Protein AF-0000000084523875 (afdb_homodimer)

Sequence (414 aa):
MSPKVSEEYKREKKNELLQAARRVFIRNGYTHTTMQDIMDEAGVSRGALYSYFDNIEHVFMEVLQFDDQQDILLFEPDDQSSLWTHVTNWIKQQQKNIEAINQSLLLSKAEFFLSSNYVRNKENFPYITERYQRIVDAIKSVIQKGIEQGEFQPRLSPESIALYLVSFLDGLMLNTFQLGSERTNVNEQLTVLLFSLKEMLCPIEEQMSPKVSEEYKREKKNELLQAARRVFIRNGYTHTTMQDIMDEAGVSRGALYSYFDNIEHVFMEVLQFDDQQDILLFEPDDQSSLWTHVTNWIKQQQKNIEAINQSLLLSKAEFFLSSNYVRNKENFPYITERYQRIVDAIKSVIQKGIEQGEFQPRLSPESIALYLVSFLDGLMLNTFQLGSERTNVNEQLTVLLFSLKEMLCPIEEQ

Organism: Aneurinibacillus migulanus (NCBI:txid47500)

pLDDT: mean 89.32, std 10.35, range [38.78, 98.44]

Radius of gyration: 23.89 Å; Cα contacts (8 Å, |Δi|>4): 426; chains: 2; bounding box: 96×59×39 Å

Secondary structure (DSSP, 8-state):
--SHHHHHHHHHHHHHHHHHHHHHHHHHTTTT--HHHHHHHHT--HHHHHTT-SSHHHHHHHHHHHHHHHHHHHHSPPTTS-HHHHHHHHHHHHHHHHHTGGGSSHHHHHHHHTSHHHHHTGGG-HHHHHHHHHHHHHHHHHHHHHHHTTS---SS-HHHHHHHHHHHHHHHHHHHHHH-HHHHTHHHHHHHHHHHHHHHH------/--HHHHHHHHHHHHHHHHHHHHHHHHHHTTTT--HHHHHHHHT--HHHHHTT-SSHHHHHHHHHHHHHHHHHHHHSPPTTS-HHHHHHHHHHHHHHHHHTGGGSSHHHHHHHHTSHHHHHTGGG-HHHHHHHHHHHHHHHHHHHHHHHTTS---SS-HHHHHHHHHHHHHHHHHHHHHH-HHHHTHHHHHHHHHHHHHHHH------

Foldseek 3Di:
DPPVVVVVVVVVLLVLLLVLLFQQCLVQALPRDFPVSSCVSSVHDPVVSCVPAPTSVRSVLVNVVVVLVVLLVQLDDDPPDQLLVSVLVNLVVLLVCLQVLSRGNLRNCCCVCVDPVCVVPVVVPVVVVVSLVSQLVSQLVSLVVCVVVVFWDFPDHSSVLSNVVVVVSNVLSVCCNVPNCVVSVSVVVSVVVSVVCCNGGVGDPDD/DPPVVVVVVVVVLLVLLLVLLFQQCLVQALPRDFPVSSCVSSVHDPVVSCVNAPTSVRSVVVNVVVVLVVLLVQLDDDPPDQLLVSVLVNLVVLLVCLQVLSRGNLRNCCCVCVDPVCVVPVVVPVVVVVSLVSQLVSQLVSLVVCVVVVFWDFPDHSSVLSNVVVVVSNVLSVCCNVPNCVVSVSVVVSVVVSVVCCNGGVGDPDD

Structure (mmCIF, N/CA/C/O backbone):
data_AF-0000000084523875-model_v1
#
loop_
_entity.id
_entity.type
_entity.pdbx_description
1 polymer 'TetR family transcriptional regulator'
#
loop_
_atom_site.group_PDB
_atom_site.id
_atom_site.type_symbol
_atom_site.label_atom_id
_atom_site.label_alt_id
_atom_site.label_comp_id
_atom_site.label_asym_id
_atom_site.label_entity_id
_atom_site.label_seq_id
_atom_site.pdbx_PDB_ins_code
_atom_site.Cartn_x
_atom_site.Cartn_y
_atom_site.Cartn_z
_atom_site.occupancy
_atom_site.B_iso_or_equiv
_atom_site.auth_seq_id
_atom_site.auth_comp_id
_atom_site.auth_asym_id
_atom_site.auth_atom_id
_atom_site.pdbx_PDB_model_num
ATOM 1 N N . MET A 1 1 ? -49.25 6.957 11.609 1 38.78 1 MET A N 1
ATOM 2 C CA . MET A 1 1 ? -48.719 6.34 10.398 1 38.78 1 MET A CA 1
ATOM 3 C C . MET A 1 1 ? -47.5 7.105 9.891 1 38.78 1 MET A C 1
ATOM 5 O O . MET A 1 1 ? -47.062 6.875 8.766 1 38.78 1 MET A O 1
ATOM 9 N N . SER A 1 2 ? -46.938 8.297 10.305 1 49.03 2 SER A N 1
ATOM 10 C CA . SER A 1 2 ? -46.062 9.438 10.164 1 49.03 2 SER A CA 1
ATOM 11 C C . SER A 1 2 ? -44.594 8.992 10.18 1 49.03 2 SER A C 1
ATOM 13 O O . SER A 1 2 ? -43.719 9.766 9.812 1 49.03 2 SER A O 1
ATOM 15 N N . PRO A 1 3 ? -44.156 7.934 11.055 1 55.84 3 PRO A N 1
ATOM 16 C CA . PRO A 1 3 ? -42.812 7.758 11.609 1 55.84 3 PRO A CA 1
ATOM 17 C C . PRO A 1 3 ? -41.844 7.137 10.609 1 55.84 3 PRO A C 1
ATOM 19 O O . PRO A 1 3 ? -40.656 7.395 10.664 1 55.84 3 PRO A O 1
ATOM 22 N N . LYS A 1 4 ? -42.406 6.02 10 1 53.31 4 LYS A N 1
ATOM 23 C CA . LYS A 1 4 ? -41.594 5.242 9.078 1 53.31 4 LYS A CA 1
ATOM 24 C C . LYS A 1 4 ? -41.031 6.121 7.949 1 53.31 4 LYS A C 1
ATOM 26 O O . LYS A 1 4 ? -39.875 6 7.57 1 53.31 4 LYS A O 1
ATOM 31 N N . VAL A 1 5 ? -41.875 6.895 7.305 1 57.81 5 VAL A N 1
ATOM 32 C CA . VAL A 1 5 ? -41.531 7.871 6.273 1 57.81 5 VAL A CA 1
ATOM 33 C C . VAL A 1 5 ? -40.406 8.773 6.777 1 57.81 5 VAL A C 1
ATOM 35 O O . VAL A 1 5 ? -39.469 9.102 6.031 1 57.81 5 VAL A O 1
ATOM 38 N N . SER A 1 6 ? -40.406 8.828 8.195 1 78.31 6 SER A N 1
ATOM 39 C CA . SER A 1 6 ? -39.438 9.727 8.828 1 78.31 6 SER A CA 1
ATOM 40 C C . SER A 1 6 ? -38.062 9.094 8.891 1 78.31 6 SER A C 1
ATOM 42 O O . SER A 1 6 ? -37.062 9.75 8.578 1 78.31 6 SER A O 1
ATOM 44 N N . GLU A 1 7 ? -38.094 7.746 9.062 1 84.12 7 GLU A N 1
ATOM 45 C CA . GLU A 1 7 ? -36.781 7.066 9.148 1 84.12 7 GLU A CA 1
ATOM 46 C C . GLU A 1 7 ? -36.156 6.945 7.777 1 84.12 7 GLU A C 1
ATOM 48 O O . GLU A 1 7 ? -34.938 7.094 7.648 1 84.12 7 GLU A O 1
ATOM 53 N N . GLU A 1 8 ? -37 6.68 6.871 1 84.94 8 GLU A N 1
ATOM 54 C CA . GLU A 1 8 ? -36.5 6.566 5.5 1 84.94 8 GLU A CA 1
ATOM 55 C C . GLU A 1 8 ? -35.969 7.902 4.992 1 84.94 8 GLU A C 1
ATOM 57 O O . GLU A 1 8 ? -34.938 7.949 4.32 1 84.94 8 GLU A O 1
ATOM 62 N N . TYR A 1 9 ? -36.75 8.875 5.309 1 85.06 9 TYR A N 1
ATOM 63 C CA . TYR A 1 9 ? -36.312 10.211 4.922 1 85.06 9 TYR A CA 1
ATOM 64 C C . TYR A 1 9 ? -34.969 10.555 5.57 1 85.06 9 TYR A C 1
ATOM 66 O O . TYR A 1 9 ? -34.094 11.094 4.918 1 85.06 9 TYR A O 1
ATOM 74 N N . LYS A 1 10 ? -34.844 10.219 6.801 1 88.56 10 LYS A N 1
ATOM 75 C CA . LYS A 1 10 ? -33.594 10.477 7.52 1 88.56 10 LYS A CA 1
ATOM 76 C C . LYS A 1 10 ? -32.438 9.695 6.906 1 88.56 10 LYS A C 1
ATOM 78 O O . LYS A 1 10 ? -31.328 10.227 6.777 1 88.56 10 LYS A O 1
ATOM 83 N N . ARG A 1 11 ? -32.75 8.516 6.527 1 89.75 11 ARG A N 1
ATOM 84 C CA . ARG A 1 11 ? -31.734 7.68 5.914 1 89.75 11 ARG A CA 1
ATOM 85 C C . ARG A 1 11 ? -31.328 8.234 4.551 1 89.75 11 ARG A C 1
ATOM 87 O O . ARG A 1 11 ? -30.141 8.234 4.215 1 89.75 11 ARG A O 1
ATOM 94 N N . GLU A 1 12 ? -32.25 8.664 3.859 1 91.81 12 GLU A N 1
ATOM 95 C CA . GLU A 1 12 ? -31.984 9.227 2.543 1 91.81 12 GLU A CA 1
ATOM 96 C C . GLU A 1 12 ? -31.172 10.508 2.654 1 91.81 12 GLU A C 1
ATOM 98 O O . GLU A 1 12 ? -30.234 10.727 1.869 1 91.81 12 GLU A O 1
ATOM 103 N N . LYS A 1 13 ? -31.562 11.305 3.6 1 93.31 13 LYS A N 1
ATOM 104 C CA . LYS A 1 13 ? -30.812 12.547 3.812 1 93.31 13 LYS A CA 1
ATOM 105 C C . LYS A 1 13 ? -29.391 12.258 4.246 1 93.31 13 LYS A C 1
ATOM 107 O O . LYS A 1 13 ? -28.453 12.906 3.77 1 93.31 13 LYS A O 1
ATOM 112 N N . LYS A 1 14 ? -29.266 11.344 5.094 1 95.19 14 LYS A N 1
ATOM 113 C CA . LYS A 1 14 ? -27.922 10.961 5.52 1 95.19 14 LYS A CA 1
ATOM 114 C C . LYS A 1 14 ? -27.078 10.5 4.336 1 95.19 14 LYS A C 1
ATOM 116 O O . LYS A 1 14 ? -25.906 10.875 4.215 1 95.19 14 LYS A O 1
ATOM 121 N N . ASN A 1 15 ? -27.688 9.766 3.504 1 94.25 15 ASN A N 1
ATOM 122 C CA . ASN A 1 15 ? -26.984 9.266 2.328 1 94.25 15 ASN A CA 1
ATOM 123 C C . ASN A 1 15 ? -26.531 10.406 1.418 1 94.25 15 ASN A C 1
ATOM 125 O O . ASN A 1 15 ? -25.422 10.367 0.875 1 94.25 15 ASN A O 1
ATOM 129 N N . GLU A 1 16 ? -27.344 11.297 1.287 1 95.5 16 GLU A N 1
ATOM 130 C CA . GLU A 1 16 ? -27 12.469 0.485 1 95.5 16 GLU A CA 1
ATOM 131 C C . GLU A 1 16 ? -25.812 13.211 1.083 1 95.5 16 GLU A C 1
ATOM 133 O O . GLU A 1 16 ? -24.922 13.648 0.356 1 95.5 16 GLU A O 1
ATOM 138 N N . LEU A 1 17 ? -25.844 13.352 2.377 1 97.19 17 LEU A N 1
ATOM 139 C CA . LEU A 1 17 ? -24.75 14.031 3.074 1 97.19 17 LEU A CA 1
ATOM 140 C C . LEU A 1 17 ? -23.453 13.242 2.938 1 97.19 17 LEU A C 1
ATOM 142 O O . LEU A 1 17 ? -22.375 13.828 2.738 1 97.19 17 LEU A O 1
ATOM 146 N N . LEU A 1 18 ? -23.578 11.961 2.963 1 97.12 18 LEU A N 1
ATOM 147 C CA . LEU A 1 18 ? -22.406 11.102 2.836 1 97.12 18 LEU A CA 1
ATOM 148 C C . LEU A 1 18 ? -21.812 11.203 1.436 1 97.12 18 LEU A C 1
ATOM 150 O O . LEU A 1 18 ? -20.594 11.203 1.274 1 97.12 18 LEU A O 1
ATOM 154 N N . GLN A 1 19 ? -22.672 11.336 0.47 1 96.44 19 GLN A N 1
ATOM 155 C CA . GLN A 1 19 ? -22.203 11.477 -0.902 1 96.44 19 GLN A CA 1
ATOM 156 C C . GLN A 1 19 ? -21.469 12.805 -1.098 1 96.44 19 GLN A C 1
ATOM 158 O O . GLN A 1 19 ? -20.438 12.859 -1.766 1 96.44 19 GLN A O 1
ATOM 163 N N . ALA A 1 20 ? -22 13.812 -0.527 1 97.62 20 ALA A N 1
ATOM 164 C CA . ALA A 1 20 ? -21.344 15.117 -0.582 1 97.62 20 ALA A CA 1
ATOM 165 C C . ALA A 1 20 ? -20 15.086 0.14 1 97.62 20 ALA A C 1
ATOM 167 O O . ALA A 1 20 ? -19 15.586 -0.378 1 97.62 20 ALA A O 1
ATOM 168 N N . ALA A 1 21 ? -20.031 14.469 1.313 1 98.19 21 ALA A N 1
ATOM 169 C CA . ALA A 1 21 ? -18.812 14.352 2.088 1 98.19 21 ALA A CA 1
ATOM 170 C C . ALA A 1 21 ? -17.75 13.555 1.319 1 98.19 21 ALA A C 1
ATOM 172 O O . ALA A 1 21 ? -16.578 13.922 1.304 1 98.19 21 ALA A O 1
ATOM 173 N N . ARG A 1 22 ? -18.172 12.523 0.696 1 96.94 22 ARG A N 1
ATOM 174 C CA . ARG A 1 22 ? -17.281 11.688 -0.1 1 96.94 22 ARG A CA 1
ATOM 175 C C . ARG A 1 22 ? -16.594 12.508 -1.188 1 96.94 22 ARG A C 1
ATOM 177 O O . ARG A 1 22 ? -15.391 12.375 -1.401 1 96.94 22 ARG A O 1
ATOM 184 N N . ARG A 1 23 ? -17.359 13.32 -1.848 1 97.06 23 ARG A N 1
ATOM 185 C CA . ARG A 1 23 ? -16.812 14.164 -2.904 1 97.06 23 ARG A CA 1
ATOM 186 C C . ARG A 1 23 ? -15.758 15.125 -2.352 1 97.06 23 ARG A C 1
ATOM 188 O O . ARG A 1 23 ? -14.719 15.336 -2.975 1 97.06 23 ARG A O 1
ATOM 195 N N . VAL A 1 24 ? -16 15.656 -1.198 1 97.88 24 VAL A N 1
ATOM 196 C CA . VAL A 1 24 ? -15.078 16.594 -0.572 1 97.88 24 VAL A CA 1
ATOM 197 C C . VAL A 1 24 ? -13.797 15.859 -0.17 1 97.88 24 VAL A C 1
ATOM 199 O O . VAL A 1 24 ? -12.688 16.344 -0.425 1 97.88 24 VAL A O 1
ATOM 202 N N . PHE A 1 25 ? -13.961 14.641 0.398 1 96.62 25 PHE A N 1
ATOM 203 C CA . PHE A 1 25 ? -12.812 13.852 0.825 1 96.62 25 PHE A CA 1
ATOM 204 C C . PHE A 1 25 ? -11.969 13.43 -0.372 1 96.62 25 PHE A C 1
ATOM 206 O O . PHE A 1 25 ? -10.742 13.344 -0.276 1 96.62 25 PHE A O 1
ATOM 213 N N . ILE A 1 26 ? -12.625 13.195 -1.462 1 93.56 26 ILE A N 1
ATOM 214 C CA . ILE A 1 26 ? -11.906 12.812 -2.67 1 93.56 26 ILE A CA 1
ATOM 215 C C . ILE A 1 26 ? -11.102 14 -3.191 1 93.56 26 ILE A C 1
ATOM 217 O O . ILE A 1 26 ? -9.938 13.859 -3.576 1 93.56 26 ILE A O 1
ATOM 221 N N . ARG A 1 27 ? -11.656 15.125 -3.107 1 92.12 27 ARG A N 1
ATOM 222 C CA . ARG A 1 27 ? -11.062 16.328 -3.676 1 92.12 27 ARG A CA 1
ATOM 223 C C . ARG A 1 27 ? -9.961 16.875 -2.77 1 92.12 27 ARG A C 1
ATOM 225 O O . ARG A 1 27 ? -8.883 17.219 -3.242 1 92.12 27 ARG A O 1
ATOM 232 N N . ASN A 1 28 ? -10.219 16.891 -1.395 1 91.88 28 ASN A N 1
ATOM 233 C CA . ASN A 1 28 ? -9.359 17.625 -0.475 1 91.88 28 ASN A CA 1
ATOM 234 C C . ASN A 1 28 ? -8.445 16.688 0.308 1 91.88 28 ASN A C 1
ATOM 236 O O . ASN A 1 28 ? -7.469 17.141 0.916 1 91.88 28 ASN A O 1
ATOM 240 N N . GLY A 1 29 ? -8.797 15.43 0.244 1 91.69 29 GLY A N 1
ATOM 241 C CA . GLY A 1 29 ? -8.188 14.555 1.235 1 91.69 29 GLY A CA 1
ATOM 242 C C . GLY A 1 29 ? -8.836 14.664 2.602 1 91.69 29 GLY A C 1
ATOM 243 O O . GLY A 1 29 ? -9.859 15.328 2.76 1 91.69 29 GLY A O 1
ATOM 244 N N . TYR A 1 30 ? -8.281 13.93 3.564 1 93.06 30 TYR A N 1
ATOM 245 C CA . TYR A 1 30 ? -8.82 13.938 4.922 1 93.06 30 TYR A CA 1
ATOM 246 C C . TYR A 1 30 ? -8.273 15.117 5.715 1 93.06 30 TYR A C 1
ATOM 248 O O . TYR A 1 30 ? -9.031 15.812 6.398 1 93.06 30 TYR A O 1
ATOM 256 N N . THR A 1 31 ? -7.051 15.367 5.578 1 88.19 31 THR A N 1
ATOM 257 C CA . THR A 1 31 ? -6.324 16.312 6.418 1 88.19 31 THR A CA 1
ATOM 258 C C . THR A 1 31 ? -6.84 17.734 6.211 1 88.19 31 THR A C 1
ATOM 260 O O . THR A 1 31 ? -6.926 18.516 7.16 1 88.19 31 THR A O 1
ATOM 263 N N . HIS A 1 32 ? -7.238 18.094 5.023 1 89.19 32 HIS A N 1
ATOM 264 C CA . HIS A 1 32 ? -7.59 19.469 4.707 1 89.19 32 HIS A CA 1
ATOM 265 C C . HIS A 1 32 ? -9.102 19.672 4.676 1 89.19 32 HIS A C 1
ATOM 267 O O . HIS A 1 32 ? -9.586 20.766 4.422 1 89.19 32 HIS A O 1
ATOM 273 N N . THR A 1 33 ? -9.758 18.641 4.883 1 96.25 33 THR A N 1
ATOM 274 C CA . THR A 1 33 ? -11.211 18.75 4.84 1 96.25 33 THR A CA 1
ATOM 275 C C . THR A 1 33 ? -11.766 19.25 6.172 1 96.25 33 THR A C 1
ATOM 277 O O . THR A 1 33 ? -11.312 18.828 7.234 1 96.25 33 THR A O 1
ATOM 280 N N . THR A 1 34 ? -12.797 20.156 6.102 1 97.12 34 THR A N 1
ATOM 281 C CA . THR A 1 34 ? -13.477 20.672 7.289 1 97.12 34 THR A CA 1
ATOM 282 C C . THR A 1 34 ? -14.969 20.375 7.219 1 97.12 34 THR A C 1
ATOM 284 O O . THR A 1 34 ? -15.492 20.031 6.156 1 97.12 34 THR A O 1
ATOM 287 N N . MET A 1 35 ? -15.578 20.594 8.406 1 98 35 MET A N 1
ATOM 288 C CA . MET A 1 35 ? -17.031 20.5 8.43 1 98 35 MET A CA 1
ATOM 289 C C . MET A 1 35 ? -17.672 21.547 7.508 1 98 35 MET A C 1
ATOM 291 O O . MET A 1 35 ? -18.672 21.266 6.852 1 98 35 MET A O 1
ATOM 295 N N . GLN A 1 36 ? -17.047 22.641 7.383 1 98.12 36 GLN A N 1
ATOM 296 C CA . GLN A 1 36 ? -17.547 23.719 6.527 1 98.12 36 GLN A CA 1
ATOM 297 C C . GLN A 1 36 ? -17.5 23.312 5.055 1 98.12 36 GLN A C 1
ATOM 299 O O . GLN A 1 36 ? -18.438 23.578 4.309 1 98.12 36 GLN A O 1
ATOM 304 N N . ASP A 1 37 ? -16.453 22.688 4.621 1 98.38 37 ASP A N 1
ATOM 305 C CA . ASP A 1 37 ? -16.359 22.203 3.246 1 98.38 37 ASP A CA 1
ATOM 306 C C . ASP A 1 37 ? -17.531 21.297 2.895 1 98.38 37 ASP A C 1
ATOM 308 O O . ASP A 1 37 ? -18.094 21.391 1.796 1 98.38 37 ASP A O 1
ATOM 312 N N . ILE A 1 38 ? -17.906 20.453 3.842 1 98.38 38 ILE A N 1
ATOM 313 C CA . ILE A 1 38 ? -18.969 19.5 3.613 1 98.38 38 ILE A CA 1
ATOM 314 C C . ILE A 1 38 ? -20.312 20.219 3.586 1 98.38 38 ILE A C 1
ATOM 316 O O . ILE A 1 38 ? -21.172 19.906 2.748 1 98.38 38 ILE A O 1
ATOM 320 N N . MET A 1 39 ? -20.516 21.172 4.48 1 98.31 39 MET A N 1
ATOM 321 C CA . MET A 1 39 ? -21.734 21.969 4.492 1 98.31 39 MET A CA 1
ATOM 322 C C . MET A 1 39 ? -21.922 22.688 3.158 1 98.31 39 MET A C 1
ATOM 324 O O . MET A 1 39 ? -23.031 22.672 2.592 1 98.31 39 MET A O 1
ATOM 328 N N . ASP A 1 40 ? -20.844 23.219 2.662 1 98.38 40 ASP A N 1
ATOM 329 C CA . ASP A 1 40 ? -20.891 23.953 1.405 1 98.38 40 ASP A CA 1
ATOM 330 C C . ASP A 1 40 ? -21.219 23.031 0.234 1 98.38 40 ASP A C 1
ATOM 332 O O . ASP A 1 40 ? -22.031 23.375 -0.625 1 98.38 40 ASP A O 1
ATOM 336 N N . GLU A 1 41 ? -20.625 21.906 0.184 1 98.19 41 GLU A N 1
ATOM 337 C CA . GLU A 1 41 ? -20.844 20.938 -0.892 1 98.19 41 GLU A CA 1
ATOM 338 C C . GLU A 1 41 ? -22.281 20.422 -0.88 1 98.19 41 GLU A C 1
ATOM 340 O O . GLU A 1 41 ? -22.891 20.25 -1.937 1 98.19 41 GLU A O 1
ATOM 345 N N . ALA A 1 42 ? -22.812 20.172 0.293 1 97.75 42 ALA A N 1
ATOM 346 C CA . ALA A 1 42 ? -24.125 19.578 0.451 1 97.75 42 ALA A CA 1
ATOM 347 C C . ALA A 1 42 ? -25.219 20.641 0.373 1 97.75 42 ALA A C 1
ATOM 349 O O . ALA A 1 42 ? -26.406 20.312 0.2 1 97.75 42 ALA A O 1
ATOM 350 N N . GLY A 1 43 ? -24.891 21.844 0.634 1 97.81 43 GLY A N 1
ATOM 351 C CA . GLY A 1 43 ? -25.875 22.906 0.643 1 97.81 43 GLY A CA 1
ATOM 352 C C . GLY A 1 43 ? -26.797 22.859 1.844 1 97.81 43 GLY A C 1
ATOM 353 O O . GLY A 1 43 ? -28.016 23.031 1.706 1 97.81 43 GLY A O 1
ATOM 354 N N . VAL A 1 44 ? -26.188 22.578 2.984 1 97.38 44 VAL A N 1
ATOM 355 C CA . VAL A 1 44 ? -27.016 22.469 4.188 1 97.38 44 VAL A CA 1
ATOM 356 C C . VAL A 1 44 ? -26.469 23.391 5.273 1 97.38 44 VAL A C 1
ATOM 358 O O . VAL A 1 44 ? -25.328 23.859 5.188 1 97.38 44 VAL A O 1
ATOM 361 N N . SER A 1 45 ? -27.328 23.594 6.254 1 96.5 45 SER A N 1
ATOM 362 C CA . SER A 1 45 ? -26.953 24.438 7.387 1 96.5 45 SER A CA 1
ATOM 363 C C . SER A 1 45 ? -26.078 23.672 8.375 1 96.5 45 SER A C 1
ATOM 365 O O . SER A 1 45 ? -25.984 22.453 8.312 1 96.5 45 SER A O 1
ATOM 367 N N . ARG A 1 46 ? -25.453 24.453 9.297 1 96.12 46 ARG A N 1
ATOM 368 C CA . ARG A 1 46 ? -24.656 23.875 10.383 1 96.12 46 ARG A CA 1
ATOM 369 C C . ARG A 1 46 ? -25.5 22.938 11.242 1 96.12 46 ARG A C 1
ATOM 371 O O . ARG A 1 46 ? -25.109 21.812 11.516 1 96.12 46 ARG A O 1
ATOM 378 N N . GLY A 1 47 ? -26.688 23.359 11.578 1 95.88 47 GLY A N 1
ATOM 379 C CA . GLY A 1 47 ? -27.594 22.547 12.391 1 95.88 47 GLY A CA 1
ATOM 380 C C . GLY A 1 47 ? -27.953 21.234 11.734 1 95.88 47 GLY A C 1
ATOM 381 O O . GLY A 1 47 ? -27.984 20.188 12.398 1 95.88 47 GLY A O 1
ATOM 382 N N . ALA A 1 48 ? -28.172 21.328 10.508 1 95.25 48 ALA A N 1
ATOM 383 C CA . ALA A 1 48 ? -28.562 20.141 9.75 1 95.25 48 ALA A CA 1
ATOM 384 C C . ALA A 1 48 ? -27.422 19.125 9.727 1 95.25 48 ALA A C 1
ATOM 386 O O . ALA A 1 48 ? -27.641 17.938 10.008 1 95.25 48 ALA A O 1
ATOM 387 N N . LEU A 1 49 ? -26.172 19.5 9.422 1 97.56 49 LEU A N 1
ATOM 388 C CA . LEU A 1 49 ? -25.047 18.578 9.336 1 97.56 49 LEU A CA 1
ATOM 389 C C . LEU A 1 49 ? -24.734 17.969 10.703 1 97.56 49 LEU A C 1
ATOM 391 O O . LEU A 1 49 ? -24.531 16.766 10.828 1 97.56 49 LEU A O 1
ATOM 395 N N . TYR A 1 50 ? -24.844 18.766 11.734 1 97.12 50 TYR A N 1
ATOM 396 C CA . TYR A 1 50 ? -24.438 18.344 13.07 1 97.12 50 TYR A CA 1
ATOM 397 C C . TYR A 1 50 ? -25.516 17.5 13.727 1 97.12 50 TYR A C 1
ATOM 399 O O . TYR A 1 50 ? -25.266 16.844 14.742 1 97.12 50 TYR A O 1
ATOM 407 N N . SER A 1 51 ? -26.672 17.516 13.133 1 96.69 51 SER A N 1
ATOM 408 C CA . SER A 1 51 ? -27.688 16.578 13.602 1 96.69 51 SER A CA 1
ATOM 409 C C . SER A 1 51 ? -27.344 15.148 13.219 1 96.69 51 SER A C 1
ATOM 411 O O . SER A 1 51 ? -27.828 14.203 13.844 1 96.69 51 SER A O 1
ATOM 413 N N . TYR A 1 52 ? -26.438 15.039 12.234 1 96.56 52 TYR A N 1
ATOM 414 C CA . TYR A 1 52 ? -26.078 13.703 11.758 1 96.56 52 TYR A CA 1
ATOM 415 C C . TYR A 1 52 ? -24.656 13.336 12.18 1 96.56 52 TYR A C 1
ATOM 417 O O . TYR A 1 52 ? -24.359 12.156 12.383 1 96.56 52 TYR A O 1
ATOM 425 N N . PHE A 1 53 ? -23.781 14.336 12.273 1 97.5 53 PHE A N 1
ATOM 426 C CA . PHE A 1 53 ? -22.359 14.07 12.477 1 97.5 53 PHE A CA 1
ATOM 427 C C . PHE A 1 53 ? -21.781 14.992 13.539 1 97.5 53 PHE A C 1
ATOM 429 O O . PHE A 1 53 ? -22 16.203 13.508 1 97.5 53 PHE A O 1
ATOM 436 N N . ASP A 1 54 ? -20.875 14.406 14.32 1 96.88 54 ASP A N 1
ATOM 437 C CA . ASP A 1 54 ? -20.328 15.141 15.461 1 96.88 54 ASP A CA 1
ATOM 438 C C . ASP A 1 54 ? -19.078 15.914 15.07 1 96.88 54 ASP A C 1
ATOM 440 O O . ASP A 1 54 ? -18.781 16.969 15.648 1 96.88 54 ASP A O 1
ATOM 444 N N . ASN A 1 55 ? -18.281 15.312 14.25 1 96.19 55 ASN A N 1
ATOM 445 C CA . ASN A 1 55 ? -17.016 15.883 13.82 1 96.19 55 ASN A CA 1
ATOM 446 C C . ASN A 1 55 ? -16.516 15.25 12.523 1 96.19 55 ASN A C 1
ATOM 448 O O . ASN A 1 55 ? -17.172 14.367 11.969 1 96.19 55 ASN A O 1
ATOM 452 N N . ILE A 1 56 ? -15.469 15.656 12.07 1 96.38 56 ILE A N 1
ATOM 453 C CA . ILE A 1 56 ? -14.938 15.234 10.773 1 96.38 56 ILE A CA 1
ATOM 454 C C . ILE A 1 56 ? -14.609 13.75 10.812 1 96.38 56 ILE A C 1
ATOM 456 O O . ILE A 1 56 ? -14.812 13.031 9.828 1 96.38 56 ILE A O 1
ATOM 460 N N . GLU A 1 57 ? -14.117 13.32 11.922 1 94.19 57 GLU A N 1
ATOM 461 C CA . GLU A 1 57 ? -13.781 11.906 12.086 1 94.19 57 GLU A CA 1
ATOM 462 C C . GLU A 1 57 ? -15.023 11.031 11.945 1 94.19 57 GLU A C 1
ATOM 464 O O . GLU A 1 57 ? -14.992 10 11.273 1 94.19 57 GLU A O 1
ATOM 469 N N . HIS A 1 58 ? -16.016 11.438 12.555 1 95.19 58 HIS A N 1
ATOM 470 C CA . HIS A 1 58 ? -17.281 10.719 12.469 1 95.19 58 HIS A CA 1
ATOM 471 C C . HIS A 1 58 ? -17.797 10.68 11.031 1 95.19 58 HIS A C 1
ATOM 473 O O . HIS A 1 58 ? -18.219 9.625 10.555 1 95.19 58 HIS A O 1
ATOM 479 N N . VAL A 1 59 ? -17.766 11.789 10.344 1 97.19 59 VAL A N 1
ATOM 480 C CA . VAL A 1 59 ? -18.188 11.844 8.945 1 97.19 59 VAL A CA 1
ATOM 481 C C . VAL A 1 59 ? -17.359 10.859 8.117 1 97.19 59 VAL A C 1
ATOM 483 O O . VAL A 1 59 ? -17.906 10.078 7.34 1 97.19 59 VAL A O 1
ATOM 486 N N . PHE A 1 60 ? -16.094 10.93 8.312 1 96.38 60 PHE A N 1
ATOM 487 C CA . PHE A 1 60 ? -15.203 10.109 7.504 1 96.38 60 PHE A CA 1
ATOM 488 C C . PHE A 1 60 ? -15.477 8.625 7.734 1 96.38 60 PHE A C 1
ATOM 490 O O . PHE A 1 60 ? -15.516 7.844 6.781 1 96.38 60 PHE A O 1
ATOM 497 N N . MET A 1 61 ? -15.68 8.234 8.969 1 93.62 61 MET A N 1
ATOM 498 C CA . MET A 1 61 ? -15.977 6.84 9.289 1 93.62 61 MET A CA 1
ATOM 499 C C . MET A 1 61 ? -17.266 6.387 8.609 1 93.62 61 MET A C 1
ATOM 501 O O . MET A 1 61 ? -17.344 5.273 8.086 1 93.62 61 MET A O 1
ATOM 505 N N . GLU A 1 62 ? -18.172 7.254 8.586 1 94.81 62 GLU A N 1
ATOM 506 C CA . GLU A 1 62 ? -19.438 6.914 7.957 1 94.81 62 GLU A CA 1
ATOM 507 C C . GLU A 1 62 ? -19.297 6.828 6.441 1 94.81 62 GLU A C 1
ATOM 509 O O . GLU A 1 62 ? -19.922 5.977 5.801 1 94.81 62 GLU A O 1
ATOM 514 N N . VAL A 1 63 ? -18.531 7.688 5.871 1 96.06 63 VAL A N 1
ATOM 515 C CA . VAL A 1 63 ? -18.266 7.645 4.438 1 96.06 63 VAL A CA 1
ATOM 516 C C . VAL A 1 63 ? -17.547 6.344 4.082 1 96.06 63 VAL A C 1
ATOM 518 O O . VAL A 1 63 ? -17.875 5.699 3.082 1 96.06 63 VAL A O 1
ATOM 521 N N . LEU A 1 64 ? -16.609 5.988 4.91 1 93 64 LEU A N 1
ATOM 522 C CA . LEU A 1 64 ? -15.875 4.746 4.703 1 93 64 LEU A CA 1
ATOM 523 C C . LEU A 1 64 ? -16.812 3.547 4.727 1 93 64 LEU A C 1
ATOM 525 O O . LEU A 1 64 ? -16.75 2.676 3.859 1 93 64 LEU A O 1
ATOM 529 N N . GLN A 1 65 ? -17.625 3.561 5.691 1 90.12 65 GLN A N 1
ATOM 530 C CA . GLN A 1 65 ? -18.578 2.467 5.816 1 90.12 65 GLN A CA 1
ATOM 531 C C . GLN A 1 65 ? -19.516 2.404 4.605 1 90.12 65 GLN A C 1
ATOM 533 O O . GLN A 1 65 ? -19.797 1.319 4.098 1 90.12 65 GLN A O 1
ATOM 538 N N . PHE A 1 66 ? -19.922 3.549 4.242 1 88.38 66 PHE A N 1
ATOM 539 C CA . PHE A 1 66 ? -20.781 3.65 3.076 1 88.38 66 PHE A CA 1
ATOM 540 C C . PHE A 1 66 ? -20.078 3.139 1.828 1 88.38 66 PHE A C 1
ATOM 542 O O . PHE A 1 66 ? -20.641 2.363 1.058 1 88.38 66 PHE A O 1
ATOM 549 N N . ASP A 1 67 ? -18.875 3.484 1.62 1 86.19 67 ASP A N 1
ATOM 550 C CA . ASP A 1 67 ? -18.078 3.084 0.47 1 86.19 67 ASP A CA 1
ATOM 551 C C . ASP A 1 67 ? -17.797 1.583 0.487 1 86.19 67 ASP A C 1
ATOM 553 O O . ASP A 1 67 ? -17.844 0.926 -0.555 1 86.19 67 ASP A O 1
ATOM 557 N N . ASP A 1 68 ? -17.547 1.024 1.638 1 83.56 68 ASP A N 1
ATOM 558 C CA . ASP A 1 68 ? -17.234 -0.395 1.801 1 83.56 68 ASP A CA 1
ATOM 559 C C . ASP A 1 68 ? -18.453 -1.257 1.478 1 83.56 68 ASP A C 1
ATOM 561 O O . ASP A 1 68 ? -18.328 -2.344 0.911 1 83.56 68 ASP A O 1
ATOM 565 N N . GLN A 1 69 ? -19.547 -0.823 1.863 1 79 69 GLN A N 1
ATOM 566 C CA . GLN A 1 69 ? -20.781 -1.562 1.59 1 79 69 GLN A CA 1
ATOM 567 C C . GLN A 1 69 ? -21.016 -1.694 0.089 1 79 69 GLN A C 1
ATOM 569 O O . GLN A 1 69 ? -21.469 -2.742 -0.384 1 79 69 GLN A O 1
ATOM 574 N N . GLN A 1 70 ? -20.609 -0.735 -0.593 1 74.75 70 GLN A N 1
ATOM 575 C CA . GLN A 1 70 ? -20.781 -0.77 -2.043 1 74.75 70 GLN A CA 1
ATOM 576 C C . GLN A 1 70 ? -19.781 -1.725 -2.688 1 74.75 70 GLN A C 1
ATOM 578 O O . GLN A 1 70 ? -20.109 -2.412 -3.658 1 74.75 70 GLN A O 1
ATOM 583 N N . ASP A 1 71 ? -18.609 -1.869 -2.135 1 72.31 71 ASP A N 1
ATOM 584 C CA . ASP A 1 71 ? -17.547 -2.691 -2.701 1 72.31 71 ASP A CA 1
ATOM 585 C C . ASP A 1 71 ? -17.781 -4.172 -2.4 1 72.31 71 ASP A C 1
ATOM 587 O O . ASP A 1 71 ? -17.562 -5.027 -3.264 1 72.31 71 ASP A O 1
ATOM 591 N N . ILE A 1 72 ? -18.156 -4.473 -1.197 1 71.19 72 ILE A N 1
ATOM 592 C CA . ILE A 1 72 ? -18.375 -5.852 -0.774 1 71.19 72 ILE A CA 1
ATOM 593 C C . ILE A 1 72 ? -19.5 -6.477 -1.591 1 71.19 72 ILE A C 1
ATOM 595 O O . ILE A 1 72 ? -19.422 -7.645 -1.977 1 71.19 72 ILE A O 1
ATOM 599 N N . LEU A 1 73 ? -20.375 -5.703 -1.891 1 65.75 73 LEU A N 1
ATOM 600 C CA . LEU A 1 73 ? -21.516 -6.176 -2.672 1 65.75 73 LEU A CA 1
ATOM 601 C C . LEU A 1 73 ? -21.078 -6.566 -4.082 1 65.75 73 LEU A C 1
ATOM 603 O O . LEU A 1 73 ? -21.641 -7.492 -4.672 1 65.75 73 LEU A O 1
ATOM 607 N N . LEU A 1 74 ? -19.984 -6.059 -4.375 1 64.81 74 LEU A N 1
ATOM 608 C CA . LEU A 1 74 ? -19.516 -6.32 -5.73 1 64.81 74 LEU A CA 1
ATOM 609 C C . LEU A 1 74 ? -18.781 -7.656 -5.805 1 64.81 74 LEU A C 1
ATOM 611 O O . LEU A 1 74 ? -18.656 -8.242 -6.887 1 64.81 74 LEU A O 1
ATOM 615 N N . PHE A 1 75 ? -18.406 -8.141 -4.668 1 72.19 75 PHE A N 1
ATOM 616 C CA . PHE A 1 75 ? -17.672 -9.398 -4.691 1 72.19 75 PHE A CA 1
ATOM 617 C C . PHE A 1 75 ? -18.609 -10.578 -4.484 1 72.19 75 PHE A C 1
ATOM 619 O O . PHE A 1 75 ? -18.219 -11.734 -4.664 1 72.19 75 PHE A O 1
ATOM 626 N N . GLU A 1 76 ? -19.812 -10.281 -4.262 1 74.06 76 GLU A N 1
ATOM 627 C CA . GLU A 1 76 ? -20.766 -11.375 -4.062 1 74.06 76 GLU A CA 1
ATOM 628 C C . GLU A 1 76 ? -21.078 -12.078 -5.379 1 74.06 76 GLU A C 1
ATOM 630 O O . GLU A 1 76 ? -21.484 -11.438 -6.352 1 74.06 76 GLU A O 1
ATOM 635 N N . PRO A 1 77 ? -20.703 -13.383 -5.391 1 74.06 77 PRO A N 1
ATOM 636 C CA . PRO A 1 77 ? -20.938 -14.117 -6.637 1 74.06 77 PRO A CA 1
ATOM 637 C C . PRO A 1 77 ? -22.406 -14.164 -7.031 1 74.06 77 PRO A C 1
ATOM 639 O O . PRO A 1 77 ? -23.281 -14.125 -6.164 1 74.06 77 PRO A O 1
ATOM 642 N N . ASP A 1 78 ? -22.516 -13.953 -8.359 1 68.62 78 ASP A N 1
ATOM 643 C CA . ASP A 1 78 ? -23.844 -14.234 -8.898 1 68.62 78 ASP A CA 1
ATOM 644 C C . ASP A 1 78 ? -24.016 -15.719 -9.227 1 68.62 78 ASP A C 1
ATOM 646 O O . ASP A 1 78 ? -23.016 -16.438 -9.375 1 68.62 78 ASP A O 1
ATOM 650 N N . ASP A 1 79 ? -25.203 -16.25 -8.977 1 66.69 79 ASP A N 1
ATOM 651 C CA . ASP A 1 79 ? -25.516 -17.656 -9.141 1 66.69 79 ASP A CA 1
ATOM 652 C C . ASP A 1 79 ? -25.406 -18.078 -10.602 1 66.69 79 ASP A C 1
ATOM 654 O O . ASP A 1 79 ? -25.516 -19.266 -10.922 1 66.69 79 ASP A O 1
ATOM 658 N N . GLN A 1 80 ? -25.031 -17.25 -11.406 1 73.75 80 GLN A N 1
ATOM 659 C CA . GLN A 1 80 ? -25.188 -17.609 -12.812 1 73.75 80 GLN A CA 1
ATOM 660 C C . GLN A 1 80 ? -23.859 -18.016 -13.43 1 73.75 80 GLN A C 1
ATOM 662 O O . GLN A 1 80 ? -23.828 -18.688 -14.469 1 73.75 80 GLN A O 1
ATOM 667 N N . SER A 1 81 ? -22.812 -17.703 -12.805 1 80.94 81 SER A N 1
ATOM 668 C CA . SER A 1 81 ? -21.516 -18 -13.398 1 80.94 81 SER A CA 1
ATOM 669 C C . SER A 1 81 ? -20.641 -18.812 -12.445 1 80.94 81 SER A C 1
ATOM 671 O O . SER A 1 81 ? -20.953 -18.922 -11.25 1 80.94 81 SER A O 1
ATOM 673 N N . SER A 1 82 ? -19.703 -19.547 -13.094 1 87.75 82 SER A N 1
ATOM 674 C CA . SER A 1 82 ? -18.734 -20.234 -12.25 1 87.75 82 SER A CA 1
ATOM 675 C C . SER A 1 82 ? -18.031 -19.266 -11.312 1 87.75 82 SER A C 1
ATOM 677 O O . SER A 1 82 ? -17.953 -18.062 -11.586 1 87.75 82 SER A O 1
ATOM 679 N N . LEU A 1 83 ? -17.609 -19.766 -10.273 1 90.62 83 LEU A N 1
ATOM 680 C CA . LEU A 1 83 ? -16.922 -18.938 -9.297 1 90.62 83 LEU A CA 1
ATOM 681 C C . LEU A 1 83 ? -15.602 -18.406 -9.852 1 90.62 83 LEU A C 1
ATOM 683 O O . LEU A 1 83 ? -15.188 -17.297 -9.531 1 90.62 83 LEU A O 1
ATOM 687 N N . TRP A 1 84 ? -15.031 -19.188 -10.734 1 91.88 84 TRP A N 1
ATOM 688 C CA . TRP A 1 84 ? -13.812 -18.703 -11.375 1 91.88 84 TRP A CA 1
ATOM 689 C C . TRP A 1 84 ? -14.102 -17.516 -12.281 1 91.88 84 TRP A C 1
ATOM 691 O O . TRP A 1 84 ? -13.367 -16.531 -12.273 1 91.88 84 TRP A O 1
ATOM 701 N N . THR A 1 85 ? -15.172 -17.625 -13 1 90.25 85 THR A N 1
ATOM 702 C CA . THR A 1 85 ? -15.586 -16.516 -13.844 1 90.25 85 THR A CA 1
ATOM 703 C C . THR A 1 85 ? -15.898 -15.281 -12.992 1 90.25 85 THR A C 1
ATOM 705 O O . THR A 1 85 ? -15.57 -14.164 -13.375 1 90.25 85 THR A O 1
ATOM 708 N N . HIS A 1 86 ? -16.453 -15.562 -11.883 1 88.94 86 HIS A N 1
ATOM 709 C CA . HIS A 1 86 ? -16.75 -14.484 -10.953 1 88.94 86 HIS A CA 1
ATOM 710 C C . HIS A 1 86 ? -15.469 -13.797 -10.484 1 88.94 86 HIS A C 1
ATOM 712 O O . HIS A 1 86 ? -15.391 -12.562 -10.484 1 88.94 86 HIS A O 1
ATOM 718 N N . VAL A 1 87 ? -14.523 -14.57 -10.141 1 89.88 87 VAL A N 1
ATOM 719 C CA . VAL A 1 87 ? -13.242 -14.047 -9.672 1 89.88 87 VAL A CA 1
ATOM 720 C C . VAL A 1 87 ? -12.562 -13.266 -10.789 1 89.88 87 VAL A C 1
ATOM 722 O O . VAL A 1 87 ? -12.102 -12.141 -10.578 1 89.88 87 VAL A O 1
ATOM 725 N N . THR A 1 88 ? -12.586 -13.766 -11.969 1 91.38 88 THR A N 1
ATOM 726 C CA . THR A 1 88 ? -11.93 -13.117 -13.102 1 91.38 88 THR A CA 1
ATOM 727 C C . THR A 1 88 ? -12.633 -11.805 -13.453 1 91.38 88 THR A C 1
ATOM 729 O O . THR A 1 88 ? -11.977 -10.805 -13.742 1 91.38 88 THR A O 1
ATOM 732 N N . ASN A 1 89 ? -13.93 -11.781 -13.359 1 89.5 89 ASN A N 1
ATOM 733 C CA . ASN A 1 89 ? -14.695 -10.57 -13.625 1 89.5 89 ASN A CA 1
ATOM 734 C C . ASN A 1 89 ? -14.445 -9.5 -12.562 1 89.5 89 ASN A C 1
ATOM 736 O O . ASN A 1 89 ? -14.352 -8.312 -12.875 1 89.5 89 ASN A O 1
ATOM 740 N N . TRP A 1 90 ? -14.375 -9.977 -11.391 1 88.81 90 TRP A N 1
ATOM 741 C CA . TRP A 1 90 ? -14.102 -9.047 -10.297 1 88.81 90 TRP A CA 1
ATOM 742 C C . TRP A 1 90 ? -12.734 -8.398 -10.469 1 88.81 90 TRP A C 1
ATOM 744 O O . TRP A 1 90 ? -12.578 -7.191 -10.266 1 88.81 90 TRP A O 1
ATOM 754 N N . ILE A 1 91 ? -11.758 -9.141 -10.867 1 90.94 91 ILE A N 1
ATOM 755 C CA . ILE A 1 91 ? -10.414 -8.625 -11.078 1 90.94 91 ILE A 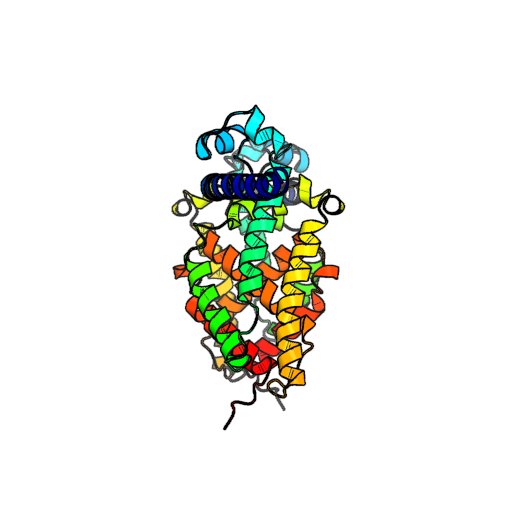CA 1
ATOM 756 C C . ILE A 1 91 ? -10.43 -7.621 -12.234 1 90.94 91 ILE A C 1
ATOM 758 O O . ILE A 1 91 ? -9.781 -6.574 -12.164 1 90.94 91 ILE A O 1
ATOM 762 N N . LYS A 1 92 ? -11.188 -7.898 -13.258 1 89.38 92 LYS A N 1
ATOM 763 C CA . LYS A 1 92 ? -11.328 -6.977 -14.383 1 89.38 92 LYS A CA 1
ATOM 764 C C . LYS A 1 92 ? -11.953 -5.66 -13.938 1 89.38 92 LYS A C 1
ATOM 766 O O . LYS A 1 92 ? -11.57 -4.59 -14.422 1 89.38 92 LYS A O 1
ATOM 771 N N . GLN A 1 93 ? -12.852 -5.777 -13.062 1 88.19 93 GLN A N 1
ATOM 772 C CA . GLN A 1 93 ? -13.477 -4.578 -12.516 1 88.19 93 GLN A CA 1
ATOM 773 C C . GLN A 1 93 ? -12.484 -3.756 -11.703 1 88.19 93 GLN A C 1
ATOM 775 O O . GLN A 1 93 ? -12.547 -2.525 -11.695 1 88.19 93 GLN A O 1
ATOM 780 N N . GLN A 1 94 ? -11.586 -4.457 -10.969 1 90 94 GLN A N 1
ATOM 781 C CA . GLN A 1 94 ? -10.562 -3.748 -10.211 1 90 94 GLN A CA 1
ATOM 782 C C . GLN A 1 94 ? -9.656 -2.936 -11.125 1 90 94 GLN A C 1
ATOM 784 O O . GLN A 1 94 ? -9.172 -1.868 -10.75 1 90 94 GLN A O 1
ATOM 789 N N . GLN A 1 95 ? -9.438 -3.469 -12.336 1 91 95 GLN A N 1
ATOM 790 C CA . GLN A 1 95 ? -8.625 -2.729 -13.289 1 91 95 GLN A CA 1
ATOM 791 C C . GLN A 1 95 ? -9.188 -1.33 -13.531 1 91 95 GLN A C 1
ATOM 793 O O . GLN A 1 95 ? -8.453 -0.341 -13.469 1 91 95 GLN A O 1
ATOM 798 N N . LYS A 1 96 ? -10.453 -1.301 -13.711 1 89.94 96 LYS A N 1
ATOM 799 C CA . LYS A 1 96 ? -11.109 -0.02 -13.953 1 89.94 96 LYS A CA 1
ATOM 800 C C . LYS A 1 96 ? -11.047 0.876 -12.727 1 89.94 96 LYS A C 1
ATOM 802 O O . LYS A 1 96 ? -10.789 2.078 -12.836 1 89.94 96 LYS A O 1
ATOM 807 N N . ASN A 1 97 ? -11.242 0.262 -11.602 1 88.62 97 ASN A N 1
ATOM 808 C CA . ASN A 1 97 ? -11.203 1.013 -10.352 1 88.62 97 ASN A CA 1
ATOM 809 C C . ASN A 1 97 ? -9.82 1.604 -10.086 1 88.62 97 ASN A C 1
ATOM 811 O O . ASN A 1 97 ? -9.703 2.752 -9.656 1 88.62 97 ASN A O 1
ATOM 815 N N . ILE A 1 98 ? -8.828 0.84 -10.375 1 93.25 98 ILE A N 1
ATOM 816 C CA . ILE A 1 98 ? -7.461 1.27 -10.102 1 93.25 98 ILE A CA 1
ATOM 817 C C . ILE A 1 98 ? -7.043 2.34 -11.102 1 93.25 98 ILE A C 1
ATOM 819 O O . ILE A 1 98 ? -6.328 3.281 -10.75 1 93.25 98 ILE A O 1
ATOM 823 N N . GLU A 1 99 ? -7.504 2.197 -12.281 1 89.75 99 GLU A N 1
ATOM 824 C CA . GLU A 1 99 ? -7.188 3.199 -13.297 1 89.75 99 GLU A CA 1
ATOM 825 C C . GLU A 1 99 ? -7.867 4.531 -12.992 1 89.75 99 GLU A C 1
ATOM 827 O O . GLU A 1 99 ? -7.398 5.586 -13.414 1 89.75 99 GLU A O 1
ATOM 832 N N . ALA A 1 100 ? -8.984 4.484 -12.195 1 89.12 100 ALA A N 1
ATOM 833 C CA . ALA A 1 100 ? -9.695 5.688 -11.773 1 89.12 100 ALA A CA 1
ATOM 834 C C . ALA A 1 100 ? -9.352 6.059 -10.336 1 89.12 100 ALA A C 1
ATOM 836 O O . ALA A 1 100 ? -10.141 6.703 -9.648 1 89.12 100 ALA A O 1
ATOM 837 N N . ILE A 1 101 ? -8.234 5.695 -9.93 1 88.56 101 ILE A N 1
ATOM 838 C CA . ILE A 1 101 ? -7.871 5.723 -8.516 1 88.56 101 ILE A CA 1
ATOM 839 C C . ILE A 1 101 ? -7.832 7.168 -8.023 1 88.56 101 ILE A C 1
ATOM 841 O O . ILE A 1 101 ? -8.078 7.438 -6.848 1 88.56 101 ILE A O 1
ATOM 845 N N . ASN A 1 102 ? -7.57 8.141 -8.938 1 85.88 102 ASN A N 1
ATOM 846 C CA . ASN A 1 102 ? -7.492 9.547 -8.555 1 85.88 102 ASN A CA 1
ATOM 847 C C . ASN A 1 102 ? -8.859 10.086 -8.141 1 85.88 102 ASN A C 1
ATOM 849 O O . ASN A 1 102 ? -8.945 11.156 -7.527 1 85.88 102 ASN A O 1
ATOM 853 N N . GLN A 1 103 ? -9.844 9.305 -8.422 1 87.25 103 GLN A N 1
ATOM 854 C CA . GLN A 1 103 ? -11.203 9.688 -8.047 1 87.25 103 GLN A CA 1
ATOM 855 C C . GLN A 1 103 ? -11.727 8.82 -6.902 1 87.25 103 GLN A C 1
ATOM 857 O O . GLN A 1 103 ? -12.922 8.555 -6.816 1 87.25 103 GLN A O 1
ATOM 862 N N . SER A 1 104 ? -10.844 8.391 -6.082 1 90.06 104 SER A N 1
ATOM 863 C CA . SER A 1 104 ? -11.211 7.516 -4.977 1 90.06 104 SER A CA 1
ATOM 864 C C . SER A 1 104 ? -10.828 8.125 -3.633 1 90.06 104 SER A C 1
ATOM 866 O O . SER A 1 104 ? -10.25 9.211 -3.582 1 90.06 104 SER A O 1
ATOM 868 N N . LEU A 1 105 ? -11.148 7.395 -2.611 1 92.12 105 LEU A N 1
ATOM 869 C CA . LEU A 1 105 ? -10.867 7.844 -1.252 1 92.12 105 LEU A CA 1
ATOM 870 C C . LEU A 1 105 ? -9.461 7.441 -0.824 1 92.12 105 LEU A C 1
ATOM 872 O O . LEU A 1 105 ? -9.117 7.543 0.355 1 92.12 105 LEU A O 1
ATOM 876 N N . LEU A 1 106 ? -8.648 7.051 -1.75 1 89.56 106 LEU A N 1
ATOM 877 C CA . LEU A 1 106 ? -7.355 6.48 -1.393 1 89.56 106 LEU A CA 1
ATOM 878 C C . LEU A 1 106 ? -6.516 7.484 -0.608 1 89.56 106 LEU A C 1
ATOM 880 O O . LEU A 1 106 ? -5.953 7.145 0.435 1 89.56 106 LEU A O 1
ATOM 884 N N . LEU A 1 107 ? -6.477 8.703 -1.109 1 87.94 107 LEU A N 1
ATOM 885 C CA . LEU A 1 107 ? -5.691 9.719 -0.417 1 87.94 107 LEU A CA 1
ATOM 886 C C . LEU A 1 107 ? -6.219 9.945 0.995 1 87.94 107 LEU A C 1
ATOM 888 O O . LEU A 1 107 ? -5.445 9.977 1.955 1 87.94 107 LEU A O 1
ATOM 892 N N . SER A 1 108 ? -7.504 10.055 1.104 1 92.25 108 SER A N 1
ATOM 893 C CA . SER A 1 108 ? -8.125 10.289 2.402 1 92.25 108 SER A CA 1
ATOM 894 C C . SER A 1 108 ? -7.879 9.117 3.352 1 92.25 108 SER A C 1
ATOM 896 O O . SER A 1 108 ? -7.605 9.32 4.535 1 92.25 108 SER A O 1
ATOM 898 N N . LYS A 1 109 ? -7.969 7.949 2.82 1 90.69 109 LYS A N 1
ATOM 899 C CA . LYS A 1 109 ? -7.711 6.754 3.617 1 90.69 109 LYS A CA 1
ATOM 900 C C . LYS A 1 109 ? -6.266 6.719 4.102 1 90.69 109 LYS A C 1
ATOM 902 O O . LYS A 1 109 ? -6.004 6.488 5.285 1 90.69 109 LYS A O 1
ATOM 907 N N . ALA A 1 110 ? -5.422 6.961 3.199 1 84.81 110 ALA A N 1
ATOM 908 C CA . ALA A 1 110 ? -4.004 6.945 3.545 1 84.81 110 ALA A CA 1
ATOM 909 C C . ALA A 1 110 ? -3.689 7.984 4.617 1 84.81 110 ALA A C 1
ATOM 911 O O . ALA A 1 110 ? -2.979 7.695 5.582 1 84.81 110 ALA A O 1
ATOM 912 N N . GLU A 1 111 ? -4.227 9.172 4.43 1 85.88 111 GLU A N 1
ATOM 913 C CA . GLU A 1 111 ? -4.012 10.258 5.387 1 85.88 111 GLU A CA 1
ATOM 914 C C . GLU A 1 111 ? -4.543 9.883 6.77 1 85.88 111 GLU A C 1
ATOM 916 O O . GLU A 1 111 ? -3.908 10.18 7.781 1 85.88 111 GLU A O 1
ATOM 921 N N . PHE A 1 112 ? -5.621 9.234 6.734 1 89.19 112 PHE A N 1
ATOM 922 C CA . PHE A 1 112 ? -6.234 8.875 8.008 1 89.19 112 PHE A CA 1
ATOM 923 C C . PHE A 1 112 ? -5.512 7.691 8.641 1 89.19 112 PHE A C 1
ATOM 925 O O . PHE A 1 112 ? -5.109 7.754 9.805 1 89.19 112 PHE A O 1
ATOM 932 N N . PHE A 1 113 ? -5.266 6.648 7.852 1 85.75 113 PHE A N 1
ATOM 933 C CA . PHE A 1 113 ? -4.762 5.375 8.352 1 85.75 113 PHE A CA 1
ATOM 934 C C . PHE A 1 113 ? -3.293 5.492 8.742 1 85.75 113 PHE A C 1
ATOM 936 O O . PHE A 1 113 ? -2.803 4.715 9.562 1 85.75 113 PHE A O 1
ATOM 943 N N . LEU A 1 114 ? -2.658 6.48 8.219 1 78.62 114 LEU A N 1
ATOM 944 C CA . LEU A 1 114 ? -1.235 6.633 8.508 1 78.62 114 LEU A CA 1
ATOM 945 C C . LEU A 1 114 ? -0.997 7.781 9.484 1 78.62 114 LEU A C 1
ATOM 947 O O . LEU A 1 114 ? 0.145 8.055 9.859 1 78.62 114 LEU A O 1
ATOM 951 N N . SER A 1 115 ? -2.061 8.43 9.859 1 78.38 115 SER A N 1
ATOM 952 C CA . SER A 1 115 ? -1.922 9.539 10.797 1 78.38 115 SER A CA 1
ATOM 953 C C . SER A 1 115 ? -1.405 9.062 12.148 1 78.38 115 SER A C 1
ATOM 955 O O . SER A 1 115 ? -1.688 7.938 12.57 1 78.38 115 SER A O 1
ATOM 957 N N . SER A 1 116 ? -0.691 9.969 12.742 1 72.75 116 SER A N 1
ATOM 958 C CA . SER A 1 116 ? -0.192 9.664 14.078 1 72.75 116 SER A CA 1
ATOM 959 C C . SER A 1 116 ? -1.337 9.375 15.047 1 72.75 116 SER A C 1
ATOM 961 O O . SER A 1 116 ? -1.214 8.516 15.922 1 72.75 116 SER A O 1
ATOM 963 N N . ASN A 1 117 ? -2.348 10.07 14.844 1 76.56 117 ASN A N 1
ATOM 964 C CA . ASN A 1 117 ? -3.498 9.859 15.711 1 76.56 117 ASN A CA 1
ATOM 965 C C . ASN A 1 117 ? -4.035 8.438 15.594 1 76.56 117 ASN A C 1
ATOM 967 O O . ASN A 1 117 ? -4.324 7.789 16.609 1 76.56 117 ASN A O 1
ATOM 971 N N . TYR A 1 118 ? -4.145 7.965 14.422 1 82.38 118 TYR A N 1
ATOM 972 C CA . TYR A 1 118 ? -4.637 6.605 14.227 1 82.38 118 TYR A CA 1
ATOM 973 C C . TYR A 1 118 ? -3.609 5.582 14.688 1 82.38 118 TYR A C 1
ATOM 975 O O . TYR A 1 118 ? -3.936 4.672 15.453 1 82.38 118 TYR A O 1
ATOM 983 N N . VAL A 1 119 ? -2.422 5.738 14.32 1 76.5 119 VAL A N 1
ATOM 984 C CA . VAL A 1 119 ? -1.379 4.75 14.578 1 76.5 119 VAL A CA 1
ATOM 985 C C . VAL A 1 119 ? -1.192 4.574 16.078 1 76.5 119 VAL A C 1
ATOM 987 O O . VAL A 1 119 ? -1.012 3.453 16.562 1 76.5 119 VAL A O 1
ATOM 990 N N . ARG A 1 120 ? -1.352 5.641 16.766 1 78 120 ARG A N 1
ATOM 991 C CA . ARG A 1 120 ? -1.131 5.598 18.219 1 78 120 ARG A CA 1
ATOM 992 C C . ARG A 1 120 ? -2.393 5.152 18.938 1 78 120 ARG A C 1
ATOM 994 O O . ARG A 1 120 ? -2.328 4.727 20.094 1 78 120 ARG A O 1
ATOM 1001 N N . ASN A 1 121 ? -3.492 5.238 18.281 1 84.62 121 ASN A N 1
ATOM 1002 C CA . ASN A 1 121 ? -4.766 4.949 18.938 1 84.62 121 ASN A CA 1
ATOM 1003 C C . ASN A 1 121 ? -5.594 3.955 18.125 1 84.62 121 ASN A C 1
ATOM 1005 O O . ASN A 1 121 ? -6.812 4.098 18.016 1 84.62 121 ASN A O 1
ATOM 1009 N N . LYS A 1 122 ? -4.922 3.049 17.578 1 82.38 122 LYS A N 1
ATOM 1010 C CA . LYS A 1 122 ? -5.59 2.109 16.688 1 82.38 122 LYS A CA 1
ATOM 1011 C C . LYS A 1 122 ? -6.785 1.453 17.375 1 82.38 122 LYS A C 1
ATOM 1013 O O . LYS A 1 122 ? -7.809 1.2 16.734 1 82.38 122 LYS A O 1
ATOM 1018 N N . GLU A 1 123 ? -6.621 1.184 18.562 1 84.94 123 GLU A N 1
ATOM 1019 C CA . GLU A 1 123 ? -7.652 0.483 19.328 1 84.94 123 GLU A CA 1
ATOM 1020 C C . GLU A 1 123 ? -8.938 1.299 19.406 1 84.94 123 GLU A C 1
ATOM 1022 O O . GLU A 1 123 ? -10.016 0.747 19.625 1 84.94 123 GLU A O 1
ATOM 1027 N N . ASN A 1 124 ? -8.812 2.6 19.172 1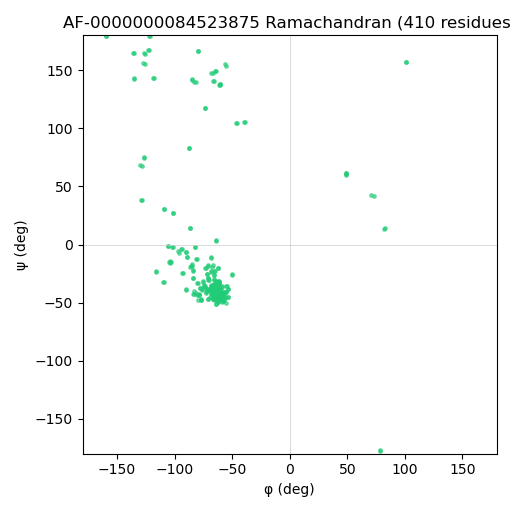 85.25 124 ASN A N 1
ATOM 1028 C CA . ASN A 1 124 ? -9.969 3.482 19.203 1 85.25 124 ASN A CA 1
ATOM 1029 C C . ASN A 1 124 ? -10.734 3.461 17.891 1 85.25 124 ASN A C 1
ATOM 1031 O O . ASN A 1 124 ? -11.812 4.051 17.781 1 85.25 124 ASN A O 1
ATOM 1035 N N . PHE A 1 125 ? -10.211 2.707 16.984 1 86.81 125 PHE A N 1
ATOM 1036 C CA . PHE A 1 125 ? -10.844 2.635 15.672 1 86.81 125 PHE A CA 1
ATOM 1037 C C . PHE A 1 125 ? -11.055 1.186 15.25 1 86.81 125 PHE A C 1
ATOM 1039 O O . PHE A 1 125 ? -10.516 0.74 14.234 1 86.81 125 PHE A O 1
ATOM 1046 N N . PRO A 1 126 ? -11.891 0.534 15.891 1 85.25 126 PRO A N 1
ATOM 1047 C CA . PRO A 1 126 ? -12.086 -0.892 15.617 1 85.25 126 PRO A CA 1
ATOM 1048 C C . PRO A 1 126 ? -12.648 -1.153 14.219 1 85.25 126 PRO A C 1
ATOM 1050 O O . PRO A 1 126 ? -12.406 -2.217 13.641 1 85.25 126 PRO A O 1
ATOM 1053 N N . TYR A 1 127 ? -13.258 -0.194 13.695 1 86.81 127 TYR A N 1
ATOM 1054 C CA . TYR A 1 127 ? -13.875 -0.374 12.383 1 86.81 127 TYR A CA 1
ATOM 1055 C C . TYR A 1 127 ? -12.82 -0.657 11.32 1 86.81 127 TYR A C 1
ATOM 1057 O O . TYR A 1 127 ? -13.062 -1.437 10.391 1 86.81 127 TYR A O 1
ATOM 1065 N N . ILE A 1 128 ? -11.703 -0.059 11.477 1 83.62 128 ILE A N 1
ATOM 1066 C CA . ILE A 1 128 ? -10.664 -0.232 10.469 1 83.62 128 ILE A CA 1
ATOM 1067 C C . ILE A 1 128 ? -10.219 -1.691 10.43 1 83.62 128 ILE A C 1
ATOM 1069 O O . ILE A 1 128 ? -10.102 -2.283 9.352 1 83.62 128 ILE A O 1
ATOM 1073 N N . THR A 1 129 ? -10.039 -2.23 11.602 1 84.94 129 THR A N 1
ATOM 1074 C CA . THR A 1 129 ? -9.688 -3.643 11.695 1 84.94 129 THR A CA 1
ATOM 1075 C C . THR A 1 129 ? -10.82 -4.523 11.18 1 84.94 129 THR A C 1
ATOM 1077 O O . THR A 1 129 ? -10.586 -5.508 10.477 1 84.94 129 THR A O 1
ATOM 1080 N N . GLU A 1 130 ? -11.898 -4.148 11.461 1 88.19 130 GLU A N 1
ATOM 1081 C CA . GLU A 1 130 ? -13.078 -4.902 11.031 1 88.19 130 GLU A CA 1
ATOM 1082 C C . GLU A 1 130 ? -13.25 -4.844 9.516 1 88.19 130 GLU A C 1
ATOM 1084 O O . GLU A 1 130 ? -13.633 -5.836 8.891 1 88.19 130 GLU A O 1
ATOM 1089 N N . ARG A 1 131 ? -12.992 -3.707 9.023 1 87.12 131 ARG A N 1
ATOM 1090 C CA . ARG A 1 131 ? -13.102 -3.514 7.582 1 87.12 131 ARG A CA 1
ATOM 1091 C C . ARG A 1 131 ? -12.148 -4.441 6.836 1 87.12 131 ARG A C 1
ATOM 1093 O O . ARG A 1 131 ? -12.547 -5.113 5.883 1 87.12 131 ARG A O 1
ATOM 1100 N N . TYR A 1 132 ? -11 -4.473 7.309 1 89.69 132 TYR A N 1
ATOM 1101 C CA . TYR A 1 132 ? -9.977 -5.336 6.723 1 89.69 132 TYR A CA 1
ATOM 1102 C C . TYR A 1 132 ? -10.414 -6.797 6.773 1 89.69 132 TYR A C 1
ATOM 1104 O O . TYR A 1 132 ? -10.367 -7.5 5.758 1 89.69 132 TYR A O 1
ATOM 1112 N N . GLN A 1 133 ? -10.875 -7.164 7.895 1 90.88 133 GLN A N 1
ATOM 1113 C CA . GLN A 1 133 ? -11.281 -8.555 8.086 1 90.88 133 GLN A CA 1
ATOM 1114 C C . GLN A 1 133 ? -12.508 -8.891 7.238 1 90.88 133 GLN A C 1
ATOM 1116 O O . GLN A 1 133 ? -12.641 -10.008 6.738 1 90.88 133 GLN A O 1
ATOM 1121 N N . ARG A 1 134 ? -13.359 -7.977 7.102 1 88.81 134 ARG A N 1
ATOM 1122 C CA . ARG A 1 134 ? -14.562 -8.188 6.305 1 88.81 134 ARG A CA 1
ATOM 1123 C C . ARG A 1 134 ? -14.211 -8.445 4.844 1 88.81 134 ARG A C 1
ATOM 1125 O O . ARG A 1 134 ? -14.812 -9.305 4.195 1 88.81 134 ARG A O 1
ATOM 1132 N N . ILE A 1 135 ? -13.281 -7.719 4.355 1 88.81 135 ILE A N 1
ATOM 1133 C CA . ILE A 1 135 ? -12.844 -7.898 2.977 1 88.81 135 ILE A CA 1
ATOM 1134 C C . ILE A 1 135 ? -12.188 -9.273 2.818 1 88.81 135 ILE A C 1
ATOM 1136 O O . ILE A 1 135 ? -12.508 -10.016 1.891 1 88.81 135 ILE A O 1
ATOM 1140 N N . VAL A 1 136 ? -11.367 -9.594 3.738 1 92.94 136 VAL A N 1
ATOM 1141 C CA . VAL A 1 136 ? -10.688 -10.891 3.717 1 92.94 136 VAL A CA 1
ATOM 1142 C C . VAL A 1 136 ? -11.719 -12.016 3.785 1 92.94 136 VAL A C 1
ATOM 1144 O O . VAL A 1 136 ? -11.656 -12.969 3.008 1 92.94 136 VAL A O 1
ATOM 1147 N N . ASP A 1 137 ? -12.656 -11.836 4.629 1 92.19 137 ASP A N 1
ATOM 1148 C CA . ASP A 1 137 ? -13.68 -12.859 4.824 1 92.19 137 ASP A CA 1
ATOM 1149 C C . ASP A 1 137 ? -14.539 -13.023 3.574 1 92.19 137 ASP A C 1
ATOM 1151 O O . ASP A 1 137 ? -14.969 -14.133 3.246 1 92.19 137 ASP A O 1
ATOM 1155 N N . ALA A 1 138 ? -14.812 -11.969 2.953 1 89 138 ALA A N 1
ATOM 1156 C CA . ALA A 1 138 ? -15.609 -12.023 1.729 1 89 138 ALA A CA 1
ATOM 1157 C C . ALA A 1 138 ? -14.891 -12.828 0.647 1 89 138 ALA A C 1
ATOM 1159 O O . ALA A 1 138 ? -15.492 -13.68 -0.006 1 89 138 ALA A O 1
ATOM 1160 N N . ILE A 1 139 ? -13.648 -12.617 0.462 1 91.5 139 ILE A N 1
ATOM 1161 C CA . ILE A 1 139 ? -12.852 -13.328 -0.527 1 91.5 139 ILE A CA 1
ATOM 1162 C C . ILE A 1 139 ? -12.734 -14.805 -0.135 1 91.5 139 ILE A C 1
ATOM 1164 O O . ILE A 1 139 ? -12.938 -15.688 -0.967 1 91.5 139 ILE A O 1
ATOM 1168 N N . LYS A 1 140 ? -12.438 -14.945 1.125 1 94 140 LYS A N 1
ATOM 1169 C CA . LYS A 1 140 ? -12.328 -16.312 1.653 1 94 140 LYS A CA 1
ATOM 1170 C C . LYS A 1 140 ? -13.609 -17.094 1.413 1 94 140 LYS A C 1
ATOM 1172 O O . LYS A 1 140 ? -13.562 -18.266 1.041 1 94 140 LYS A O 1
ATOM 1177 N N . SER A 1 141 ? -14.695 -16.484 1.591 1 92.12 141 SER A N 1
ATOM 1178 C CA . SER A 1 141 ? -15.992 -17.125 1.438 1 92.12 141 SER A CA 1
ATOM 1179 C C . SER A 1 141 ? -16.219 -17.594 0.002 1 92.12 141 SER A C 1
ATOM 1181 O O . SER A 1 141 ? -16.766 -18.672 -0.231 1 92.12 141 SER A O 1
ATOM 1183 N N . VAL A 1 142 ? -15.805 -16.859 -0.939 1 91.06 142 VAL A N 1
ATOM 1184 C CA . VAL A 1 142 ? -15.93 -17.219 -2.346 1 91.06 142 VAL A CA 1
ATOM 1185 C C . VAL A 1 142 ? -15.055 -18.438 -2.641 1 91.06 142 VAL A C 1
ATOM 1187 O O . VAL A 1 142 ? -15.484 -19.375 -3.314 1 91.06 142 VAL A O 1
ATOM 1190 N N . ILE A 1 143 ? -13.852 -18.438 -2.119 1 94.06 143 ILE A N 1
ATOM 1191 C CA . ILE A 1 143 ? -12.922 -19.547 -2.322 1 94.06 143 ILE A CA 1
ATOM 1192 C C . ILE A 1 143 ? -13.492 -20.812 -1.687 1 94.06 143 ILE A C 1
ATOM 1194 O O . ILE A 1 143 ? -13.484 -21.875 -2.305 1 94.06 143 ILE A O 1
ATOM 1198 N N . GLN A 1 144 ? -14.008 -20.594 -0.509 1 94.44 144 GLN A N 1
ATOM 1199 C CA . GLN A 1 144 ? -14.578 -21.734 0.204 1 94.44 144 GLN A CA 1
ATOM 1200 C C . GLN A 1 144 ? -15.773 -22.297 -0.55 1 94.44 144 GLN A C 1
ATOM 1202 O O . GLN A 1 144 ? -15.93 -23.516 -0.641 1 94.44 144 GLN A O 1
ATOM 1207 N N . LYS A 1 145 ? -16.578 -21.453 -1.024 1 92.56 145 LYS A N 1
ATOM 1208 C CA . LYS A 1 145 ? -17.719 -21.906 -1.832 1 92.56 145 LYS A CA 1
ATOM 1209 C C . LYS A 1 145 ? -17.25 -22.688 -3.055 1 92.56 145 LYS A C 1
ATOM 1211 O O . LYS A 1 145 ? -17.844 -23.703 -3.418 1 92.56 145 LYS A O 1
ATOM 1216 N N . GLY A 1 146 ? -16.219 -22.219 -3.701 1 93.12 146 GLY A N 1
ATOM 1217 C CA . GLY A 1 146 ? -15.656 -22.922 -4.84 1 93.12 146 GLY A CA 1
ATOM 1218 C C . GLY A 1 146 ? -15.125 -24.297 -4.488 1 93.12 146 GLY A C 1
ATOM 1219 O O . GLY A 1 146 ? -15.242 -25.234 -5.277 1 93.12 146 GLY A O 1
ATOM 1220 N N . ILE A 1 147 ? -14.586 -24.406 -3.301 1 94.62 147 ILE A N 1
ATOM 1221 C CA . ILE A 1 147 ? -14.102 -25.688 -2.814 1 94.62 147 ILE A CA 1
ATOM 1222 C C . ILE A 1 147 ? -15.281 -26.641 -2.586 1 94.62 147 ILE A C 1
ATOM 1224 O O . ILE A 1 147 ? -15.266 -27.781 -3.047 1 94.62 147 ILE A O 1
ATOM 1228 N N . GLU A 1 148 ? -16.266 -26.109 -1.961 1 93.62 148 GLU A N 1
ATOM 1229 C CA . GLU A 1 148 ? -17.453 -26.891 -1.627 1 93.62 148 GLU A CA 1
ATOM 1230 C C . GLU A 1 148 ? -18.172 -27.375 -2.887 1 93.62 148 GLU A C 1
ATOM 1232 O O . GLU A 1 148 ? -18.719 -28.469 -2.918 1 93.62 148 GLU A O 1
ATOM 1237 N N . GLN A 1 149 ? -18.109 -26.594 -3.924 1 91.94 149 GLN A N 1
ATOM 1238 C CA . GLN A 1 149 ? -18.781 -26.906 -5.18 1 91.94 149 GLN A CA 1
ATOM 1239 C C . GLN A 1 149 ? -17.875 -27.703 -6.105 1 91.94 149 GLN A C 1
ATOM 1241 O O . GLN A 1 149 ? -18.281 -28.094 -7.203 1 91.94 149 GLN A O 1
ATOM 1246 N N . GLY A 1 150 ? -16.672 -27.859 -5.703 1 93.19 150 GLY A N 1
ATOM 1247 C CA . GLY A 1 150 ? -15.734 -28.656 -6.477 1 93.19 150 GLY A CA 1
ATOM 1248 C C . GLY A 1 150 ? -15.102 -27.891 -7.625 1 93.19 150 GLY A C 1
ATOM 1249 O O . GLY A 1 150 ? -14.484 -28.484 -8.508 1 93.19 150 GLY A O 1
ATOM 1250 N N . GLU A 1 151 ? -15.258 -26.594 -7.594 1 93.69 151 GLU A N 1
ATOM 1251 C CA . GLU A 1 151 ? -14.719 -25.766 -8.664 1 93.69 151 GLU A CA 1
ATOM 1252 C C . GLU A 1 151 ? -13.242 -25.453 -8.422 1 93.69 151 GLU A C 1
ATOM 1254 O O . GLU A 1 151 ? -12.492 -25.188 -9.367 1 93.69 151 GLU A O 1
ATOM 1259 N N . PHE A 1 152 ? -12.906 -25.422 -7.148 1 95.5 152 PHE A N 1
ATOM 1260 C CA . PHE A 1 152 ? -11.539 -25.078 -6.777 1 95.5 152 PHE A CA 1
ATOM 1261 C C . PHE A 1 152 ? -10.875 -26.234 -6.035 1 95.5 152 PHE A C 1
ATOM 1263 O O . PHE A 1 152 ? -11.523 -26.922 -5.238 1 95.5 152 PHE A O 1
ATOM 1270 N N . GLN A 1 153 ? -9.633 -26.484 -6.227 1 95.12 153 GLN A N 1
ATOM 1271 C CA . GLN A 1 153 ? -8.742 -27.375 -5.48 1 95.12 153 GLN A CA 1
ATOM 1272 C C . GLN A 1 153 ? -7.48 -26.625 -5.035 1 95.12 153 GLN A C 1
ATOM 1274 O O . GLN A 1 153 ? -6.395 -26.875 -5.57 1 95.12 153 GLN A O 1
ATOM 1279 N N . PRO A 1 154 ? -7.656 -25.844 -4.062 1 94.38 154 PRO A N 1
ATOM 1280 C CA . PRO A 1 154 ? -6.562 -24.938 -3.709 1 94.38 154 PRO A CA 1
ATOM 1281 C C . PRO A 1 154 ? -5.344 -25.672 -3.148 1 94.38 154 PRO A C 1
ATOM 1283 O O . PRO A 1 154 ? -5.496 -26.656 -2.432 1 94.38 154 PRO A O 1
ATOM 1286 N N . ARG A 1 155 ? -4.223 -25.109 -3.432 1 94.31 155 ARG A N 1
ATOM 1287 C CA . ARG A 1 155 ? -2.951 -25.625 -2.947 1 94.31 155 ARG A CA 1
ATOM 1288 C C . ARG A 1 155 ? -2.496 -24.891 -1.689 1 94.31 155 ARG A C 1
ATOM 1290 O O . ARG A 1 155 ? -1.485 -25.266 -1.084 1 94.31 155 ARG A O 1
ATOM 1297 N N . LEU A 1 156 ? -3.24 -23.859 -1.319 1 96.19 156 LEU A N 1
ATOM 1298 C CA . LEU A 1 156 ? -2.994 -23.047 -0.136 1 96.19 156 LEU A CA 1
ATOM 1299 C C . LEU A 1 156 ? -4.293 -22.766 0.61 1 96.19 156 LEU A C 1
ATOM 1301 O O . LEU A 1 156 ? -5.383 -22.969 0.066 1 96.19 156 LEU A O 1
ATOM 1305 N N . SER A 1 157 ? -4.211 -22.312 1.844 1 96.56 157 SER A N 1
ATOM 1306 C CA . SER A 1 157 ? -5.414 -22.031 2.619 1 96.56 157 SER A CA 1
ATOM 1307 C C . SER A 1 157 ? -6.191 -20.859 2.023 1 96.56 157 SER A C 1
ATOM 1309 O O . SER A 1 157 ? -5.594 -19.891 1.552 1 96.56 157 SER A O 1
ATOM 1311 N N . PRO A 1 158 ? -7.539 -20.984 2.035 1 96.69 158 PRO A N 1
ATOM 1312 C CA . PRO A 1 158 ? -8.359 -19.875 1.541 1 96.69 158 PRO A CA 1
ATOM 1313 C C . PRO A 1 158 ? -8.047 -18.547 2.236 1 96.69 158 PRO A C 1
ATOM 1315 O O . PRO A 1 158 ? -8.039 -17.5 1.593 1 96.69 158 PRO A O 1
ATOM 1318 N N . GLU A 1 159 ? -7.746 -18.594 3.459 1 96.94 159 GLU A N 1
ATOM 1319 C CA . GLU A 1 159 ? -7.422 -17.391 4.219 1 96.94 159 GLU A CA 1
ATOM 1320 C C . GLU A 1 159 ? -6.113 -16.766 3.736 1 96.94 159 GLU A C 1
ATOM 1322 O O . GLU A 1 159 ? -6.023 -15.547 3.568 1 96.94 159 GLU A O 1
ATOM 1327 N N . SER A 1 160 ? -5.125 -17.609 3.514 1 96.94 160 SER A N 1
ATOM 1328 C CA . SER A 1 160 ? -3.832 -17.109 3.055 1 96.94 160 SER A CA 1
ATOM 1329 C C . SER A 1 160 ? -3.949 -16.453 1.686 1 96.94 160 SER A C 1
ATOM 1331 O O . SER A 1 160 ? -3.336 -15.414 1.439 1 96.94 160 SER A O 1
ATOM 1333 N N . ILE A 1 161 ? -4.734 -17.062 0.856 1 97.12 161 ILE A N 1
ATOM 1334 C CA . ILE A 1 161 ? -4.938 -16.531 -0.486 1 97.12 161 ILE A CA 1
ATOM 1335 C C . ILE A 1 161 ? -5.656 -15.188 -0.401 1 97.12 161 ILE A C 1
ATOM 1337 O O . ILE A 1 161 ? -5.285 -14.234 -1.093 1 97.12 161 ILE A O 1
ATOM 1341 N N . ALA A 1 162 ? -6.656 -15.102 0.476 1 96 162 ALA A N 1
ATOM 1342 C CA . ALA A 1 162 ? -7.43 -13.867 0.638 1 96 162 ALA A CA 1
ATOM 1343 C C . ALA A 1 162 ? -6.551 -12.734 1.154 1 96 162 ALA A C 1
ATOM 1345 O O . ALA A 1 162 ? -6.586 -11.625 0.622 1 96 162 ALA A O 1
ATOM 1346 N N . LEU A 1 163 ? -5.75 -13 2.195 1 97.44 163 LEU A N 1
ATOM 1347 C CA . LEU A 1 163 ? -4.84 -12 2.756 1 97.44 163 LEU A CA 1
ATOM 1348 C C . LEU A 1 163 ? -3.863 -11.5 1.698 1 97.44 163 LEU A C 1
ATOM 1350 O O . LEU A 1 163 ? -3.646 -10.297 1.565 1 97.44 163 LEU A O 1
ATOM 1354 N N . TYR A 1 164 ? -3.35 -12.414 0.962 1 97.81 164 TYR A N 1
ATOM 1355 C CA . TYR A 1 164 ? -2.389 -12.133 -0.098 1 97.81 164 TYR A CA 1
ATOM 1356 C C . TYR A 1 164 ? -3 -11.227 -1.161 1 97.81 164 TYR A C 1
ATOM 1358 O O . TYR A 1 164 ? -2.379 -10.25 -1.585 1 97.81 164 TYR A O 1
ATOM 1366 N N . LEU A 1 165 ? -4.211 -11.539 -1.545 1 96.38 165 LEU A N 1
ATOM 1367 C CA . LEU A 1 165 ? -4.926 -10.781 -2.564 1 96.38 165 LEU A CA 1
ATOM 1368 C C . LEU A 1 165 ? -5.16 -9.344 -2.109 1 96.38 165 LEU A C 1
ATOM 1370 O O . LEU A 1 165 ? -4.957 -8.406 -2.881 1 96.38 165 LEU A O 1
ATOM 1374 N N . VAL A 1 166 ? -5.535 -9.156 -0.898 1 94.94 166 VAL A N 1
ATOM 1375 C CA . VAL A 1 166 ? -5.809 -7.828 -0.354 1 94.94 166 VAL A CA 1
ATOM 1376 C C . VAL A 1 166 ? -4.527 -7.004 -0.333 1 94.94 166 VAL A C 1
ATOM 1378 O O . VAL A 1 166 ? -4.516 -5.852 -0.774 1 94.94 166 VAL A O 1
ATOM 1381 N N . SER A 1 167 ? -3.438 -7.605 0.124 1 97.12 167 SER A N 1
ATOM 1382 C CA . SER A 1 167 ? -2.162 -6.895 0.185 1 97.12 167 SER A CA 1
ATOM 1383 C C . SER A 1 167 ? -1.703 -6.465 -1.203 1 97.12 167 SER A C 1
ATOM 1385 O O . SER A 1 167 ? -1.257 -5.332 -1.391 1 97.12 167 SER A O 1
ATOM 1387 N N . PHE A 1 168 ? -1.837 -7.348 -2.117 1 97.94 168 PHE A N 1
ATOM 1388 C CA . PHE A 1 168 ? -1.41 -7.02 -3.473 1 97.94 168 PHE A CA 1
ATOM 1389 C C . PHE A 1 168 ? -2.217 -5.852 -4.027 1 97.94 168 PHE A C 1
ATOM 1391 O O . PHE A 1 168 ? -1.648 -4.883 -4.531 1 97.94 168 PHE A O 1
ATOM 1398 N N . LEU A 1 169 ? -3.514 -5.926 -3.926 1 95.25 169 LEU A N 1
ATOM 1399 C CA . LEU A 1 169 ? -4.379 -4.895 -4.492 1 95.25 169 LEU A CA 1
ATOM 1400 C C . LEU A 1 169 ? -4.137 -3.551 -3.809 1 95.25 169 LEU A C 1
ATOM 1402 O O . LEU A 1 169 ? -4.094 -2.512 -4.469 1 95.25 169 LEU A O 1
ATOM 1406 N N . ASP A 1 170 ? -3.945 -3.613 -2.539 1 93.56 170 ASP A N 1
ATOM 1407 C CA . ASP A 1 170 ? -3.66 -2.379 -1.813 1 93.56 170 ASP A CA 1
ATOM 1408 C C . ASP A 1 170 ? -2.348 -1.755 -2.285 1 93.56 170 ASP A C 1
ATOM 1410 O O . ASP A 1 170 ? -2.266 -0.54 -2.473 1 93.56 170 ASP A O 1
ATOM 1414 N N . GLY A 1 171 ? -1.378 -2.6 -2.477 1 95.56 171 GLY A N 1
ATOM 1415 C CA . GLY A 1 171 ? -0.108 -2.094 -2.975 1 95.56 171 GLY A CA 1
ATOM 1416 C C . GLY A 1 171 ? -0.197 -1.538 -4.383 1 95.56 171 GLY A C 1
ATOM 1417 O O . GLY A 1 171 ? 0.361 -0.478 -4.676 1 95.56 171 GLY A O 1
ATOM 1418 N N . LEU A 1 172 ? -0.895 -2.229 -5.219 1 96.75 172 LEU A N 1
ATOM 1419 C CA . LEU A 1 172 ? -1.055 -1.77 -6.594 1 96.75 172 LEU A CA 1
ATOM 1420 C C . LEU A 1 172 ? -1.804 -0.442 -6.641 1 96.75 172 LEU A C 1
ATOM 1422 O O . LEU A 1 172 ? -1.428 0.462 -7.391 1 96.75 172 LEU A O 1
ATOM 1426 N N . MET A 1 173 ? -2.82 -0.3 -5.828 1 94 173 MET A N 1
ATOM 1427 C CA . MET A 1 173 ? -3.578 0.946 -5.754 1 94 173 MET A CA 1
ATOM 1428 C C . MET A 1 173 ? -2.699 2.09 -5.262 1 94 173 MET A C 1
ATOM 1430 O O . MET A 1 173 ? -2.707 3.178 -5.84 1 94 173 MET A O 1
ATOM 1434 N N . LEU A 1 174 ? -1.943 1.798 -4.289 1 91.69 174 LEU A N 1
ATOM 1435 C CA . LEU A 1 174 ? -1.062 2.807 -3.713 1 91.69 174 LEU A CA 1
ATOM 1436 C C . LEU A 1 174 ? -0.026 3.27 -4.73 1 91.69 174 LEU A C 1
ATOM 1438 O O . LEU A 1 174 ? 0.137 4.473 -4.953 1 91.69 174 LEU A O 1
ATOM 1442 N N . ASN A 1 175 ? 0.646 2.309 -5.328 1 93 175 ASN A N 1
ATOM 1443 C CA . ASN A 1 175 ? 1.677 2.648 -6.301 1 93 175 ASN A CA 1
ATOM 1444 C C . ASN A 1 175 ? 1.091 3.381 -7.508 1 93 175 ASN A C 1
ATOM 1446 O O . ASN A 1 175 ? 1.702 4.312 -8.031 1 93 175 ASN A O 1
ATOM 1450 N N . THR A 1 176 ? -0.078 2.975 -7.883 1 93.25 176 THR A N 1
ATOM 1451 C CA . THR A 1 176 ? -0.713 3.609 -9.031 1 93.25 176 THR A CA 1
ATOM 1452 C C . THR A 1 176 ? -1.126 5.039 -8.703 1 93.25 176 THR A C 1
ATOM 1454 O O . THR A 1 176 ? -1.007 5.934 -9.539 1 93.25 176 THR A O 1
ATOM 1457 N N . PHE A 1 177 ? -1.582 5.211 -7.539 1 89.06 177 PHE A N 1
ATOM 1458 C CA . PHE A 1 177 ? -1.935 6.555 -7.105 1 89.06 177 PHE A CA 1
ATOM 1459 C C . PHE A 1 177 ? -0.714 7.469 -7.121 1 89.06 177 PHE A C 1
ATOM 1461 O O . PHE A 1 177 ? -0.8 8.617 -7.551 1 89.06 177 PHE A O 1
ATOM 1468 N N . GLN A 1 178 ? 0.372 6.914 -6.703 1 87.19 178 GLN A N 1
ATOM 1469 C CA . GLN A 1 178 ? 1.601 7.684 -6.551 1 87.19 178 GLN A CA 1
ATOM 1470 C C . GLN A 1 178 ? 2.27 7.926 -7.902 1 87.19 178 GLN A C 1
ATOM 1472 O O . GLN A 1 178 ? 2.789 9.016 -8.156 1 87.19 178 GLN A O 1
ATOM 1477 N N . LEU A 1 179 ? 2.186 6.871 -8.805 1 90 179 LEU A N 1
ATOM 1478 C CA . LEU A 1 179 ? 3.076 6.906 -9.961 1 90 179 LEU A CA 1
ATOM 1479 C C . LEU A 1 179 ? 2.279 7.012 -11.258 1 90 179 LEU A C 1
ATOM 1481 O O . LEU A 1 179 ? 2.822 7.398 -12.297 1 90 179 LEU A O 1
ATOM 1485 N N . GLY A 1 180 ? 1.064 6.605 -11.227 1 88.94 180 GLY A N 1
ATOM 1486 C CA . GLY A 1 180 ? 0.246 6.547 -12.43 1 88.94 180 GLY A CA 1
ATOM 1487 C C . GLY A 1 180 ? 0.14 5.148 -13.008 1 88.94 180 GLY A C 1
ATOM 1488 O O . GLY A 1 180 ? 1.035 4.32 -12.82 1 88.94 180 GLY A O 1
ATOM 1489 N N . SER A 1 181 ? -0.933 4.945 -13.789 1 91.19 181 SER A N 1
ATOM 1490 C CA . SER A 1 181 ? -1.263 3.615 -14.297 1 91.19 181 SER A CA 1
ATOM 1491 C C . SER A 1 181 ? -0.288 3.18 -15.383 1 91.19 181 SER A C 1
ATOM 1493 O O . SER A 1 181 ? -0.034 1.985 -15.555 1 91.19 181 SER A O 1
ATOM 1495 N N . GLU A 1 182 ? 0.279 4.098 -16 1 89.5 182 GLU A N 1
ATOM 1496 C CA . GLU A 1 182 ? 1.233 3.766 -17.047 1 89.5 182 GLU A CA 1
ATOM 1497 C C . GLU A 1 182 ? 2.523 3.195 -16.469 1 89.5 182 GLU A C 1
ATOM 1499 O O . GLU A 1 182 ? 3.049 2.197 -16.969 1 89.5 182 GLU A O 1
ATOM 1504 N N . ARG A 1 183 ? 2.92 3.758 -15.422 1 91.19 183 ARG A N 1
ATOM 1505 C CA . ARG A 1 183 ? 4.164 3.332 -14.789 1 91.19 183 ARG A CA 1
ATOM 1506 C C . ARG A 1 183 ? 3.99 1.99 -14.086 1 91.19 183 ARG A C 1
ATOM 1508 O O . ARG A 1 183 ? 4.895 1.152 -14.102 1 91.19 183 ARG A O 1
ATOM 1515 N N . THR A 1 184 ? 2.865 1.822 -13.539 1 95.38 184 THR A N 1
ATOM 1516 C CA . THR A 1 184 ? 2.658 0.606 -12.758 1 95.38 184 THR A CA 1
ATOM 1517 C C . THR A 1 184 ? 2.139 -0.522 -13.641 1 95.38 184 THR A C 1
ATOM 1519 O O . THR A 1 184 ? 2.059 -1.673 -13.211 1 95.38 184 THR A O 1
ATOM 1522 N N . ASN A 1 185 ? 1.744 -0.186 -14.883 1 96.25 185 ASN A N 1
ATOM 1523 C CA . ASN A 1 185 ? 1.239 -1.198 -15.805 1 96.25 185 ASN A CA 1
ATOM 1524 C C . ASN A 1 185 ? 0.177 -2.076 -15.148 1 96.25 185 ASN A C 1
ATOM 1526 O O . ASN A 1 185 ? 0.304 -3.301 -15.133 1 96.25 185 ASN A O 1
ATOM 1530 N N . VAL A 1 186 ? -0.903 -1.455 -14.742 1 96.88 186 VAL A N 1
ATOM 1531 C CA . VAL A 1 186 ? -1.952 -2.076 -13.945 1 96.88 186 VAL A CA 1
ATOM 1532 C C . VAL A 1 186 ? -2.449 -3.344 -14.633 1 96.88 186 VAL A C 1
ATOM 1534 O O . VAL A 1 186 ? -2.57 -4.395 -14.008 1 96.88 186 VAL A O 1
ATOM 1537 N N . ASN A 1 187 ? -2.68 -3.271 -15.906 1 95.38 187 ASN A N 1
ATOM 1538 C CA . ASN A 1 187 ? -3.223 -4.406 -16.641 1 95.38 187 ASN A CA 1
ATOM 1539 C C . ASN A 1 187 ? -2.295 -5.613 -16.578 1 95.38 187 ASN A C 1
ATOM 1541 O O . ASN A 1 187 ? -2.746 -6.734 -16.344 1 95.38 187 ASN A O 1
ATOM 1545 N N . GLU A 1 188 ? -1.085 -5.395 -16.734 1 96.06 188 GLU A N 1
ATOM 1546 C CA . GLU A 1 188 ? -0.114 -6.484 -16.719 1 96.06 188 GLU A CA 1
ATOM 1547 C C . GLU A 1 188 ? -0.02 -7.109 -15.328 1 96.06 188 GLU A C 1
ATOM 1549 O O . GLU A 1 188 ? 0.092 -8.328 -15.195 1 96.06 188 GLU A O 1
ATOM 1554 N N . GLN A 1 189 ? -0.022 -6.336 -14.344 1 97.69 189 GLN A N 1
ATOM 1555 C CA . GLN A 1 189 ? 0.078 -6.867 -12.984 1 97.69 189 GLN A CA 1
ATOM 1556 C C . GLN A 1 189 ? -1.165 -7.668 -12.617 1 97.69 189 GLN A C 1
ATOM 1558 O O . GLN A 1 189 ? -1.073 -8.672 -11.906 1 97.69 189 GLN A O 1
ATOM 1563 N N . LEU A 1 190 ? -2.285 -7.242 -13.109 1 97.12 190 LEU A N 1
ATOM 1564 C CA . LEU A 1 190 ? -3.502 -8 -12.844 1 97.12 190 LEU A CA 1
ATOM 1565 C C . LEU A 1 190 ? -3.492 -9.328 -13.602 1 97.12 190 LEU A C 1
ATOM 1567 O O . LEU A 1 190 ? -4.031 -10.328 -13.117 1 97.12 190 LEU A O 1
ATOM 1571 N N . THR A 1 191 ? -2.842 -9.336 -14.766 1 96.25 191 THR A N 1
ATOM 1572 C CA . THR A 1 191 ? -2.643 -10.594 -15.484 1 96.25 191 THR A CA 1
ATOM 1573 C C . THR A 1 191 ? -1.78 -11.555 -14.672 1 96.25 191 THR A C 1
ATOM 1575 O O . THR A 1 191 ? -2.074 -12.75 -14.594 1 96.25 191 THR A O 1
ATOM 1578 N N . VAL A 1 192 ? -0.773 -11.031 -14.023 1 97.44 192 VAL A N 1
ATOM 1579 C CA . VAL A 1 192 ? 0.094 -11.828 -13.164 1 97.44 192 VAL A CA 1
ATOM 1580 C C . VAL A 1 192 ? -0.7 -12.352 -11.969 1 97.44 192 VAL A C 1
ATOM 1582 O O . VAL A 1 192 ? -0.55 -13.508 -11.578 1 97.44 192 VAL A O 1
ATOM 1585 N N . LEU A 1 193 ? -1.513 -11.453 -11.422 1 97.81 193 LEU A N 1
ATOM 1586 C CA . LEU A 1 193 ? -2.359 -11.859 -10.305 1 97.81 193 LEU A CA 1
ATOM 1587 C C . LEU A 1 193 ? -3.27 -13.016 -10.703 1 97.81 193 LEU A C 1
ATOM 1589 O O . LEU A 1 193 ? -3.391 -14 -9.969 1 97.81 193 LEU A O 1
ATOM 1593 N N . LEU A 1 194 ? -3.896 -12.922 -11.852 1 96.12 194 LEU A N 1
ATOM 1594 C CA . LEU A 1 194 ? -4.805 -13.953 -12.328 1 96.12 194 LEU A CA 1
ATOM 1595 C C . LEU A 1 194 ? -4.066 -15.266 -12.547 1 96.12 194 LEU A C 1
ATOM 1597 O O . LEU A 1 194 ? -4.586 -16.344 -12.219 1 96.12 194 LEU A O 1
ATOM 1601 N N . PHE A 1 195 ? -2.902 -15.188 -13.086 1 95.94 195 PHE A N 1
ATOM 1602 C CA . PHE A 1 195 ? -2.066 -16.375 -13.242 1 95.94 195 PHE A CA 1
ATOM 1603 C C . PHE A 1 195 ? -1.8 -17.031 -11.898 1 95.94 195 PHE A C 1
ATOM 1605 O O . PHE A 1 195 ? -1.956 -18.25 -11.758 1 95.94 195 PHE A O 1
ATOM 1612 N N . SER A 1 196 ? -1.388 -16.25 -10.906 1 96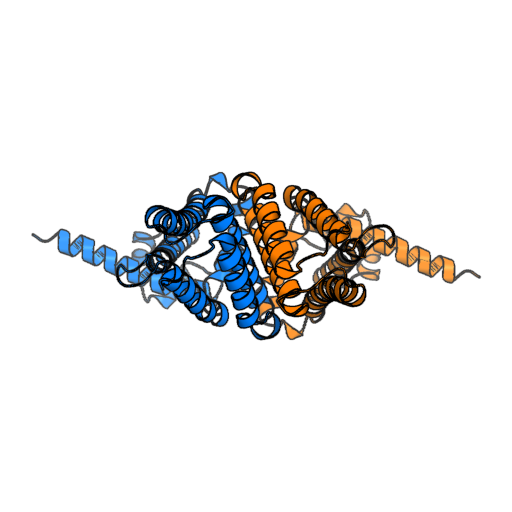.44 196 SER A N 1
ATOM 1613 C CA . SER A 1 196 ? -1.084 -16.75 -9.578 1 96.44 196 SER A CA 1
ATOM 1614 C C . SER A 1 196 ? -2.309 -17.406 -8.938 1 96.44 196 SER A C 1
ATOM 1616 O O . SER A 1 196 ? -2.213 -18.484 -8.352 1 96.44 196 SER A O 1
ATOM 1618 N N . LEU A 1 197 ? -3.447 -16.703 -9.109 1 96.25 197 LEU A N 1
ATOM 1619 C CA . LEU A 1 197 ? -4.68 -17.234 -8.531 1 96.25 197 LEU A CA 1
ATOM 1620 C C . LEU A 1 197 ? -5.066 -18.547 -9.188 1 96.25 197 LEU A C 1
ATOM 1622 O O . LEU A 1 197 ? -5.555 -19.469 -8.508 1 96.25 197 LEU A O 1
ATOM 1626 N N . LYS A 1 198 ? -4.879 -18.609 -10.445 1 95.44 198 LYS A N 1
ATOM 1627 C CA . LYS A 1 198 ? -5.172 -19.859 -11.148 1 95.44 198 LYS A CA 1
ATOM 1628 C C . LYS A 1 198 ? -4.32 -21 -10.609 1 95.44 198 LYS A C 1
ATOM 1630 O O . LYS A 1 198 ? -4.824 -22.109 -10.391 1 95.44 198 LYS A O 1
ATOM 1635 N N . GLU A 1 199 ? -3.045 -20.719 -10.352 1 94.62 199 GLU A N 1
ATOM 1636 C CA . GLU A 1 199 ? -2.135 -21.734 -9.836 1 94.62 199 GLU A CA 1
ATOM 1637 C C . GLU A 1 199 ? -2.467 -22.094 -8.391 1 94.62 199 GLU A C 1
ATOM 1639 O O . GLU A 1 199 ? -2.271 -23.234 -7.969 1 94.62 199 GLU A O 1
ATOM 1644 N N . MET A 1 200 ? -3.008 -21.172 -7.676 1 95.88 200 MET A N 1
ATOM 1645 C CA . MET A 1 200 ? -3.32 -21.406 -6.27 1 95.88 200 MET A CA 1
ATOM 1646 C C . MET A 1 200 ? -4.652 -22.125 -6.117 1 95.88 200 MET A C 1
ATOM 1648 O O . MET A 1 200 ? -4.781 -23.031 -5.277 1 95.88 200 MET A O 1
ATOM 1652 N N . LEU A 1 201 ? -5.602 -21.703 -6.961 1 94.69 201 LEU A N 1
ATOM 1653 C CA . LEU A 1 201 ? -6.965 -22.188 -6.777 1 94.69 201 LEU A CA 1
ATOM 1654 C C . LEU A 1 201 ? -7.223 -23.422 -7.629 1 94.69 201 LEU A C 1
ATOM 1656 O O . LEU A 1 201 ? -8.164 -24.172 -7.371 1 94.69 201 LEU A O 1
ATOM 1660 N N . CYS A 1 202 ? -6.473 -23.594 -8.734 1 93.06 202 CYS A N 1
ATOM 1661 C CA . CYS A 1 202 ? -6.609 -24.719 -9.648 1 93.06 202 CYS A CA 1
ATOM 1662 C C . CYS A 1 202 ? -8.062 -24.938 -10.039 1 93.06 202 CYS A C 1
ATOM 1664 O O . CYS A 1 202 ? -8.633 -26 -9.766 1 93.06 202 CYS A O 1
ATOM 1666 N N . PRO A 1 203 ? -8.625 -23.906 -10.656 1 91.06 203 PRO A N 1
ATOM 1667 C CA . PRO A 1 203 ? -10.016 -24.078 -11.086 1 91.06 203 PRO A CA 1
ATOM 1668 C C . PRO A 1 203 ? -10.188 -25.203 -12.094 1 91.06 203 PRO A C 1
ATOM 1670 O O . P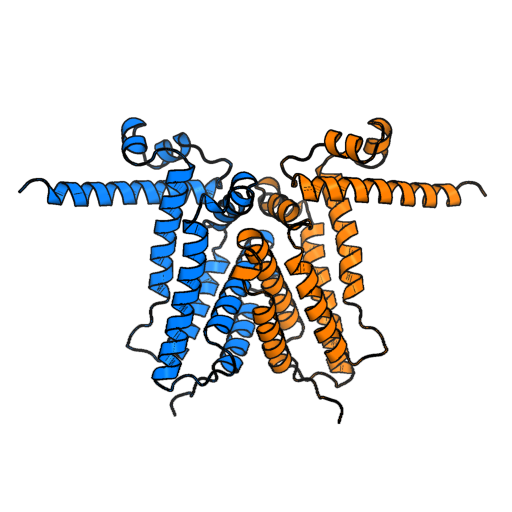RO A 1 203 ? -9.312 -25.438 -12.93 1 91.06 203 PRO A O 1
ATOM 1673 N N . ILE A 1 204 ? -11.211 -26 -11.953 1 84.06 204 ILE A N 1
ATOM 1674 C CA . ILE A 1 204 ? -11.523 -27.109 -12.844 1 84.06 204 ILE A CA 1
ATOM 1675 C C . ILE A 1 204 ? -12.383 -26.609 -14.008 1 84.06 204 ILE A C 1
ATOM 1677 O O . ILE A 1 204 ? -13.453 -26.031 -13.797 1 84.06 204 ILE A O 1
ATOM 1681 N N . GLU A 1 205 ? -11.781 -26.062 -15.031 1 66.38 205 GLU A N 1
ATOM 1682 C CA . GLU A 1 205 ? -12.555 -25.578 -16.172 1 66.38 205 GLU A CA 1
ATOM 1683 C C . GLU A 1 205 ? -13.602 -26.609 -16.609 1 66.38 205 GLU A C 1
ATOM 1685 O O . GLU A 1 205 ? -13.352 -27.812 -16.562 1 66.38 205 GLU A O 1
ATOM 1690 N N . GLU A 1 206 ? -14.836 -26.391 -16.312 1 53.56 206 GLU A N 1
ATOM 1691 C CA . GLU A 1 206 ? -15.859 -27.266 -16.859 1 53.56 206 GLU A CA 1
ATOM 1692 C C . GLU A 1 206 ? -15.547 -27.641 -18.312 1 53.56 206 GLU A C 1
ATOM 1694 O O . GLU A 1 206 ? -15.188 -26.781 -19.109 1 53.56 206 GLU A O 1
ATOM 1699 N N . GLN A 1 207 ? -15.086 -28.906 -18.562 1 40.69 207 GLN A N 1
ATOM 1700 C CA . GLN A 1 207 ? -15.359 -29.453 -19.875 1 40.69 207 GLN A CA 1
ATOM 1701 C C . GLN A 1 207 ? -16.812 -29.203 -20.297 1 40.69 207 GLN A C 1
ATOM 1703 O O . GLN A 1 207 ? -17.719 -29.266 -19.469 1 40.69 207 GLN A O 1
ATOM 1708 N N . MET B 1 1 ? 48.281 17.969 -0.069 1 39.44 1 MET B N 1
ATOM 1709 C CA . MET B 1 1 ? 47.75 16.641 0.164 1 39.44 1 MET B CA 1
ATOM 1710 C C . MET B 1 1 ? 46.469 16.703 1.019 1 39.44 1 MET B C 1
ATOM 1712 O O . MET B 1 1 ? 46 15.695 1.532 1 39.44 1 MET B O 1
ATOM 1716 N N . SER B 1 2 ? 45.875 17.734 1.59 1 49.41 2 SER B N 1
ATOM 1717 C CA . SER B 1 2 ? 44.875 18.312 2.488 1 49.41 2 SER B CA 1
ATOM 1718 C C . SER B 1 2 ? 43.469 17.922 2.082 1 49.41 2 SER B C 1
ATOM 1720 O O . SER B 1 2 ? 42.531 18.016 2.881 1 49.41 2 SER B O 1
ATOM 1722 N N . PRO B 1 3 ? 43.188 17.906 0.676 1 57 3 PRO B N 1
ATOM 1723 C CA . PRO B 1 3 ? 41.812 18.094 0.149 1 57 3 PRO B CA 1
ATOM 1724 C C . PRO B 1 3 ? 40.969 16.844 0.3 1 57 3 PRO B C 1
ATOM 1726 O O . PRO B 1 3 ? 39.719 16.953 0.417 1 57 3 PRO B O 1
ATOM 1729 N N . LYS B 1 4 ? 41.625 15.719 -0.114 1 52.91 4 LYS B N 1
ATOM 1730 C CA . LYS B 1 4 ? 40.906 14.445 -0.149 1 52.91 4 LYS B CA 1
ATOM 1731 C C . LYS B 1 4 ? 40.344 14.086 1.226 1 52.91 4 LYS B C 1
ATOM 1733 O O . LYS B 1 4 ? 39.219 13.609 1.336 1 52.91 4 LYS B O 1
ATOM 1738 N N . VAL B 1 5 ? 41.125 14.18 2.244 1 58.19 5 VAL B N 1
ATOM 1739 C CA . VAL B 1 5 ? 40.75 13.984 3.637 1 58.19 5 VAL B CA 1
ATOM 1740 C C . VAL B 1 5 ? 39.5 14.836 3.951 1 58.19 5 VAL B C 1
ATOM 1742 O O . VAL B 1 5 ? 38.594 14.383 4.633 1 58.19 5 VAL B O 1
ATOM 1745 N N . SER B 1 6 ? 39.438 15.922 3.117 1 79 6 SER B N 1
ATOM 1746 C CA . SER B 1 6 ? 38.375 16.891 3.344 1 79 6 SER B CA 1
ATOM 1747 C C . SER B 1 6 ? 37.031 16.406 2.762 1 79 6 SER B C 1
ATOM 1749 O O . SER B 1 6 ? 36 16.5 3.414 1 79 6 SER B O 1
ATOM 1751 N N . GLU B 1 7 ? 37.188 15.664 1.636 1 84.56 7 GLU B N 1
ATOM 1752 C CA . GLU B 1 7 ? 35.969 15.172 1.003 1 84.56 7 GLU B CA 1
ATOM 1753 C C . GLU B 1 7 ? 35.375 13.984 1.771 1 84.56 7 GLU B C 1
ATOM 1755 O O . GLU B 1 7 ? 34.156 13.867 1.91 1 84.56 7 GLU B O 1
ATOM 1760 N N . GLU B 1 8 ? 36.25 13.211 2.201 1 85.06 8 GLU B N 1
ATOM 1761 C CA . GLU B 1 8 ? 35.844 12.047 2.982 1 85.06 8 GLU B CA 1
ATOM 1762 C C . GLU B 1 8 ? 35.219 12.469 4.301 1 85.06 8 GLU B C 1
ATOM 1764 O O . GLU B 1 8 ? 34.219 11.883 4.723 1 85.06 8 GLU B O 1
ATOM 1769 N N . TYR B 1 9 ? 35.875 13.398 4.875 1 85.19 9 TYR B N 1
ATOM 1770 C CA . TYR B 1 9 ? 35.344 13.922 6.121 1 85.19 9 TYR B CA 1
ATOM 1771 C C . TYR B 1 9 ? 33.938 14.5 5.906 1 85.19 9 TYR B C 1
ATOM 1773 O O . TYR B 1 9 ? 33.031 14.258 6.699 1 85.19 9 TYR B O 1
ATOM 1781 N N . LYS B 1 10 ? 33.781 15.211 4.84 1 88.62 10 LYS B N 1
ATOM 1782 C CA . LYS B 1 10 ? 32.5 15.797 4.512 1 88.62 10 LYS B CA 1
ATOM 1783 C C . LYS B 1 10 ? 31.438 14.719 4.273 1 88.62 10 LYS B C 1
ATOM 1785 O O . LYS B 1 10 ? 30.297 14.852 4.703 1 88.62 10 LYS B O 1
ATOM 1790 N N . ARG B 1 11 ? 31.906 13.711 3.629 1 89.88 11 ARG B N 1
ATOM 1791 C CA . ARG B 1 11 ? 31 12.602 3.342 1 89.88 11 ARG B CA 1
ATOM 1792 C C . ARG B 1 11 ? 30.594 11.883 4.621 1 89.88 11 ARG B C 1
ATOM 1794 O O . ARG B 1 11 ? 29.438 11.508 4.793 1 89.88 11 ARG B O 1
ATOM 1801 N N . GLU B 1 12 ? 31.5 11.719 5.445 1 91.94 12 GLU B N 1
ATOM 1802 C CA . GLU B 1 12 ? 31.234 11.055 6.715 1 91.94 12 GLU B CA 1
ATOM 1803 C C . GLU B 1 12 ? 30.281 11.875 7.582 1 91.94 12 GLU B C 1
ATOM 1805 O O . GLU B 1 12 ? 29.375 11.328 8.211 1 91.94 12 GLU B O 1
ATOM 1810 N N . LYS B 1 13 ? 30.562 13.148 7.59 1 93.38 13 LYS B N 1
ATOM 1811 C CA . LYS B 1 13 ? 29.688 14.031 8.367 1 93.38 13 LYS B CA 1
ATOM 1812 C C . LYS B 1 13 ? 28.266 14.039 7.801 1 93.38 13 LYS B C 1
ATOM 1814 O O . LYS B 1 13 ? 27.297 13.992 8.555 1 93.38 13 LYS B O 1
ATOM 1819 N N . LYS B 1 14 ? 28.203 14.078 6.559 1 95.25 14 LYS B N 1
ATOM 1820 C CA . LYS B 1 14 ? 26.891 14.031 5.926 1 95.25 14 LYS B CA 1
ATOM 1821 C C . LYS B 1 14 ? 26.156 12.742 6.305 1 95.25 14 LYS B C 1
ATOM 1823 O O . LYS B 1 14 ? 24.969 12.781 6.609 1 95.25 14 LYS B O 1
ATOM 1828 N N . ASN B 1 15 ? 26.859 11.695 6.305 1 94.31 15 ASN B N 1
ATOM 1829 C CA . ASN B 1 15 ? 26.266 10.414 6.652 1 94.31 15 ASN B CA 1
ATOM 1830 C C . ASN B 1 15 ? 25.75 10.406 8.086 1 94.31 15 ASN B C 1
ATOM 1832 O O . ASN B 1 15 ? 24.672 9.859 8.359 1 94.31 15 ASN B O 1
ATOM 1836 N N . GLU B 1 16 ? 26.484 10.961 8.891 1 95.5 16 GLU B N 1
ATOM 1837 C CA . GLU B 1 16 ? 26.047 11.07 10.289 1 95.5 16 GLU B CA 1
ATOM 1838 C C . GLU B 1 16 ? 24.766 11.883 10.414 1 95.5 16 GLU B C 1
ATOM 1840 O O . GLU B 1 16 ? 23.875 11.516 11.172 1 95.5 16 GLU B O 1
ATOM 1845 N N . LEU B 1 17 ? 24.719 12.961 9.688 1 97.25 17 LEU B N 1
ATOM 1846 C CA . LEU B 1 17 ? 23.531 13.812 9.703 1 97.25 17 LEU B CA 1
ATOM 1847 C C . LEU B 1 17 ? 22.328 13.078 9.133 1 97.25 17 LEU B C 1
ATOM 1849 O O . LEU B 1 17 ? 21.219 13.195 9.656 1 97.25 17 LEU B O 1
ATOM 1853 N N . LEU B 1 18 ? 22.578 12.289 8.141 1 97.12 18 LEU B N 1
ATOM 1854 C CA . LEU B 1 18 ? 21.5 11.539 7.512 1 97.12 18 LEU B CA 1
ATOM 1855 C C . LEU B 1 18 ? 20.969 10.469 8.461 1 97.12 18 LEU B C 1
ATOM 1857 O O . LEU B 1 18 ? 19.75 10.227 8.516 1 97.12 18 LEU B O 1
ATOM 1861 N N . GLN B 1 19 ? 21.859 9.906 9.234 1 96.44 19 GLN B N 1
ATOM 1862 C CA . GLN B 1 19 ? 21.438 8.898 10.203 1 96.44 19 GLN B CA 1
ATOM 1863 C C . GLN B 1 19 ? 20.578 9.523 11.305 1 96.44 19 GLN B C 1
ATOM 1865 O O . GLN B 1 19 ? 19.578 8.945 11.727 1 96.44 19 GLN B O 1
ATOM 1870 N N . ALA B 1 20 ? 20.984 10.656 11.727 1 97.62 20 ALA B N 1
ATOM 1871 C CA . ALA B 1 20 ? 20.203 11.383 12.727 1 97.62 20 ALA B CA 1
ATOM 1872 C C . ALA B 1 20 ? 18.844 11.781 12.18 1 97.62 20 ALA B C 1
ATOM 1874 O O . ALA B 1 20 ? 17.812 11.602 12.852 1 97.62 20 ALA B O 1
ATOM 1875 N N . ALA B 1 21 ? 18.875 12.289 10.961 1 98.19 21 ALA B N 1
ATOM 1876 C CA . ALA B 1 21 ? 17.641 12.68 10.312 1 98.19 21 ALA B CA 1
ATOM 1877 C C . ALA B 1 21 ? 16.703 11.484 10.148 1 98.19 21 ALA B C 1
ATOM 1879 O O . ALA B 1 21 ? 15.5 11.586 10.391 1 98.19 21 ALA B O 1
ATOM 1880 N N . ARG B 1 22 ? 17.266 10.383 9.773 1 96.94 22 ARG B N 1
ATOM 1881 C CA . ARG B 1 22 ? 16.484 9.156 9.609 1 96.94 22 ARG B CA 1
ATOM 1882 C C . ARG B 1 22 ? 15.781 8.781 10.906 1 96.94 22 ARG B C 1
ATOM 1884 O O . ARG B 1 22 ? 14.602 8.414 10.891 1 96.94 22 ARG B O 1
ATOM 1891 N N . ARG B 1 23 ? 16.484 8.883 11.984 1 97.06 23 ARG B N 1
ATOM 1892 C CA . ARG B 1 23 ? 15.898 8.555 13.281 1 97.06 23 ARG B CA 1
ATOM 1893 C C . ARG B 1 23 ? 14.734 9.484 13.609 1 97.06 23 ARG B C 1
ATOM 1895 O O . ARG B 1 23 ? 13.711 9.047 14.125 1 97.06 23 ARG B O 1
ATOM 1902 N N . VAL B 1 24 ? 14.883 10.727 13.289 1 97.94 24 VAL B N 1
ATOM 1903 C CA . VAL B 1 24 ? 13.836 11.711 13.555 1 97.94 24 VAL B CA 1
ATOM 1904 C C . VAL B 1 24 ? 12.625 11.422 12.68 1 97.94 24 VAL B C 1
ATOM 1906 O O . VAL B 1 24 ? 11.484 11.43 13.164 1 97.94 24 VAL B O 1
ATOM 1909 N N . PHE B 1 25 ? 12.875 11.094 11.398 1 96.62 25 PHE B N 1
ATOM 1910 C CA . PHE B 1 25 ? 11.789 10.805 10.469 1 96.62 25 PHE B CA 1
ATOM 1911 C C . PHE B 1 25 ? 11.047 9.539 10.875 1 96.62 25 PHE B C 1
ATOM 1913 O O . PHE B 1 25 ? 9.836 9.438 10.688 1 96.62 25 PHE B O 1
ATOM 1920 N N . ILE B 1 26 ? 11.773 8.625 11.422 1 93.62 26 ILE B N 1
ATOM 1921 C CA . ILE B 1 26 ? 11.148 7.387 11.875 1 93.62 26 ILE B CA 1
ATOM 1922 C C . ILE B 1 26 ? 10.258 7.672 13.086 1 93.62 26 ILE B C 1
ATOM 1924 O O . ILE B 1 26 ? 9.133 7.172 13.164 1 93.62 26 ILE B O 1
ATOM 1928 N N . ARG B 1 27 ? 10.695 8.508 13.914 1 92.12 27 ARG B N 1
ATOM 1929 C CA . ARG B 1 27 ? 10.016 8.789 15.172 1 92.12 27 ARG B CA 1
ATOM 1930 C C . ARG B 1 27 ? 8.828 9.719 14.953 1 92.12 27 ARG B C 1
ATOM 1932 O O . ARG B 1 27 ? 7.734 9.477 15.469 1 92.12 27 ARG B O 1
ATOM 1939 N N . ASN B 1 28 ? 9.031 10.805 14.094 1 91.94 28 ASN B N 1
ATOM 1940 C CA . ASN B 1 28 ? 8.062 11.891 14.023 1 91.94 28 ASN B CA 1
ATOM 1941 C C . ASN B 1 28 ? 7.199 11.797 12.766 1 91.94 28 ASN B C 1
ATOM 1943 O O . ASN B 1 28 ? 6.156 12.445 12.672 1 91.94 28 ASN B O 1
ATOM 1947 N N . GLY B 1 29 ? 7.664 10.984 11.852 1 91.69 29 GLY B N 1
ATOM 1948 C CA . GLY B 1 29 ? 7.102 11.125 10.516 1 91.69 29 GLY B CA 1
ATOM 1949 C C . GLY B 1 29 ? 7.672 12.297 9.742 1 91.69 29 GLY B C 1
ATOM 1950 O O . GLY B 1 29 ? 8.617 12.945 10.203 1 91.69 29 GLY B O 1
ATOM 1951 N N . TYR B 1 30 ? 7.16 12.5 8.539 1 93 30 TYR B N 1
ATOM 1952 C CA . TYR B 1 30 ? 7.625 13.594 7.699 1 93 30 TYR B CA 1
ATOM 1953 C C . TYR B 1 30 ? 6.934 14.898 8.07 1 93 30 TYR B C 1
ATOM 1955 O O . TYR B 1 30 ? 7.582 15.938 8.195 1 93 30 TYR B O 1
ATOM 1963 N N . THR B 1 31 ? 5.695 14.828 8.289 1 88.12 31 THR B N 1
ATOM 1964 C CA . THR B 1 31 ? 4.84 16 8.438 1 88.12 31 THR B CA 1
ATOM 1965 C C . THR B 1 31 ? 5.223 16.797 9.68 1 88.12 31 THR B C 1
ATOM 1967 O O . THR B 1 31 ? 5.188 18.031 9.672 1 88.12 31 THR B O 1
ATOM 1970 N N . HIS B 1 32 ? 5.641 16.172 10.742 1 89.12 32 HIS B N 1
ATOM 1971 C CA . HIS B 1 32 ? 5.867 16.844 12.016 1 89.12 32 HIS B CA 1
ATOM 1972 C C . HIS B 1 32 ? 7.352 17.094 12.25 1 89.12 32 HIS B C 1
ATOM 1974 O O . HIS B 1 32 ? 7.738 17.656 13.273 1 89.12 32 HIS B O 1
ATOM 1980 N N . THR B 1 33 ? 8.094 16.656 11.367 1 96.19 33 THR B N 1
ATOM 1981 C CA . THR B 1 33 ? 9.531 16.844 11.531 1 96.19 33 THR B CA 1
ATOM 1982 C C . THR B 1 33 ? 9.961 18.234 11.094 1 96.19 33 THR B C 1
ATOM 1984 O O . THR B 1 33 ? 9.5 18.734 10.062 1 96.19 33 THR B O 1
ATOM 1987 N N . THR B 1 34 ? 10.906 18.859 11.875 1 97.06 34 THR B N 1
ATOM 1988 C CA . THR B 1 34 ? 11.477 20.156 11.531 1 97.06 34 THR B CA 1
ATOM 1989 C C . THR B 1 34 ? 13 20.078 11.422 1 97.06 34 THR B C 1
ATOM 1991 O O . THR B 1 34 ? 13.602 19.094 11.875 1 97.06 34 THR B O 1
ATOM 1994 N N . MET B 1 35 ? 13.523 21.172 10.859 1 98 35 MET B N 1
ATOM 1995 C CA . MET B 1 35 ? 14.984 21.266 10.836 1 98 35 MET B CA 1
ATOM 1996 C C . MET B 1 35 ? 15.547 21.297 12.25 1 98 35 MET B C 1
ATOM 1998 O O . MET B 1 35 ? 16.609 20.719 12.516 1 98 35 MET B O 1
ATOM 2002 N N . GLN B 1 36 ? 14.82 21.844 13.141 1 98.12 36 GLN B N 1
ATOM 2003 C CA . GLN B 1 36 ? 15.258 21.922 14.531 1 98.12 36 GLN B CA 1
ATOM 2004 C C . GLN B 1 36 ? 15.328 20.531 15.172 1 98.12 36 GLN B C 1
ATOM 2006 O O . GLN B 1 36 ? 16.266 20.234 15.906 1 98.12 36 GLN B O 1
ATOM 2011 N N . ASP B 1 37 ? 14.375 19.703 14.922 1 98.38 37 ASP B N 1
ATOM 2012 C CA . ASP B 1 37 ? 14.383 18.328 15.438 1 98.38 37 ASP B CA 1
ATOM 2013 C C . ASP B 1 37 ? 15.664 17.609 15.023 1 98.38 37 ASP B C 1
ATOM 2015 O O . ASP B 1 37 ? 16.25 16.875 15.828 1 98.38 37 ASP B O 1
ATOM 2019 N N . ILE B 1 38 ? 16.062 17.844 13.789 1 98.38 38 ILE B N 1
ATOM 2020 C CA . ILE B 1 38 ? 17.234 17.156 13.25 1 98.38 38 ILE B CA 1
ATOM 2021 C C . ILE B 1 38 ? 18.5 17.719 13.875 1 98.38 38 ILE B C 1
ATOM 2023 O O . ILE B 1 38 ? 19.422 16.984 14.219 1 98.38 38 ILE B O 1
ATOM 2027 N N . MET B 1 39 ? 18.562 19.047 14.023 1 98.31 39 MET B N 1
ATOM 2028 C CA . MET B 1 39 ? 19.688 19.688 14.688 1 98.31 39 MET B CA 1
ATOM 2029 C C . MET B 1 39 ? 19.875 19.141 16.109 1 98.31 39 MET B C 1
ATOM 2031 O O . MET B 1 39 ? 21 18.797 16.5 1 98.31 39 MET B O 1
ATOM 2035 N N . ASP B 1 40 ? 18.781 18.984 16.781 1 98.44 40 ASP B N 1
ATOM 2036 C CA . ASP B 1 40 ? 18.812 18.516 18.156 1 98.44 40 ASP B CA 1
ATOM 2037 C C . ASP B 1 40 ? 19.281 17.062 18.234 1 98.44 40 ASP B C 1
ATOM 2039 O O . ASP B 1 40 ? 20.094 16.703 19.078 1 98.44 40 ASP B O 1
ATOM 2043 N N . GLU B 1 41 ? 18.797 16.234 17.375 1 98.19 41 GLU B N 1
ATOM 2044 C CA . GLU B 1 41 ? 19.156 14.828 17.344 1 98.19 41 GLU B CA 1
ATOM 2045 C C . GLU B 1 41 ? 20.641 14.641 17.016 1 98.19 41 GLU B C 1
ATOM 2047 O O . GLU B 1 41 ? 21.312 13.789 17.594 1 98.19 41 GLU B O 1
ATOM 2052 N N . ALA B 1 42 ? 21.125 15.438 16.094 1 97.81 42 ALA B N 1
ATOM 2053 C CA . ALA B 1 42 ? 22.5 15.305 15.594 1 97.81 42 ALA B CA 1
ATOM 2054 C C . ALA B 1 42 ? 23.484 16.031 16.5 1 97.81 42 ALA B C 1
ATOM 2056 O O . ALA B 1 42 ? 24.703 15.805 16.422 1 97.81 42 ALA B O 1
ATOM 2057 N N . GLY B 1 43 ? 23.016 16.953 17.25 1 97.81 43 GLY B N 1
ATOM 2058 C CA . GLY B 1 43 ? 23.891 17.75 18.094 1 97.81 43 GLY B CA 1
ATOM 2059 C C . GLY B 1 43 ? 24.766 18.719 17.328 1 97.81 43 GLY B C 1
ATOM 2060 O O . GLY B 1 43 ? 25.953 18.844 17.594 1 97.81 43 GLY B O 1
ATOM 2061 N N . VAL B 1 44 ? 24.141 19.344 16.359 1 97.44 44 VAL B N 1
ATOM 2062 C CA . VAL B 1 44 ? 24.906 20.266 15.523 1 97.44 44 VAL B CA 1
ATOM 2063 C C . VAL B 1 44 ? 24.234 21.641 15.516 1 97.44 44 VAL B C 1
ATOM 2065 O O . VAL B 1 44 ? 23.062 21.766 15.875 1 97.44 44 VAL B O 1
ATOM 2068 N N . SER B 1 45 ? 25.016 22.625 15.078 1 96.56 45 SER B N 1
ATOM 2069 C CA . SER B 1 45 ? 24.5 23.984 14.969 1 96.56 45 SER B CA 1
ATOM 2070 C C . SER B 1 45 ? 23.672 24.156 13.711 1 96.56 45 SER B C 1
ATOM 2072 O O . SER B 1 45 ? 23.703 23.328 12.805 1 96.56 45 SER B O 1
ATOM 2074 N N . ARG B 1 46 ? 22.922 25.297 13.68 1 96.12 46 ARG B N 1
ATOM 2075 C CA . ARG B 1 46 ? 22.141 25.672 12.5 1 96.12 46 ARG B CA 1
ATOM 2076 C C . ARG B 1 46 ? 23.031 25.812 11.281 1 96.12 46 ARG B C 1
ATOM 2078 O O . ARG B 1 46 ? 22.734 25.266 10.219 1 96.12 46 ARG B O 1
ATOM 2085 N N . GLY B 1 47 ? 24.156 26.453 11.438 1 95.88 47 GLY B N 1
ATOM 2086 C CA . GLY B 1 47 ? 25.078 26.641 10.336 1 95.88 47 GLY B CA 1
ATOM 2087 C C . GLY B 1 47 ? 25.625 25.344 9.766 1 95.88 47 GLY B C 1
ATOM 2088 O O . GLY B 1 47 ? 25.719 25.188 8.555 1 95.88 47 GLY B O 1
ATOM 2089 N N . ALA B 1 48 ? 25.875 24.484 10.648 1 95.31 48 ALA B N 1
ATOM 2090 C CA . ALA B 1 48 ? 26.422 23.188 10.242 1 95.31 48 ALA B CA 1
ATOM 2091 C C . ALA B 1 48 ? 25.391 22.406 9.43 1 95.31 48 ALA B C 1
ATOM 2093 O O . ALA B 1 48 ? 25.719 21.875 8.359 1 95.31 48 ALA B O 1
ATOM 2094 N N . LEU B 1 49 ? 24.125 22.297 9.852 1 97.62 49 LEU B N 1
ATOM 2095 C CA . LEU B 1 49 ? 23.109 21.531 9.148 1 97.62 49 LEU B CA 1
ATOM 2096 C C . LEU B 1 49 ? 22.781 22.156 7.793 1 97.62 49 LEU B C 1
ATOM 2098 O O . LEU B 1 49 ? 22.688 21.453 6.785 1 97.62 49 LEU B O 1
ATOM 2102 N N . TYR B 1 50 ? 22.781 23.469 7.727 1 97.19 50 TYR B N 1
ATOM 2103 C CA . TYR B 1 50 ? 22.359 24.172 6.52 1 97.19 50 TYR B CA 1
ATOM 2104 C C . TYR B 1 50 ? 23.484 24.234 5.5 1 97.19 50 TYR B C 1
ATOM 2106 O O . TYR B 1 50 ? 23.266 24.562 4.332 1 97.19 50 TYR B O 1
ATOM 2114 N N . SER B 1 51 ? 24.656 23.906 5.961 1 96.75 51 SER B N 1
ATOM 2115 C CA . SER B 1 51 ? 25.734 23.766 5 1 96.75 51 SER B CA 1
ATOM 2116 C C . SER B 1 51 ? 25.562 22.531 4.137 1 96.75 51 SER B C 1
ATOM 2118 O O . SER B 1 51 ? 26.109 22.438 3.037 1 96.75 51 SER B O 1
ATOM 2120 N N . TYR B 1 52 ? 24.688 21.609 4.648 1 96.56 52 TYR B N 1
ATOM 2121 C CA . TYR B 1 52 ? 24.5 20.359 3.926 1 96.56 52 TYR B CA 1
ATOM 2122 C C . TYR B 1 52 ? 23.109 20.312 3.303 1 96.56 52 TYR B C 1
ATOM 2124 O O . TYR B 1 52 ? 22.906 19.688 2.254 1 96.56 52 TYR B O 1
ATOM 2132 N N . PHE B 1 53 ? 22.125 20.938 3.973 1 97.44 53 PHE B N 1
ATOM 2133 C CA . PHE B 1 53 ? 20.734 20.781 3.564 1 97.44 53 PHE B CA 1
ATOM 2134 C C . PHE B 1 53 ? 20.016 22.125 3.559 1 97.44 53 PHE B C 1
ATOM 2136 O O . PHE B 1 53 ? 20.109 22.891 4.52 1 97.44 53 PHE B O 1
ATOM 2143 N N . ASP B 1 54 ? 19.141 22.25 2.561 1 96.81 54 ASP B N 1
ATOM 2144 C CA . ASP B 1 54 ? 18.469 23.547 2.359 1 96.81 54 ASP B CA 1
ATOM 2145 C C . ASP B 1 54 ? 17.172 23.625 3.145 1 96.81 54 ASP B C 1
ATOM 2147 O O . ASP B 1 54 ? 16.75 24.703 3.559 1 96.81 54 ASP B O 1
ATOM 2151 N N . ASN B 1 55 ? 16.484 22.531 3.18 1 96.19 55 ASN B N 1
ATOM 2152 C CA . ASN B 1 55 ? 15.18 22.438 3.83 1 96.19 55 ASN B CA 1
ATOM 2153 C C . ASN B 1 55 ? 14.812 21 4.164 1 96.19 55 ASN B C 1
ATOM 2155 O O . ASN B 1 55 ? 15.578 20.078 3.879 1 96.19 55 ASN B O 1
ATOM 2159 N N . ILE B 1 56 ? 13.742 20.797 4.719 1 96.31 56 ILE B N 1
ATOM 2160 C CA . ILE B 1 56 ? 13.312 19.5 5.207 1 96.31 56 ILE B CA 1
ATOM 2161 C C . ILE B 1 56 ? 13.133 18.547 4.031 1 96.31 56 ILE B C 1
ATOM 2163 O O . ILE B 1 56 ? 13.453 17.359 4.129 1 96.31 56 ILE B O 1
ATOM 2167 N N . GLU B 1 57 ? 12.633 19.062 2.963 1 94.06 57 GLU B N 1
ATOM 2168 C CA . GLU B 1 57 ? 12.438 18.25 1.769 1 94.06 57 GLU B CA 1
ATOM 2169 C C . GLU B 1 57 ? 13.766 17.703 1.244 1 94.06 57 GLU B C 1
ATOM 2171 O O . GLU B 1 57 ? 13.867 16.531 0.89 1 94.06 57 GLU B O 1
ATOM 2176 N N . HIS B 1 58 ? 14.672 18.531 1.212 1 95.12 58 HIS B N 1
ATOM 2177 C CA . HIS B 1 58 ? 16 18.141 0.777 1 95.12 58 HIS B CA 1
ATOM 2178 C C . HIS B 1 58 ? 16.578 17.062 1.693 1 95.12 58 HIS B C 1
ATOM 2180 O O . HIS B 1 58 ? 17.125 16.062 1.219 1 95.12 58 HIS B O 1
ATOM 2186 N N . VAL B 1 59 ? 16.484 17.234 2.982 1 97.12 59 VAL B N 1
ATOM 2187 C CA . VAL B 1 59 ? 16.969 16.25 3.941 1 97.12 59 VAL B CA 1
ATOM 2188 C C . VAL B 1 59 ? 16.281 14.906 3.688 1 97.12 59 VAL B C 1
ATOM 2190 O O . VAL B 1 59 ? 16.938 13.867 3.617 1 97.12 59 VAL B O 1
ATOM 2193 N N . PHE B 1 60 ? 15.016 14.977 3.557 1 96.38 60 PHE B N 1
ATOM 2194 C CA . PHE B 1 60 ? 14.242 13.742 3.412 1 96.38 60 PHE B CA 1
ATOM 2195 C C . PHE B 1 60 ? 14.641 13 2.143 1 96.38 60 PHE B C 1
ATOM 2197 O O . PHE B 1 60 ? 14.797 11.781 2.158 1 96.38 60 PHE B O 1
ATOM 2204 N N . MET B 1 61 ? 14.828 13.711 1.056 1 93.56 61 MET B N 1
ATOM 2205 C CA . MET B 1 61 ? 15.25 13.094 -0.202 1 93.56 61 MET B CA 1
ATOM 2206 C C . MET B 1 61 ? 16.609 12.414 -0.051 1 93.56 61 MET B C 1
ATOM 2208 O O . MET B 1 61 ? 16.812 11.312 -0.564 1 93.56 61 MET B O 1
ATOM 2212 N N . GLU B 1 62 ? 17.406 13.047 0.667 1 94.75 62 GLU B N 1
ATOM 2213 C CA . GLU B 1 62 ? 18.734 12.469 0.873 1 94.75 62 GLU B CA 1
ATOM 2214 C C . GLU B 1 62 ? 18.672 11.242 1.778 1 94.75 62 GLU B C 1
ATOM 2216 O O . GLU B 1 62 ? 19.406 10.273 1.569 1 94.75 62 GLU B O 1
ATOM 2221 N N . VAL B 1 63 ? 17.844 11.281 2.77 1 96.06 63 VAL B N 1
ATOM 2222 C CA . VAL B 1 63 ? 17.656 10.133 3.65 1 96.06 63 VAL B CA 1
ATOM 2223 C C . VAL B 1 63 ? 17.094 8.961 2.852 1 96.06 63 VAL B C 1
ATOM 2225 O O . VAL B 1 63 ? 17.516 7.82 3.02 1 96.06 63 VAL B O 1
ATOM 2228 N N . LEU B 1 64 ? 16.156 9.273 2.004 1 92.94 64 LEU B N 1
ATOM 2229 C CA . LEU B 1 64 ? 15.555 8.25 1.154 1 92.94 64 LEU B CA 1
ATOM 2230 C C . LEU B 1 64 ? 16.609 7.598 0.267 1 92.94 64 LEU B C 1
ATOM 2232 O O . LEU B 1 64 ? 16.656 6.371 0.158 1 92.94 64 LEU B O 1
ATOM 2236 N N . GLN B 1 65 ? 17.359 8.414 -0.31 1 90 65 GLN B N 1
ATOM 2237 C CA . GLN B 1 65 ? 18.422 7.91 -1.183 1 90 65 GLN B CA 1
ATOM 2238 C C . GLN B 1 65 ? 19.406 7.035 -0.406 1 90 65 GLN B C 1
ATOM 2240 O O . GLN B 1 6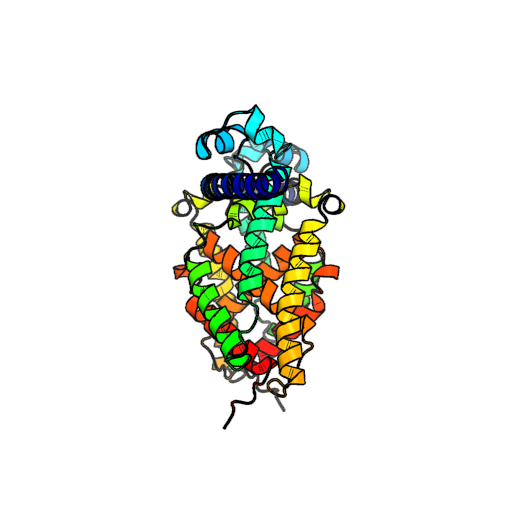5 ? 19.812 5.98 -0.892 1 90 65 GLN B O 1
ATOM 2245 N N . PHE B 1 66 ? 19.703 7.535 0.725 1 88.31 66 PHE B N 1
ATOM 2246 C CA . PHE B 1 66 ? 20.609 6.797 1.597 1 88.31 66 PHE B CA 1
ATOM 2247 C C . PHE B 1 66 ? 20.016 5.449 1.981 1 88.31 66 PHE B C 1
ATOM 2249 O O . PHE B 1 66 ? 20.688 4.422 1.916 1 88.31 66 PHE B O 1
ATOM 2256 N N . ASP B 1 67 ? 18.797 5.387 2.322 1 86.06 67 ASP B N 1
ATOM 2257 C CA . ASP B 1 67 ? 18.094 4.18 2.729 1 86.06 67 ASP B CA 1
ATOM 2258 C C . ASP B 1 67 ? 17.953 3.201 1.563 1 86.06 67 ASP B C 1
ATOM 2260 O O . ASP B 1 67 ? 18.125 1.992 1.74 1 86.06 67 ASP B O 1
ATOM 2264 N N . ASP B 1 68 ? 17.703 3.695 0.385 1 83.44 68 ASP B N 1
ATOM 2265 C CA . ASP B 1 68 ? 17.531 2.881 -0.814 1 83.44 68 ASP B CA 1
ATOM 2266 C C . ASP B 1 68 ? 18.844 2.199 -1.209 1 83.44 68 ASP B C 1
ATOM 2268 O O . ASP B 1 68 ? 18.844 1.058 -1.676 1 83.44 68 ASP B O 1
ATOM 2272 N N . GLN B 1 69 ? 19.875 2.877 -1.088 1 78.44 69 GLN B N 1
ATOM 2273 C CA . GLN B 1 69 ? 21.172 2.314 -1.422 1 78.44 69 GLN B CA 1
ATOM 2274 C C . GLN B 1 69 ? 21.5 1.106 -0.544 1 78.44 69 GLN B C 1
ATOM 2276 O O . GLN B 1 69 ? 22.062 0.12 -1.018 1 78.44 69 GLN B O 1
ATOM 2281 N N . GLN B 1 70 ? 21.031 1.159 0.603 1 74.31 70 GLN B N 1
ATOM 2282 C CA . GLN B 1 70 ? 21.266 0.049 1.521 1 74.31 70 GLN B CA 1
ATOM 2283 C C . GLN B 1 70 ? 20.391 -1.15 1.167 1 74.31 70 GLN B C 1
ATOM 2285 O O . GLN B 1 70 ? 20.828 -2.299 1.294 1 74.31 70 GLN B O 1
ATOM 2290 N N . ASP B 1 71 ? 19.219 -0.952 0.632 1 72 71 ASP B N 1
ATOM 2291 C CA . ASP B 1 71 ? 18.266 -2.012 0.329 1 72 71 ASP B CA 1
ATOM 2292 C C . ASP B 1 71 ? 18.609 -2.707 -0.984 1 72 71 ASP B C 1
ATOM 2294 O O . ASP B 1 71 ? 18.516 -3.932 -1.089 1 72 71 ASP B O 1
ATOM 2298 N N . ILE B 1 72 ? 18.953 -1.954 -1.98 1 70.38 72 ILE B N 1
ATOM 2299 C CA . ILE B 1 72 ? 19.266 -2.492 -3.301 1 70.38 72 ILE B CA 1
ATOM 2300 C C . ILE B 1 72 ? 20.469 -3.416 -3.211 1 70.38 72 ILE B C 1
ATOM 2302 O O . ILE B 1 72 ? 20.516 -4.461 -3.861 1 70.38 72 ILE B O 1
ATOM 2306 N N . LEU B 1 73 ? 21.281 -3.086 -2.406 1 64.88 73 LEU B N 1
ATOM 2307 C CA . LEU B 1 73 ? 22.484 -3.887 -2.229 1 64.88 73 LEU B CA 1
ATOM 2308 C C . LEU B 1 73 ? 22.156 -5.254 -1.645 1 64.88 73 LEU B C 1
ATOM 2310 O O . LEU B 1 73 ? 22.812 -6.246 -1.946 1 64.88 73 LEU B O 1
ATOM 2314 N N . LEU B 1 74 ? 21.031 -5.258 -1.132 1 64.12 74 LEU B N 1
ATOM 2315 C CA . LEU B 1 74 ? 20.641 -6.504 -0.478 1 64.12 74 LEU B CA 1
ATOM 2316 C C . LEU B 1 74 ? 20.062 -7.488 -1.484 1 64.12 74 LEU B C 1
ATOM 2318 O O . LEU B 1 74 ? 20.031 -8.695 -1.237 1 64.12 74 LEU B O 1
ATOM 2322 N N . PHE B 1 75 ? 19.672 -6.98 -2.607 1 71.56 75 PHE B N 1
ATOM 2323 C CA . PHE B 1 75 ? 19.078 -7.875 -3.586 1 71.56 75 PHE B CA 1
ATOM 2324 C C . PHE B 1 75 ? 20.125 -8.383 -4.57 1 71.56 75 PHE B C 1
ATOM 2326 O O . PHE B 1 75 ? 19.859 -9.305 -5.344 1 71.56 75 PHE B O 1
ATOM 2333 N N . GLU B 1 76 ? 21.281 -7.91 -4.43 1 73.44 76 GLU B N 1
ATOM 2334 C CA . GLU B 1 76 ? 22.312 -8.367 -5.352 1 73.44 76 GLU B CA 1
ATOM 2335 C C . GLU B 1 76 ? 22.75 -9.789 -5.023 1 73.44 76 GLU B C 1
ATOM 2337 O O . GLU B 1 76 ? 23.141 -10.078 -3.887 1 73.44 76 GLU B O 1
ATOM 2342 N N . PRO B 1 77 ? 22.5 -10.672 -6.02 1 73.25 77 PRO B N 1
ATOM 2343 C CA . PRO B 1 77 ? 22.844 -12.07 -5.762 1 73.25 77 PRO B CA 1
ATOM 2344 C C . PRO B 1 77 ? 24.328 -12.266 -5.473 1 73.25 77 PRO B C 1
ATOM 2346 O O . PRO B 1 77 ? 25.172 -11.492 -5.949 1 73.25 77 PRO B O 1
ATOM 2349 N N . ASP B 1 78 ? 24.484 -13.133 -4.449 1 67.88 78 ASP B N 1
ATOM 2350 C CA . ASP B 1 78 ? 25.859 -13.594 -4.246 1 67.88 78 ASP B CA 1
ATOM 2351 C C . ASP B 1 78 ? 26.172 -14.773 -5.16 1 67.88 78 ASP B C 1
ATOM 2353 O O . ASP B 1 78 ? 25.266 -15.453 -5.648 1 67.88 78 ASP B O 1
ATOM 2357 N N . ASP B 1 79 ? 27.391 -14.805 -5.684 1 66.19 79 ASP B N 1
ATOM 2358 C CA . ASP B 1 79 ? 27.844 -15.797 -6.648 1 66.19 79 ASP B CA 1
ATOM 2359 C C . ASP B 1 79 ? 27.844 -17.203 -6.035 1 66.19 79 ASP B C 1
ATOM 2361 O O . ASP B 1 79 ? 28.078 -18.188 -6.738 1 66.19 79 ASP B O 1
ATOM 2365 N N . GLN B 1 80 ? 27.406 -17.328 -4.895 1 73 80 GLN B N 1
ATOM 2366 C CA . GLN B 1 80 ? 27.672 -18.625 -4.266 1 73 80 GLN B CA 1
ATOM 2367 C C . GLN B 1 80 ? 26.406 -19.484 -4.242 1 73 80 GLN B C 1
ATOM 2369 O O . GLN B 1 80 ? 26.484 -20.703 -4.082 1 73 80 GLN B O 1
ATOM 2374 N N . SER B 1 81 ? 25.328 -18.906 -4.469 1 80.56 81 SER B N 1
ATOM 2375 C CA . SER B 1 81 ? 24.078 -19.672 -4.375 1 80.56 81 SER B CA 1
ATOM 2376 C C . SER B 1 81 ? 23.25 -19.531 -5.645 1 80.56 81 SER B C 1
ATOM 2378 O O . SER B 1 81 ? 23.516 -18.656 -6.473 1 80.56 81 SER B O 1
ATOM 2380 N N . SER B 1 82 ? 22.391 -20.578 -5.824 1 87.69 82 SER B N 1
ATOM 2381 C CA . SER B 1 82 ? 21.469 -20.453 -6.941 1 87.69 82 SER B CA 1
ATOM 2382 C C . SER B 1 82 ? 20.641 -19.172 -6.832 1 87.69 82 SER B C 1
ATOM 2384 O O . SER B 1 82 ? 20.453 -18.641 -5.738 1 87.69 82 SER B O 1
ATOM 2386 N N . LEU B 1 83 ? 20.219 -18.75 -7.902 1 90.44 83 LEU B N 1
ATOM 2387 C CA . LEU B 1 83 ? 19.422 -17.531 -7.926 1 90.44 83 LEU B CA 1
ATOM 2388 C C . LEU B 1 83 ? 18.094 -17.734 -7.215 1 90.44 83 LEU B C 1
ATOM 2390 O O . LEU B 1 83 ? 17.562 -16.812 -6.586 1 90.44 83 LEU B O 1
ATOM 2394 N N . TRP B 1 84 ? 17.625 -18.953 -7.27 1 91.88 84 TRP B N 1
ATOM 2395 C CA . TRP B 1 84 ? 16.406 -19.25 -6.547 1 91.88 84 TRP B CA 1
ATOM 2396 C C . TRP B 1 84 ? 16.609 -19.156 -5.043 1 91.88 84 TRP B C 1
ATOM 2398 O O . TRP B 1 84 ? 15.797 -18.594 -4.324 1 91.88 84 TRP B O 1
ATOM 2408 N N . THR B 1 85 ? 17.719 -19.688 -4.625 1 90.25 85 THR B N 1
ATOM 2409 C CA . THR B 1 85 ? 18.062 -19.594 -3.211 1 90.25 85 THR B CA 1
ATOM 2410 C C . THR B 1 85 ? 18.219 -18.125 -2.797 1 90.25 85 THR B C 1
ATOM 2412 O O . THR B 1 85 ? 17.812 -17.734 -1.705 1 90.25 85 THR B O 1
ATOM 2415 N N . HIS B 1 86 ? 18.766 -17.406 -3.699 1 88.81 86 HIS B N 1
ATOM 2416 C CA . HIS B 1 86 ? 18.922 -15.977 -3.455 1 88.81 86 HIS B CA 1
ATOM 2417 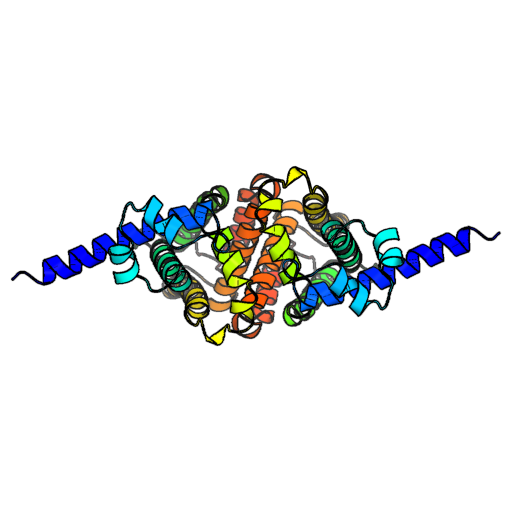C C . HIS B 1 86 ? 17.562 -15.297 -3.285 1 88.81 86 HIS B C 1
ATOM 2419 O O . HIS B 1 86 ? 17.359 -14.516 -2.35 1 88.81 86 HIS B O 1
ATOM 2425 N N . VAL B 1 87 ? 16.672 -15.617 -4.141 1 89.75 87 VAL B N 1
ATOM 2426 C CA . VAL B 1 87 ? 15.336 -15.039 -4.098 1 89.75 87 VAL B CA 1
ATOM 2427 C C . VAL B 1 87 ? 14.633 -15.453 -2.807 1 89.75 87 VAL B C 1
ATOM 2429 O O . VAL B 1 87 ? 14.062 -14.617 -2.107 1 89.75 87 VAL B O 1
ATOM 2432 N N . THR B 1 88 ? 14.75 -16.672 -2.438 1 91.25 88 THR B N 1
ATOM 2433 C CA . THR B 1 88 ? 14.086 -17.188 -1.243 1 91.25 88 THR B CA 1
ATOM 2434 C C . THR B 1 88 ? 14.68 -16.547 0.015 1 91.25 88 THR B C 1
ATOM 2436 O O . THR B 1 88 ? 13.945 -16.203 0.941 1 91.25 88 THR B O 1
ATOM 2439 N N . ASN B 1 89 ? 15.961 -16.359 0.028 1 89.38 89 ASN B N 1
ATOM 2440 C CA . ASN B 1 89 ? 16.609 -15.727 1.163 1 89.38 89 ASN B CA 1
ATOM 2441 C C . ASN B 1 89 ? 16.219 -14.25 1.285 1 89.38 89 ASN B C 1
ATOM 2443 O O . ASN B 1 89 ? 16.031 -13.742 2.393 1 89.38 89 ASN B O 1
ATOM 2447 N N . TRP B 1 90 ? 16.156 -13.656 0.166 1 88.75 90 TRP B N 1
ATOM 2448 C CA . TRP B 1 90 ? 15.758 -12.258 0.164 1 88.75 90 TRP B CA 1
ATOM 2449 C C . TRP B 1 90 ? 14.344 -12.094 0.708 1 88.75 90 TRP B C 1
ATOM 2451 O O . TRP B 1 90 ? 14.07 -11.18 1.493 1 88.75 90 TRP B O 1
ATOM 2461 N N . ILE B 1 91 ? 13.461 -12.961 0.349 1 90.88 91 ILE B N 1
ATOM 2462 C CA . ILE B 1 91 ? 12.086 -12.914 0.829 1 90.88 91 ILE B CA 1
ATOM 2463 C C . ILE B 1 91 ? 12.055 -13.156 2.336 1 90.88 91 ILE B C 1
ATOM 2465 O O . ILE B 1 91 ? 11.312 -12.492 3.064 1 90.88 91 ILE B O 1
ATOM 2469 N N . LYS B 1 92 ? 12.875 -14.055 2.805 1 89.31 92 LYS B N 1
ATOM 2470 C CA . LYS B 1 92 ? 12.969 -14.32 4.238 1 89.31 92 LYS B CA 1
ATOM 2471 C C . LYS B 1 92 ? 13.453 -13.086 4.992 1 89.31 92 LYS B C 1
ATOM 2473 O O . LYS B 1 92 ? 13 -12.812 6.105 1 89.31 92 LYS B O 1
ATOM 2478 N N . GLN B 1 93 ? 14.312 -12.391 4.379 1 87.94 93 GLN B N 1
ATOM 2479 C CA . GLN B 1 93 ? 14.812 -11.164 4.98 1 87.94 93 GLN B CA 1
ATOM 2480 C C . GLN B 1 93 ? 13.711 -10.102 5.047 1 87.94 93 GLN B C 1
ATOM 2482 O O . GLN B 1 93 ? 13.664 -9.305 5.988 1 87.94 93 GLN B O 1
ATOM 2487 N N . GLN B 1 94 ? 12.844 -10.078 4 1 89.94 94 GLN B N 1
ATOM 2488 C CA . GLN B 1 94 ? 11.734 -9.133 4.012 1 89.94 94 GLN B CA 1
ATOM 2489 C C . GLN B 1 94 ? 10.797 -9.398 5.188 1 89.94 94 GLN B C 1
ATOM 2491 O O . GLN B 1 94 ? 10.203 -8.469 5.734 1 89.94 94 GLN B O 1
ATOM 2496 N N . GLN B 1 95 ? 10.695 -10.68 5.555 1 90.75 95 GLN B N 1
ATOM 2497 C CA . GLN B 1 95 ? 9.859 -11.008 6.699 1 90.75 95 GLN B CA 1
ATOM 2498 C C . GLN B 1 95 ? 10.297 -10.234 7.941 1 90.75 95 GLN B C 1
ATOM 2500 O O . GLN B 1 95 ? 9.469 -9.625 8.625 1 90.75 95 GLN B O 1
ATOM 2505 N N . LYS B 1 96 ? 11.547 -10.242 8.141 1 89.75 96 LYS B N 1
ATOM 2506 C CA . LYS B 1 96 ? 12.086 -9.547 9.312 1 89.75 96 LYS B CA 1
ATOM 2507 C C . LYS B 1 96 ? 11.891 -8.039 9.195 1 89.75 96 LYS B C 1
ATOM 2509 O O . LYS B 1 96 ? 11.523 -7.375 10.172 1 89.75 96 LYS B O 1
ATOM 2514 N N . ASN B 1 97 ? 12.094 -7.562 8.008 1 88.5 97 ASN B N 1
ATOM 2515 C CA . ASN B 1 97 ? 11.945 -6.133 7.77 1 88.5 97 ASN B CA 1
ATOM 2516 C C . ASN B 1 97 ? 10.5 -5.68 7.988 1 88.5 97 ASN B C 1
ATOM 2518 O O . ASN B 1 97 ? 10.258 -4.629 8.586 1 88.5 97 ASN B O 1
ATOM 2522 N N . ILE B 1 98 ? 9.594 -6.48 7.555 1 93.19 98 ILE B N 1
ATOM 2523 C CA . ILE B 1 98 ? 8.188 -6.117 7.641 1 93.19 98 ILE B CA 1
ATOM 2524 C C . ILE B 1 98 ? 7.707 -6.238 9.086 1 93.19 98 ILE B C 1
ATOM 2526 O O . ILE B 1 98 ? 6.895 -5.434 9.547 1 93.19 98 ILE B O 1
ATOM 2530 N N . GLU B 1 99 ? 8.227 -7.188 9.75 1 89.62 99 GLU B N 1
ATOM 2531 C CA . GLU B 1 99 ? 7.859 -7.344 11.156 1 89.62 99 GLU B CA 1
ATOM 2532 C C . GLU B 1 99 ? 8.398 -6.195 12 1 89.62 99 GLU B C 1
ATOM 2534 O O . GLU B 1 99 ? 7.848 -5.887 13.062 1 89.62 99 GLU B O 1
ATOM 2539 N N . ALA B 1 100 ? 9.484 -5.516 11.516 1 89 100 ALA B N 1
ATOM 2540 C CA . ALA B 1 100 ? 10.062 -4.359 12.195 1 89 100 ALA B CA 1
ATOM 2541 C C . ALA B 1 100 ? 9.625 -3.055 11.531 1 89 100 ALA B C 1
ATOM 2543 O O . ALA B 1 100 ? 10.32 -2.041 11.617 1 89 100 ALA B O 1
ATOM 2544 N N . ILE B 1 101 ? 8.531 -3.082 10.938 1 88.44 101 ILE B N 1
ATOM 2545 C CA . ILE B 1 101 ? 8.117 -2.018 10.031 1 88.44 101 ILE B CA 1
ATOM 2546 C C . ILE B 1 101 ? 7.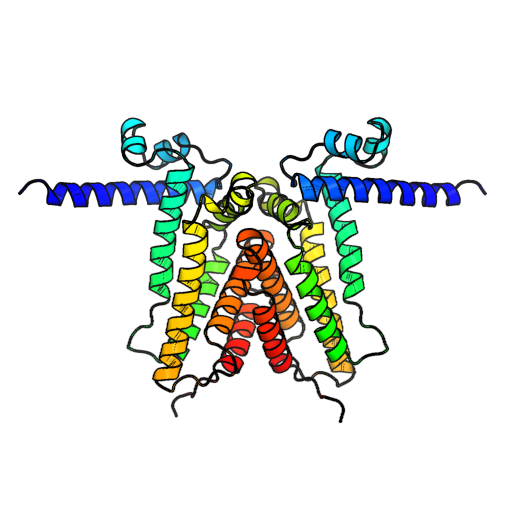91 -0.724 10.812 1 88.44 101 ILE B C 1
ATOM 2548 O O . ILE B 1 101 ? 8.07 0.371 10.266 1 88.44 101 ILE B O 1
ATOM 2552 N N . ASN B 1 102 ? 7.59 -0.831 12.133 1 85.94 102 ASN B N 1
ATOM 2553 C CA . ASN B 1 102 ? 7.355 0.35 12.953 1 85.94 102 ASN B CA 1
ATOM 2554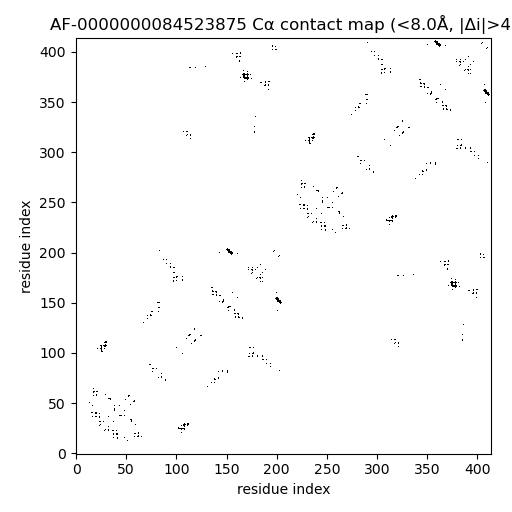 C C . ASN B 1 102 ? 8.641 1.148 13.172 1 85.94 102 ASN B C 1
ATOM 2556 O O . ASN B 1 102 ? 8.594 2.305 13.594 1 85.94 102 ASN B O 1
ATOM 2560 N N . GLN B 1 103 ? 9.719 0.543 12.797 1 87.12 103 GLN B N 1
ATOM 2561 C CA . GLN B 1 103 ? 11.016 1.208 12.914 1 87.12 103 GLN B CA 1
ATOM 2562 C C . GLN B 1 103 ? 11.562 1.584 11.539 1 87.12 103 GLN B C 1
ATOM 2564 O O . GLN B 1 103 ? 12.781 1.591 11.336 1 87.12 103 GLN B O 1
ATOM 2569 N N . SER B 1 104 ? 10.688 1.848 10.648 1 90.06 104 SER B N 1
ATOM 2570 C CA . SER B 1 104 ? 11.102 2.172 9.281 1 90.06 104 SER B CA 1
ATOM 2571 C C . SER B 1 104 ? 10.586 3.547 8.867 1 90.06 104 SER B C 1
ATOM 2573 O O . SER B 1 104 ? 9.898 4.219 9.633 1 90.06 104 SER B O 1
ATOM 2575 N N . LEU B 1 105 ? 10.938 3.891 7.66 1 92.06 105 LEU B N 1
ATOM 2576 C CA . LEU B 1 105 ? 10.555 5.191 7.117 1 92.06 105 LEU B CA 1
ATOM 2577 C C . LEU B 1 105 ? 9.18 5.121 6.473 1 92.06 105 LEU B C 1
ATOM 2579 O O . LEU B 1 105 ? 8.766 6.055 5.777 1 92.06 105 LEU B O 1
ATOM 2583 N N . LEU B 1 106 ? 8.453 4.086 6.738 1 89.5 106 LEU B N 1
ATOM 2584 C CA . LEU B 1 106 ? 7.203 3.867 6.016 1 89.5 106 LEU B CA 1
ATOM 2585 C C . LEU B 1 106 ? 6.234 5.023 6.238 1 89.5 106 LEU B C 1
ATOM 2587 O O . LEU B 1 106 ? 5.664 5.555 5.281 1 89.5 106 LEU B O 1
ATOM 2591 N N . LEU B 1 107 ? 6.09 5.422 7.484 1 87.94 107 LEU B N 1
ATOM 2592 C CA . LEU B 1 107 ? 5.176 6.52 7.777 1 87.94 107 LEU B CA 1
ATOM 2593 C C . LEU B 1 107 ? 5.617 7.797 7.07 1 87.94 107 LEU B C 1
ATOM 2595 O O . LEU B 1 107 ? 4.801 8.469 6.434 1 87.94 107 LEU B O 1
ATOM 2599 N N . SER B 1 108 ? 6.879 8.07 7.148 1 92.31 108 SER B N 1
ATOM 2600 C CA . SER B 1 108 ? 7.418 9.273 6.52 1 92.31 108 SER B CA 1
ATOM 2601 C C . SER B 1 108 ? 7.242 9.234 5.004 1 92.31 108 SER B C 1
ATOM 2603 O O . SER B 1 108 ? 6.895 10.234 4.383 1 92.31 108 SER B O 1
ATOM 2605 N N . LYS B 1 109 ? 7.469 8.086 4.453 1 90.69 109 LYS B N 1
ATOM 2606 C CA . LYS B 1 109 ? 7.293 7.906 3.014 1 90.69 109 LYS B CA 1
ATOM 2607 C C . LYS B 1 109 ? 5.836 8.109 2.607 1 90.69 109 LYS B C 1
ATOM 2609 O O . LYS B 1 109 ? 5.551 8.844 1.658 1 90.69 109 LYS B O 1
ATOM 2614 N N . ALA B 1 110 ? 5.02 7.492 3.342 1 84.75 110 ALA B N 1
ATOM 2615 C CA . ALA B 1 110 ? 3.594 7.609 3.041 1 84.75 110 ALA B CA 1
ATOM 2616 C C . ALA B 1 110 ? 3.131 9.062 3.131 1 84.75 110 ALA B C 1
ATOM 2618 O O . ALA B 1 110 ? 2.408 9.539 2.256 1 84.75 110 ALA B O 1
ATOM 2619 N N . GLU B 1 111 ? 3.555 9.727 4.176 1 85.75 111 GLU B N 1
ATOM 2620 C CA . GLU B 1 111 ? 3.191 11.125 4.379 1 85.75 111 GLU B CA 1
ATOM 2621 C C . GLU B 1 111 ? 3.691 12 3.23 1 85.75 111 GLU B C 1
ATOM 2623 O O . GLU B 1 111 ? 2.986 12.906 2.775 1 85.75 111 GLU B O 1
ATOM 2628 N N . PHE B 1 112 ? 4.828 11.664 2.805 1 89.12 112 PHE B N 1
ATOM 2629 C CA . PHE B 1 112 ? 5.418 12.461 1.739 1 89.12 112 PHE B CA 1
ATOM 2630 C C . PHE B 1 112 ? 4.785 12.125 0.394 1 89.12 112 PHE B C 1
ATOM 2632 O O . PHE B 1 112 ? 4.324 13.016 -0.325 1 89.12 112 PHE B O 1
ATOM 2639 N N . PHE B 1 113 ? 4.676 10.828 0.098 1 85.56 113 PHE B N 1
ATOM 2640 C CA . PHE B 1 113 ? 4.277 10.352 -1.219 1 85.56 113 PHE B CA 1
ATOM 2641 C C . PHE B 1 113 ? 2.789 10.586 -1.452 1 85.56 113 PHE B C 1
ATOM 2643 O O . PHE B 1 113 ? 2.342 10.672 -2.598 1 85.56 113 PHE B O 1
ATOM 2650 N N . LEU B 1 114 ? 2.084 10.758 -0.391 1 78.56 114 LEU B N 1
ATOM 2651 C CA . LEU B 1 114 ? 0.641 10.938 -0.523 1 78.56 114 LEU B CA 1
ATOM 2652 C C . LEU B 1 114 ? 0.25 12.391 -0.285 1 78.56 114 LEU B C 1
ATOM 2654 O O . LEU B 1 114 ? -0.928 12.742 -0.374 1 78.56 114 LEU B O 1
ATOM 2658 N N . SER B 1 115 ? 1.234 13.203 0.007 1 78.38 115 SER B N 1
ATOM 2659 C CA . SER B 1 115 ? 0.949 14.609 0.248 1 78.38 115 SER B CA 1
ATOM 2660 C C . SER B 1 115 ? 0.422 15.289 -1.011 1 78.38 115 SER B C 1
ATOM 2662 O O . SER B 1 115 ? 0.788 14.914 -2.125 1 78.38 115 SER B O 1
ATOM 2664 N N . SER B 1 116 ? -0.396 16.25 -0.732 1 73.06 116 SER B N 1
ATOM 2665 C CA . SER B 1 116 ? -0.922 17.031 -1.845 1 73.06 116 SER B CA 1
ATOM 2666 C C . SER B 1 116 ? 0.202 17.688 -2.641 1 73.06 116 SER B C 1
ATOM 2668 O O . SER B 1 116 ? 0.124 17.797 -3.867 1 73.06 116 SER B O 1
ATOM 2670 N N . ASN B 1 117 ? 1.155 18.078 -1.935 1 76.62 117 ASN B N 1
ATOM 2671 C CA . ASN B 1 117 ? 2.283 18.719 -2.609 1 76.62 117 ASN B CA 1
ATOM 2672 C C . ASN B 1 117 ? 2.955 17.766 -3.592 1 76.62 117 ASN B C 1
ATOM 2674 O O . ASN B 1 117 ? 3.256 18.141 -4.727 1 76.62 117 ASN B O 1
ATOM 2678 N N . TYR B 1 118 ? 3.152 16.578 -3.18 1 82.5 118 TYR B N 1
ATOM 2679 C CA . TYR B 1 118 ? 3.779 15.609 -4.066 1 82.5 118 TYR B CA 1
ATOM 2680 C C . TYR B 1 118 ? 2.836 15.211 -5.199 1 82.5 118 TYR B C 1
ATOM 2682 O O . TYR B 1 118 ? 3.215 15.25 -6.371 1 82.5 118 TYR B O 1
ATOM 2690 N N . VAL B 1 119 ? 1.648 14.922 -4.902 1 76.88 119 VAL B N 1
ATOM 2691 C CA . VAL B 1 119 ? 0.689 14.391 -5.867 1 76.88 119 VAL B CA 1
ATOM 2692 C C . VAL B 1 119 ? 0.458 15.414 -6.98 1 76.88 119 VAL B C 1
ATOM 2694 O O . VAL B 1 119 ? 0.362 15.047 -8.156 1 76.88 119 VAL B O 1
ATOM 2697 N N . ARG B 1 120 ? 0.508 16.625 -6.602 1 78.5 120 ARG B N 1
ATOM 2698 C CA . ARG B 1 120 ? 0.235 17.688 -7.574 1 78.5 120 ARG B CA 1
ATOM 2699 C C . ARG B 1 120 ? 1.501 18.078 -8.336 1 78.5 120 ARG B C 1
ATOM 2701 O O . ARG B 1 120 ? 1.43 18.672 -9.406 1 78.5 120 ARG B O 1
ATOM 2708 N N . ASN B 1 121 ? 2.604 17.734 -7.781 1 84.69 121 ASN B N 1
ATOM 2709 C CA . ASN B 1 121 ? 3.869 18.156 -8.367 1 84.69 121 ASN B CA 1
ATOM 2710 C C . ASN B 1 121 ? 4.82 16.984 -8.562 1 84.69 121 ASN B C 1
ATOM 2712 O O . ASN B 1 121 ? 6.023 17.109 -8.336 1 84.69 121 ASN B O 1
ATOM 2716 N N . LYS B 1 122 ? 4.254 15.914 -8.938 1 82.25 122 LYS B N 1
ATOM 2717 C CA . LYS B 1 122 ? 5.043 14.695 -9.047 1 82.25 122 LYS B CA 1
ATOM 2718 C C . LYS B 1 122 ? 6.27 14.914 -9.93 1 82.25 122 LYS B C 1
ATOM 2720 O O . LYS B 1 122 ? 7.336 14.359 -9.672 1 82.25 122 LYS B O 1
ATOM 2725 N N . GLU B 1 123 ? 6.086 15.633 -10.914 1 85 123 GLU B N 1
ATOM 2726 C CA . GLU B 1 123 ? 7.145 15.867 -11.891 1 85 123 GLU B CA 1
ATOM 2727 C C . GLU B 1 123 ? 8.344 16.562 -11.258 1 85 123 GLU B C 1
ATOM 2729 O O . GLU B 1 123 ? 9.461 16.484 -11.773 1 85 123 GLU B O 1
ATOM 2734 N N . ASN B 1 124 ? 8.102 17.203 -10.117 1 85.25 124 ASN B N 1
ATOM 2735 C CA . ASN B 1 124 ? 9.172 17.906 -9.414 1 85.25 124 ASN B CA 1
ATOM 2736 C C . ASN B 1 124 ? 10 16.969 -8.555 1 85.25 124 ASN B C 1
ATOM 2738 O O . ASN B 1 124 ? 11.023 17.359 -7.988 1 85.25 124 ASN B O 1
ATOM 2742 N N . PHE B 1 125 ? 9.578 15.734 -8.57 1 86.75 125 PHE B N 1
ATOM 2743 C CA . PHE B 1 125 ? 10.273 14.742 -7.754 1 86.75 125 PHE B CA 1
ATOM 2744 C C . PHE B 1 125 ? 10.648 13.523 -8.586 1 86.75 125 PHE B C 1
ATOM 2746 O O . PHE B 1 125 ? 10.195 12.414 -8.297 1 86.75 125 PHE B O 1
ATOM 2753 N N . PRO B 1 126 ? 11.5 13.672 -9.453 1 85.19 126 PRO B N 1
ATOM 2754 C CA . PRO B 1 126 ? 11.852 12.578 -10.359 1 85.19 126 PRO B CA 1
ATOM 2755 C C . PRO B 1 126 ? 12.5 11.398 -9.633 1 85.19 126 PRO B C 1
ATOM 2757 O O . PRO B 1 126 ? 12.383 10.25 -10.086 1 85.19 126 PRO B O 1
ATOM 2760 N N . TYR B 1 127 ? 13.039 11.672 -8.531 1 86.88 127 TYR B N 1
ATOM 2761 C CA . TYR B 1 127 ? 13.727 10.617 -7.801 1 86.88 127 TYR B CA 1
ATOM 2762 C C . TYR B 1 127 ? 12.758 9.523 -7.375 1 86.88 127 TYR B C 1
ATOM 2764 O O . TYR B 1 127 ? 13.109 8.344 -7.363 1 86.88 127 TYR B O 1
ATOM 2772 N N . ILE B 1 128 ? 11.586 9.914 -7.07 1 83.62 128 ILE B N 1
ATOM 2773 C CA . ILE B 1 128 ? 10.609 8.938 -6.598 1 83.62 128 ILE B CA 1
ATOM 2774 C C . ILE B 1 128 ? 10.305 7.938 -7.707 1 83.62 128 ILE B C 1
ATOM 2776 O O . ILE B 1 128 ? 10.289 6.727 -7.473 1 83.62 128 ILE B O 1
ATOM 2780 N N . THR B 1 129 ? 10.125 8.469 -8.883 1 85.06 129 THR B N 1
ATOM 2781 C CA . THR B 1 129 ? 9.891 7.605 -10.039 1 85.06 129 THR B CA 1
ATOM 2782 C C . THR B 1 129 ? 11.125 6.758 -10.336 1 85.06 129 THR B C 1
ATOM 2784 O O . THR B 1 129 ? 11.008 5.57 -10.641 1 85.06 129 THR B O 1
ATOM 2787 N N . GLU B 1 130 ? 12.164 7.305 -10.18 1 88.31 130 GLU B N 1
ATOM 2788 C CA . GLU B 1 130 ? 13.414 6.605 -10.438 1 88.31 130 GLU B CA 1
ATOM 2789 C C . GLU B 1 130 ? 13.656 5.504 -9.406 1 88.31 130 GLU B C 1
ATOM 2791 O O . GLU B 1 130 ? 14.148 4.43 -9.75 1 88.31 130 GLU B O 1
ATOM 2796 N N . ARG B 1 131 ? 13.328 5.836 -8.227 1 87.19 131 ARG B N 1
ATOM 2797 C CA . ARG B 1 131 ? 13.477 4.867 -7.148 1 87.19 131 ARG B CA 1
ATOM 2798 C C . ARG B 1 131 ? 12.648 3.615 -7.41 1 87.19 131 ARG B C 1
ATOM 2800 O O . ARG B 1 131 ? 13.148 2.496 -7.293 1 87.19 131 ARG B O 1
ATOM 2807 N N . TYR B 1 132 ? 11.477 3.846 -7.797 1 89.62 132 TYR B N 1
ATOM 2808 C CA . TYR B 1 132 ? 10.57 2.748 -8.117 1 89.62 132 TYR B CA 1
ATOM 2809 C C . TYR B 1 132 ? 11.133 1.893 -9.25 1 89.62 132 TYR B C 1
ATOM 2811 O O . TYR B 1 132 ? 11.195 0.667 -9.133 1 89.62 132 TYR B O 1
ATOM 2819 N N . GLN B 1 133 ? 11.586 2.566 -10.227 1 90.94 133 GLN B N 1
ATOM 2820 C CA . GLN B 1 133 ? 12.109 1.862 -11.391 1 90.94 133 GLN B CA 1
ATOM 2821 C C . GLN B 1 133 ? 13.398 1.12 -11.055 1 90.94 133 GLN B C 1
ATOM 2823 O O . GLN B 1 133 ? 13.656 0.038 -11.586 1 90.94 133 GLN B O 1
ATOM 2828 N N . ARG B 1 134 ? 14.164 1.674 -10.242 1 88.81 134 ARG B N 1
ATOM 2829 C CA . ARG B 1 134 ? 15.414 1.041 -9.836 1 88.81 134 ARG B CA 1
ATOM 2830 C C . ARG B 1 134 ? 15.156 -0.275 -9.109 1 88.81 134 ARG B C 1
ATOM 2832 O O . ARG B 1 134 ? 15.867 -1.259 -9.328 1 88.81 134 ARG B O 1
ATOM 2839 N N . ILE B 1 135 ? 14.188 -0.273 -8.281 1 88.81 135 ILE B N 1
ATOM 2840 C CA . ILE B 1 135 ? 13.828 -1.485 -7.551 1 88.81 135 ILE B CA 1
ATOM 2841 C C . ILE B 1 135 ? 13.312 -2.539 -8.523 1 88.81 135 ILE B C 1
ATOM 2843 O O . ILE B 1 135 ? 13.742 -3.693 -8.484 1 88.81 135 ILE B O 1
ATOM 2847 N N . VAL B 1 136 ? 12.477 -2.125 -9.398 1 92.94 136 VAL B N 1
ATOM 2848 C CA . VAL B 1 136 ? 11.922 -3.025 -10.406 1 92.94 136 VAL B CA 1
ATOM 2849 C C . VAL B 1 136 ? 13.047 -3.596 -11.266 1 92.94 136 VAL B C 1
ATOM 2851 O O . VAL B 1 136 ? 13.109 -4.805 -11.5 1 92.94 136 VAL B O 1
ATOM 2854 N N . ASP B 1 137 ? 13.93 -2.742 -11.633 1 92.19 137 ASP B N 1
ATOM 2855 C CA . ASP B 1 137 ? 15.023 -3.154 -12.5 1 92.19 137 ASP B CA 1
ATOM 2856 C C . ASP B 1 137 ? 15.953 -4.133 -11.781 1 92.19 137 ASP B C 1
ATOM 2858 O O . ASP B 1 137 ? 16.484 -5.055 -12.398 1 92.19 137 ASP B O 1
ATOM 2862 N N . ALA B 1 138 ? 16.156 -3.906 -10.562 1 88.94 138 ALA B N 1
ATOM 2863 C CA . ALA B 1 138 ? 17 -4.809 -9.789 1 88.94 138 ALA B CA 1
ATOM 2864 C C . ALA B 1 138 ? 16.406 -6.215 -9.734 1 88.94 138 ALA B C 1
ATOM 2866 O O . ALA B 1 138 ? 17.109 -7.203 -9.945 1 88.94 138 ALA B O 1
ATOM 2867 N N . ILE B 1 139 ? 15.172 -6.336 -9.516 1 91.44 139 ILE B N 1
ATOM 2868 C CA . ILE B 1 139 ? 14.477 -7.617 -9.461 1 91.44 139 ILE B CA 1
ATOM 2869 C C . ILE B 1 139 ? 14.484 -8.266 -10.836 1 91.44 139 ILE B C 1
ATOM 2871 O O . ILE B 1 139 ? 14.797 -9.453 -10.977 1 91.44 139 ILE B O 1
ATOM 2875 N N . LYS B 1 140 ? 14.141 -7.422 -11.773 1 94 140 LYS B N 1
ATOM 2876 C CA . LYS B 1 140 ? 14.133 -7.895 -13.156 1 94 140 LYS B CA 1
ATOM 2877 C C . LYS B 1 140 ? 15.492 -8.469 -13.547 1 94 140 LYS B C 1
ATOM 2879 O O . LYS B 1 140 ? 15.57 -9.508 -14.203 1 94 140 LYS B O 1
ATOM 2884 N N . SER B 1 141 ? 16.516 -7.832 -13.141 1 92.12 141 SER B N 1
ATOM 2885 C CA . SER B 1 141 ? 17.875 -8.242 -13.484 1 92.12 141 SER B CA 1
ATOM 2886 C C . SER B 1 141 ? 18.188 -9.617 -12.906 1 92.12 141 SER B C 1
ATOM 2888 O O . SER B 1 141 ? 18.844 -10.43 -13.555 1 92.12 141 SER B O 1
ATOM 2890 N N . VAL B 1 142 ? 17.766 -9.898 -11.75 1 91 142 VAL B N 1
ATOM 2891 C CA . VAL B 1 142 ? 17.984 -11.195 -11.125 1 91 142 VAL B CA 1
ATOM 2892 C C . VAL B 1 142 ? 17.234 -12.281 -11.898 1 91 142 VAL B C 1
ATOM 2894 O O . VAL B 1 142 ? 17.781 -13.352 -12.164 1 91 142 VAL B O 1
ATOM 2897 N N . ILE B 1 143 ? 16.016 -12 -12.289 1 93.88 143 ILE B N 1
ATOM 2898 C CA . ILE B 1 143 ? 15.203 -12.945 -13.047 1 93.88 143 ILE B CA 1
ATOM 2899 C C . ILE B 1 143 ? 15.852 -13.219 -14.406 1 93.88 143 ILE B C 1
ATOM 2901 O O . ILE B 1 143 ? 15.969 -14.367 -14.82 1 93.88 143 ILE B O 1
ATOM 2905 N N . GLN B 1 144 ? 16.297 -12.133 -14.969 1 94.44 144 GLN B N 1
ATOM 2906 C CA . GLN B 1 144 ? 16.938 -12.25 -16.266 1 94.44 144 GLN B CA 1
ATOM 2907 C C . GLN B 1 144 ? 18.219 -13.086 -16.172 1 94.44 144 GLN B C 1
ATOM 2909 O O . GLN B 1 144 ? 18.484 -13.914 -17.047 1 94.44 144 GLN B O 1
ATOM 2914 N N . LYS B 1 145 ? 18.953 -12.836 -15.188 1 92.56 145 LYS B N 1
ATOM 2915 C CA . LYS B 1 145 ? 20.156 -13.633 -14.961 1 92.56 145 LYS B CA 1
ATOM 2916 C C . LYS B 1 145 ? 19.812 -15.109 -14.797 1 92.56 145 LYS B C 1
ATOM 2918 O O . LYS B 1 145 ? 20.516 -15.977 -15.312 1 92.56 145 LYS B O 1
ATOM 2923 N N . GLY B 1 146 ? 18.781 -15.391 -14.062 1 93.12 146 GLY B N 1
ATOM 2924 C CA . GLY B 1 146 ? 18.328 -16.766 -13.891 1 93.12 146 GLY B CA 1
ATOM 2925 C C . GLY B 1 146 ? 17.906 -17.422 -15.195 1 93.12 146 GLY B C 1
ATOM 2926 O O . GLY B 1 146 ? 18.156 -18.609 -15.398 1 93.12 146 GLY B O 1
ATOM 2927 N N . ILE B 1 147 ? 17.344 -16.641 -16.078 1 94.62 147 ILE B N 1
ATOM 2928 C CA . ILE B 1 147 ? 16.953 -17.141 -17.391 1 94.62 147 ILE B CA 1
ATOM 2929 C C . ILE B 1 147 ? 18.203 -17.453 -18.203 1 94.62 147 ILE B C 1
ATOM 2931 O O . ILE B 1 147 ? 18.312 -18.531 -18.797 1 94.62 147 ILE B O 1
ATOM 2935 N N . GLU B 1 148 ? 19.125 -16.531 -18.156 1 93.69 148 GLU B N 1
ATOM 2936 C CA . GLU B 1 148 ? 20.359 -16.672 -18.922 1 93.69 148 GLU B CA 1
ATOM 2937 C C . GLU B 1 148 ? 21.172 -17.875 -18.438 1 93.69 148 GLU B C 1
ATOM 2939 O O . GLU B 1 148 ? 21.812 -18.547 -19.25 1 93.69 148 GLU B O 1
ATOM 2944 N N . GLN B 1 149 ? 21.078 -18.172 -17.188 1 91.94 149 GLN B N 1
ATOM 2945 C CA . GLN B 1 149 ? 21.828 -19.281 -16.594 1 91.94 149 GLN B CA 1
ATOM 2946 C C . GLN B 1 149 ? 21.047 -20.578 -16.656 1 91.94 149 GLN B C 1
ATOM 2948 O O . GLN B 1 149 ? 21.531 -21.625 -16.234 1 91.94 149 GLN B O 1
ATOM 2953 N N . GLY B 1 150 ? 19.844 -20.484 -17.078 1 93.19 150 GLY B N 1
ATOM 2954 C CA . GLY B 1 150 ? 19.016 -21.672 -17.234 1 93.19 150 GLY B CA 1
ATOM 2955 C C . GLY B 1 150 ? 18.375 -22.109 -15.938 1 93.19 150 GLY B C 1
ATOM 2956 O O . GLY B 1 150 ? 17.844 -23.234 -15.859 1 93.19 150 GLY B O 1
ATOM 2957 N N . GLU B 1 151 ? 18.406 -21.25 -14.961 1 93.69 151 GLU B N 1
ATOM 2958 C CA . GLU B 1 151 ? 17.828 -21.594 -13.664 1 93.69 151 GLU B CA 1
ATOM 2959 C C . GLU B 1 151 ? 16.328 -21.344 -13.641 1 93.69 151 GLU B C 1
ATOM 2961 O O . GLU B 1 151 ? 15.594 -21.984 -12.875 1 93.69 151 GLU B O 1
ATOM 2966 N N . PHE B 1 152 ? 15.945 -20.375 -14.453 1 95.5 152 PHE B N 1
ATOM 2967 C CA . PHE B 1 152 ? 14.531 -20 -14.492 1 95.5 152 PHE B CA 1
ATOM 2968 C C . PHE B 1 152 ? 13.945 -20.234 -15.875 1 95.5 152 PHE B C 1
ATOM 2970 O O . PHE B 1 152 ? 14.617 -20 -16.891 1 95.5 152 PHE B O 1
ATOM 2977 N N . GLN B 1 153 ? 12.734 -20.656 -16 1 95.12 153 GLN B N 1
ATOM 2978 C CA . GLN B 1 153 ? 11.898 -20.719 -17.188 1 95.12 153 GLN B CA 1
ATOM 2979 C C . GLN B 1 153 ? 10.555 -20.031 -16.969 1 95.12 153 GLN B C 1
ATOM 2981 O O . GLN B 1 153 ? 9.523 -20.688 -16.859 1 95.12 153 GLN B O 1
ATOM 2986 N N . PRO B 1 154 ? 10.617 -18.766 -16.953 1 94.38 154 PRO B N 1
ATOM 2987 C CA . PRO B 1 154 ? 9.43 -18.031 -16.531 1 94.38 154 PRO B CA 1
ATOM 2988 C C . PRO B 1 154 ? 8.266 -18.172 -17.516 1 94.38 154 PRO B C 1
ATOM 2990 O O . PRO B 1 154 ? 8.477 -18.25 -18.734 1 94.38 154 PRO B O 1
ATOM 2993 N N . ARG B 1 155 ? 7.121 -18.141 -16.969 1 94.25 155 ARG B N 1
ATOM 2994 C CA . ARG B 1 155 ? 5.883 -18.219 -17.734 1 94.25 155 ARG B CA 1
ATOM 2995 C C . ARG B 1 155 ? 5.312 -16.828 -18.016 1 94.25 155 ARG B C 1
ATOM 2997 O O . ARG B 1 155 ? 4.316 -16.688 -18.719 1 94.25 155 ARG B O 1
ATOM 3004 N N . LEU B 1 156 ? 5.93 -15.828 -17.406 1 96.12 156 LEU B N 1
ATOM 3005 C CA . LEU B 1 156 ? 5.555 -14.43 -17.562 1 96.12 156 LEU B CA 1
ATOM 3006 C C . LEU B 1 156 ? 6.789 -13.555 -17.766 1 96.12 156 LEU B C 1
ATOM 3008 O O . LEU B 1 156 ? 7.914 -14 -17.531 1 96.12 156 LEU B O 1
ATOM 3012 N N . SER B 1 157 ? 6.609 -12.336 -18.219 1 96.56 157 SER B N 1
ATOM 3013 C CA . SER B 1 157 ? 7.746 -11.445 -18.453 1 96.56 157 SER B CA 1
ATOM 3014 C C . SER B 1 157 ? 8.438 -11.094 -17.141 1 96.56 157 SER B C 1
ATOM 3016 O O . SER B 1 157 ? 7.777 -10.891 -16.109 1 96.56 157 SER B O 1
ATOM 3018 N N . PRO B 1 158 ? 9.789 -11.031 -17.188 1 96.62 158 PRO B N 1
ATOM 3019 C CA . PRO B 1 158 ? 10.523 -10.633 -15.984 1 96.62 158 PRO B CA 1
ATOM 3020 C C . PRO B 1 158 ? 10.062 -9.289 -15.43 1 96.62 158 PRO B C 1
ATOM 3022 O O . PRO B 1 158 ? 9.977 -9.109 -14.211 1 96.62 158 PRO B O 1
ATOM 3025 N N . GLU B 1 159 ? 9.719 -8.398 -16.266 1 97 159 GLU B N 1
ATOM 3026 C CA . GLU B 1 159 ? 9.25 -7.078 -15.836 1 97 159 GLU B CA 1
ATOM 3027 C C . GLU B 1 159 ? 7.914 -7.176 -15.109 1 97 159 GLU B C 1
ATOM 3029 O O . GLU B 1 159 ? 7.719 -6.535 -14.07 1 97 159 GLU B O 1
ATOM 3034 N N . SER B 1 160 ? 7.02 -7.977 -15.664 1 96.94 160 SER B N 1
ATOM 3035 C CA . SER B 1 160 ? 5.707 -8.133 -15.039 1 96.94 160 SER B CA 1
ATOM 3036 C C . SER B 1 160 ? 5.816 -8.742 -13.648 1 96.94 160 SER B C 1
ATOM 3038 O O . SER B 1 160 ? 5.125 -8.328 -12.727 1 96.94 160 SER B O 1
ATOM 3040 N N . ILE B 1 161 ? 6.695 -9.695 -13.547 1 97.12 161 ILE B N 1
ATOM 3041 C CA . ILE B 1 161 ? 6.906 -10.359 -12.266 1 97.12 161 ILE B CA 1
ATOM 3042 C C . ILE B 1 161 ? 7.492 -9.367 -11.266 1 97.12 161 ILE B C 1
ATOM 3044 O O . ILE B 1 161 ? 7.066 -9.32 -10.109 1 97.12 161 ILE B O 1
ATOM 3048 N N . ALA B 1 162 ? 8.445 -8.547 -11.711 1 96 162 ALA B N 1
ATOM 3049 C CA . ALA B 1 162 ? 9.094 -7.57 -10.844 1 96 162 ALA B CA 1
ATOM 3050 C C . ALA B 1 162 ? 8.094 -6.531 -10.344 1 96 162 ALA B C 1
ATOM 3052 O O . ALA B 1 162 ? 8.047 -6.227 -9.156 1 96 162 ALA B O 1
ATOM 3053 N N . LEU B 1 163 ? 7.273 -5.984 -11.258 1 97.44 163 LEU B N 1
ATOM 3054 C CA . LEU B 1 163 ? 6.254 -5.008 -10.898 1 97.44 163 LEU B CA 1
ATOM 3055 C C . LEU B 1 163 ? 5.277 -5.586 -9.875 1 97.44 163 LEU B C 1
ATOM 3057 O O . LEU B 1 163 ? 4.957 -4.938 -8.875 1 97.44 163 LEU B O 1
ATOM 3061 N N . TYR B 1 164 ? 4.883 -6.781 -10.125 1 97.81 164 TYR B N 1
ATOM 3062 C CA . TYR B 1 164 ? 3.945 -7.5 -9.266 1 97.81 164 TYR B CA 1
ATOM 3063 C C . TYR B 1 164 ? 4.516 -7.676 -7.863 1 97.81 164 TYR B C 1
ATOM 3065 O O . TYR B 1 164 ? 3.826 -7.434 -6.871 1 97.81 164 TYR B O 1
ATOM 3073 N N . LEU B 1 165 ? 5.77 -8.055 -7.797 1 96.38 165 LEU B N 1
ATOM 3074 C CA . LEU B 1 165 ? 6.457 -8.281 -6.531 1 96.38 165 LEU B CA 1
ATOM 3075 C C . LEU B 1 165 ? 6.535 -6.996 -5.715 1 96.38 165 LEU B C 1
ATOM 3077 O O . LEU B 1 165 ? 6.285 -7.004 -4.508 1 96.38 165 LEU B O 1
ATOM 3081 N N . VAL B 1 166 ? 6.84 -5.914 -6.328 1 94.94 166 VAL B N 1
ATOM 3082 C CA . VAL B 1 166 ? 6.965 -4.629 -5.656 1 94.94 166 VAL B CA 1
ATOM 3083 C C . VAL B 1 166 ? 5.613 -4.203 -5.09 1 94.94 166 VAL B C 1
ATOM 3085 O O . VAL B 1 166 ? 5.516 -3.805 -3.93 1 94.94 166 VAL B O 1
ATOM 3088 N N . SER B 1 167 ? 4.562 -4.336 -5.895 1 97.19 167 SER B N 1
ATOM 3089 C CA . SER B 1 167 ? 3.227 -3.955 -5.449 1 97.19 167 SER B CA 1
ATOM 3090 C C . SER B 1 167 ? 2.791 -4.785 -4.246 1 97.19 167 SER B C 1
ATOM 3092 O O . SER B 1 167 ? 2.254 -4.246 -3.275 1 97.19 167 SER B O 1
ATOM 3094 N N . PHE B 1 168 ? 3.045 -6.031 -4.328 1 97.94 168 PHE B N 1
ATOM 3095 C CA . PHE B 1 168 ? 2.65 -6.898 -3.225 1 97.94 168 PHE B CA 1
ATOM 3096 C C . PHE B 1 168 ? 3.369 -6.504 -1.94 1 97.94 168 PHE B C 1
ATOM 3098 O O . PHE B 1 168 ? 2.736 -6.324 -0.898 1 97.94 168 PHE B O 1
ATOM 3105 N N . LEU B 1 169 ? 4.66 -6.355 -2.002 1 95.19 169 LEU B N 1
ATOM 3106 C CA . LEU B 1 169 ? 5.445 -6.047 -0.813 1 95.19 169 LEU B CA 1
ATOM 3107 C C . LEU B 1 169 ? 5.055 -4.691 -0.237 1 95.19 169 LEU B C 1
ATOM 3109 O O . LEU B 1 169 ? 4.945 -4.539 0.982 1 95.19 169 LEU B O 1
ATOM 3113 N N . ASP B 1 170 ? 4.812 -3.779 -1.111 1 93.5 170 ASP B N 1
ATOM 3114 C CA . ASP B 1 170 ? 4.383 -2.465 -0.646 1 93.5 170 ASP B CA 1
ATOM 3115 C C . ASP B 1 170 ? 3.043 -2.547 0.077 1 93.5 170 ASP B C 1
ATOM 3117 O O . ASP B 1 170 ? 2.855 -1.924 1.124 1 93.5 170 ASP B O 1
ATOM 3121 N N . GLY B 1 171 ? 2.16 -3.32 -0.487 1 95.62 171 GLY B N 1
ATOM 3122 C CA . GLY B 1 171 ? 0.874 -3.496 0.167 1 95.62 171 GLY B CA 1
ATOM 3123 C C . GLY B 1 171 ? 0.975 -4.207 1.503 1 95.62 171 GLY B C 1
ATOM 3124 O O . GLY B 1 171 ? 0.339 -3.803 2.479 1 95.62 171 GLY B O 1
ATOM 3125 N N . LEU B 1 172 ? 1.771 -5.227 1.54 1 96.69 172 LEU B N 1
ATOM 3126 C CA . LEU B 1 172 ? 1.949 -5.969 2.781 1 96.69 172 LEU B CA 1
ATOM 3127 C C . LEU B 1 172 ? 2.574 -5.09 3.859 1 96.69 172 LEU B C 1
ATOM 3129 O O . LEU B 1 172 ? 2.15 -5.121 5.016 1 96.69 172 LEU B O 1
ATOM 3133 N N . MET B 1 173 ? 3.541 -4.285 3.484 1 94 173 MET B N 1
ATOM 3134 C CA . MET B 1 173 ? 4.176 -3.365 4.426 1 94 173 MET B CA 1
ATOM 3135 C C . MET B 1 173 ? 3.174 -2.338 4.941 1 94 173 MET B C 1
ATOM 3137 O O . MET B 1 173 ? 3.104 -2.088 6.148 1 94 173 MET B O 1
ATOM 3141 N N . LEU B 1 174 ? 2.406 -1.856 4.062 1 91.56 174 LEU B N 1
ATOM 3142 C CA . LEU B 1 174 ? 1.412 -0.852 4.426 1 91.56 174 LEU B CA 1
ATOM 3143 C C . LEU B 1 174 ? 0.381 -1.432 5.387 1 91.56 174 LEU B C 1
ATOM 3145 O O . LEU B 1 174 ? 0.117 -0.853 6.445 1 91.56 174 LEU B O 1
ATOM 3149 N N . ASN B 1 175 ? -0.179 -2.557 5.004 1 92.94 175 ASN B N 1
ATOM 3150 C CA . ASN B 1 175 ? -1.194 -3.182 5.848 1 92.94 175 ASN B CA 1
ATOM 3151 C C . ASN B 1 175 ? -0.628 -3.58 7.207 1 92.94 175 ASN B C 1
ATOM 3153 O O . ASN B 1 175 ? -1.3 -3.439 8.227 1 92.94 175 ASN B O 1
ATOM 3157 N N . THR B 1 176 ? 0.588 -4.027 7.191 1 93.25 176 THR B N 1
ATOM 3158 C CA . THR B 1 176 ? 1.209 -4.445 8.445 1 93.25 176 THR B CA 1
ATOM 3159 C C . THR B 1 176 ? 1.474 -3.24 9.344 1 93.25 176 THR B C 1
ATOM 3161 O O . THR B 1 176 ? 1.308 -3.322 10.562 1 93.25 176 THR B O 1
ATOM 3164 N N . PHE B 1 177 ? 1.869 -2.191 8.742 1 89.06 177 PHE B N 1
ATOM 3165 C CA . PHE B 1 177 ? 2.078 -0.969 9.508 1 89.06 177 PHE B CA 1
ATOM 3166 C C . PHE B 1 177 ? 0.779 -0.513 10.164 1 89.06 177 PHE B C 1
ATOM 3168 O O . PHE B 1 177 ? 0.775 -0.095 11.32 1 89.06 177 PHE B O 1
ATOM 3175 N N . GLN B 1 178 ? -0.281 -0.653 9.43 1 87.12 178 GLN B N 1
ATOM 3176 C CA . GLN B 1 178 ? -1.582 -0.158 9.867 1 87.12 178 GLN B CA 1
ATOM 3177 C C . GLN B 1 178 ? -2.213 -1.1 10.891 1 87.12 178 GLN B C 1
ATOM 3179 O O . GLN B 1 178 ? -2.824 -0.651 11.859 1 87.12 178 GLN B O 1
ATOM 3184 N N . LEU B 1 179 ? -1.997 -2.449 10.672 1 89.94 179 LEU B N 1
ATOM 3185 C CA . LEU B 1 179 ? -2.838 -3.395 11.398 1 89.94 179 LEU B CA 1
ATOM 3186 C C . LEU B 1 179 ? -2.002 -4.246 12.352 1 89.94 179 LEU B C 1
ATOM 3188 O O . LEU B 1 179 ? -2.537 -4.836 13.289 1 89.94 179 LEU B O 1
ATOM 3192 N N . GLY B 1 180 ? -0.753 -4.371 12.07 1 89.06 180 GLY B N 1
ATOM 3193 C CA . GLY B 1 180 ? 0.117 -5.25 12.836 1 89.06 180 GLY B CA 1
ATOM 3194 C C . GLY B 1 180 ? 0.375 -6.578 12.148 1 89.06 180 GLY B C 1
ATOM 3195 O O . GLY B 1 180 ? -0.444 -7.043 11.359 1 89.06 180 GLY B O 1
ATOM 3196 N N . SER B 1 181 ? 1.496 -7.207 12.539 1 91.19 181 SER B N 1
ATOM 3197 C CA . SER B 1 181 ? 1.967 -8.414 11.867 1 91.19 181 SER B CA 1
ATOM 3198 C C . SER B 1 181 ? 1.081 -9.609 12.195 1 91.19 181 SER B C 1
ATOM 3200 O O . SER B 1 181 ? 0.948 -10.531 11.383 1 91.19 181 SER B O 1
ATOM 3202 N N . GLU B 1 182 ? 0.464 -9.547 13.273 1 89.38 182 GLU B N 1
ATOM 3203 C CA . GLU B 1 182 ? -0.414 -10.648 13.648 1 89.38 182 GLU B CA 1
ATOM 3204 C C . GLU B 1 182 ? -1.664 -10.688 12.773 1 89.38 182 GLU B C 1
ATOM 3206 O O . GLU B 1 182 ? -2.076 -11.758 12.32 1 89.38 182 GLU B O 1
ATOM 3211 N N . ARG B 1 183 ? -2.15 -9.562 12.5 1 91.25 183 ARG B N 1
ATOM 3212 C CA . ARG B 1 183 ? -3.373 -9.461 11.711 1 91.25 183 ARG B CA 1
ATOM 3213 C C . ARG B 1 183 ? -3.1 -9.766 10.242 1 91.25 183 ARG B C 1
ATOM 3215 O O . ARG B 1 183 ? -3.918 -10.398 9.57 1 91.25 183 ARG B O 1
ATOM 3222 N N . THR B 1 184 ? -1.984 -9.359 9.812 1 95.38 184 THR B N 1
ATOM 3223 C CA . THR B 1 184 ? -1.694 -9.523 8.391 1 95.38 184 THR B CA 1
ATOM 3224 C C . THR B 1 184 ? -1.03 -10.867 8.125 1 95.38 184 THR B C 1
ATOM 3226 O O . THR B 1 184 ? -0.856 -11.266 6.973 1 95.38 184 THR B O 1
ATOM 3229 N N . ASN B 1 185 ? -0.617 -11.57 9.203 1 96.25 185 ASN B N 1
ATOM 3230 C CA . ASN B 1 185 ? 0.021 -12.867 9.047 1 96.25 185 ASN B CA 1
ATOM 3231 C C . ASN B 1 185 ? 1.132 -12.828 8.008 1 96.25 185 ASN B C 1
ATOM 3233 O O . ASN B 1 185 ? 1.119 -13.609 7.051 1 96.25 185 ASN B O 1
ATOM 3237 N N . VAL B 1 186 ? 2.123 -12.016 8.266 1 96.81 186 VAL B N 1
ATOM 3238 C CA . VAL B 1 186 ? 3.189 -11.703 7.324 1 96.81 186 VAL B CA 1
ATOM 3239 C C . VAL B 1 186 ? 3.834 -12.992 6.82 1 96.81 186 VAL B C 1
ATOM 3241 O O . VAL B 1 186 ? 4.02 -13.172 5.617 1 96.81 186 VAL B O 1
ATOM 3244 N N . ASN B 1 187 ? 4.117 -13.891 7.691 1 95.31 187 ASN B N 1
ATOM 3245 C CA . ASN B 1 187 ? 4.797 -15.133 7.328 1 95.31 187 ASN B CA 1
ATOM 3246 C C . ASN B 1 187 ? 3.98 -15.938 6.32 1 95.31 187 ASN B C 1
ATOM 3248 O O . ASN B 1 187 ? 4.52 -16.422 5.324 1 95.31 187 ASN B O 1
ATOM 3252 N N . GLU B 1 188 ? 2.766 -16.047 6.547 1 96 188 GLU B N 1
ATOM 3253 C CA . GLU B 1 188 ? 1.898 -16.812 5.66 1 96 188 GLU B CA 1
ATOM 3254 C C . GLU B 1 188 ? 1.799 -16.156 4.285 1 96 188 GLU B C 1
ATOM 3256 O O . GLU B 1 188 ? 1.795 -16.844 3.262 1 96 188 GLU B O 1
ATOM 3261 N N . GLN B 1 189 ? 1.686 -14.906 4.238 1 97.69 189 GLN B N 1
ATOM 3262 C CA . GLN B 1 189 ? 1.576 -14.211 2.955 1 97.69 189 GLN B CA 1
ATOM 3263 C C . GLN B 1 189 ? 2.871 -14.328 2.156 1 97.69 189 GLN B C 1
ATOM 3265 O O . GLN B 1 189 ? 2.842 -14.43 0.928 1 97.69 189 GLN B O 1
ATOM 3270 N N . LEU B 1 190 ? 3.971 -14.336 2.852 1 97.12 190 LEU B N 1
ATOM 3271 C CA . LEU B 1 190 ? 5.238 -14.508 2.15 1 97.12 190 LEU B CA 1
ATOM 3272 C C . LEU B 1 190 ? 5.383 -15.93 1.625 1 97.12 190 LEU B C 1
ATOM 3274 O O . LEU B 1 190 ? 5.988 -16.156 0.573 1 97.12 190 LEU B O 1
ATOM 3278 N N . THR B 1 191 ? 4.781 -16.891 2.326 1 96.31 191 THR B N 1
ATOM 3279 C CA . THR B 1 191 ? 4.73 -18.25 1.824 1 96.31 191 THR B CA 1
ATOM 3280 C C . THR B 1 191 ? 3.924 -18.328 0.53 1 96.31 191 THR B C 1
ATOM 3282 O O . THR B 1 191 ? 4.324 -19 -0.419 1 96.31 191 THR B O 1
ATOM 3285 N N . VAL B 1 192 ? 2.854 -17.594 0.478 1 97.44 192 VAL B N 1
ATOM 3286 C CA . VAL B 1 192 ? 2.025 -17.531 -0.723 1 97.44 192 VAL B CA 1
ATOM 3287 C C . VAL B 1 192 ? 2.809 -16.875 -1.856 1 97.44 192 VAL B C 1
ATOM 3289 O O . VAL B 1 192 ? 2.748 -17.328 -3.004 1 97.44 192 VAL B O 1
ATOM 3292 N N . LEU B 1 193 ? 3.51 -15.805 -1.496 1 97.88 193 LEU B N 1
ATOM 3293 C CA . LEU B 1 193 ? 4.34 -15.133 -2.488 1 97.88 193 LEU B CA 1
ATOM 3294 C C . LEU B 1 193 ? 5.367 -16.094 -3.078 1 97.88 193 LEU B C 1
ATOM 3296 O O . LEU B 1 193 ? 5.547 -16.156 -4.297 1 97.88 193 LEU B O 1
ATOM 3300 N N . LEU B 1 194 ? 6.035 -16.859 -2.238 1 96.19 194 LEU B N 1
ATOM 3301 C CA . LEU B 1 194 ? 7.055 -17.797 -2.686 1 96.19 194 LEU B CA 1
ATOM 3302 C C . LEU B 1 194 ? 6.449 -18.875 -3.582 1 96.19 194 LEU B C 1
ATOM 3304 O O . LEU B 1 194 ? 7.047 -19.266 -4.586 1 96.19 194 LEU B O 1
ATOM 3308 N N . PHE B 1 195 ? 5.305 -19.328 -3.219 1 96 195 PHE B N 1
ATOM 3309 C CA . PHE B 1 195 ? 4.586 -20.281 -4.059 1 96 195 PHE B CA 1
ATOM 3310 C C . PHE B 1 195 ? 4.324 -19.703 -5.441 1 96 195 PHE B C 1
ATOM 3312 O O . PHE B 1 195 ? 4.582 -20.359 -6.453 1 96 195 PHE B O 1
ATOM 3319 N N . SER B 1 196 ? 3.799 -18.484 -5.484 1 96.44 196 SER B N 1
ATOM 3320 C CA . SER B 1 196 ? 3.482 -17.812 -6.742 1 96.44 196 SER B CA 1
ATOM 3321 C C . SER B 1 196 ? 4.73 -17.625 -7.598 1 96.44 196 SER B C 1
ATOM 3323 O O . SER B 1 196 ? 4.707 -17.875 -8.805 1 96.44 196 SER B O 1
ATOM 3325 N N . LEU B 1 197 ? 5.812 -17.219 -6.918 1 96.25 197 LEU B N 1
ATOM 3326 C CA . LEU B 1 197 ? 7.062 -17 -7.637 1 96.25 197 LEU B CA 1
ATOM 3327 C C . LEU B 1 197 ? 7.598 -18.297 -8.211 1 96.25 197 LEU B C 1
ATOM 3329 O O . LEU B 1 197 ? 8.141 -18.312 -9.32 1 96.25 197 LEU B O 1
ATOM 3333 N N . LYS B 1 198 ? 7.473 -19.312 -7.453 1 95.44 198 LYS B N 1
ATOM 3334 C CA . LYS B 1 198 ? 7.914 -20.609 -7.945 1 95.44 198 LYS B CA 1
ATOM 3335 C C . LYS B 1 198 ? 7.152 -21.016 -9.203 1 95.44 198 LYS B C 1
ATOM 3337 O O . LYS B 1 198 ? 7.746 -21.5 -10.164 1 95.44 198 LYS B O 1
ATOM 3342 N N . GLU B 1 199 ? 5.84 -20.75 -9.203 1 94.69 199 GLU B N 1
ATOM 3343 C CA . GLU B 1 199 ? 5.008 -21.094 -10.352 1 94.69 199 GLU B CA 1
ATOM 3344 C C . GLU B 1 199 ? 5.309 -20.188 -11.547 1 94.69 199 GLU B C 1
ATOM 3346 O O . GLU B 1 199 ? 5.207 -20.609 -12.695 1 94.69 199 GLU B O 1
ATOM 3351 N N . MET B 1 200 ? 5.723 -19 -11.273 1 95.88 200 MET B N 1
ATOM 3352 C CA . MET B 1 200 ? 5.992 -18.031 -12.336 1 95.88 200 MET B CA 1
ATOM 3353 C C . MET B 1 200 ? 7.375 -18.266 -12.938 1 95.88 200 MET B C 1
ATOM 3355 O O . MET B 1 200 ? 7.551 -18.172 -14.156 1 95.88 200 MET B O 1
ATOM 3359 N N . LEU B 1 201 ? 8.32 -18.547 -12.039 1 94.69 201 LEU B N 1
ATOM 3360 C CA . LEU B 1 201 ? 9.711 -18.594 -12.469 1 94.69 201 LEU B CA 1
ATOM 3361 C C . LEU B 1 201 ? 10.117 -20.016 -12.852 1 94.69 201 LEU B C 1
ATOM 3363 O O . LEU B 1 201 ? 11.117 -20.203 -13.555 1 94.69 201 LEU B O 1
ATOM 3367 N N . CYS B 1 202 ? 9.445 -21.031 -12.312 1 93.12 202 CYS B N 1
ATOM 3368 C CA . CYS B 1 202 ? 9.727 -22.438 -12.586 1 93.12 202 CYS B CA 1
ATOM 3369 C C . CYS B 1 202 ? 11.211 -22.734 -12.438 1 93.12 202 CYS B C 1
ATOM 3371 O O . CYS B 1 202 ? 11.867 -23.141 -13.398 1 93.12 202 CYS B O 1
ATOM 3373 N N . PRO B 1 203 ? 11.695 -22.484 -11.227 1 91.12 203 PRO B N 1
ATOM 3374 C CA . PRO B 1 203 ? 13.117 -22.797 -11.023 1 91.12 203 PRO B CA 1
ATOM 3375 C C . PRO B 1 203 ? 13.43 -24.281 -11.242 1 91.12 203 PRO B C 1
ATOM 3377 O O . PRO B 1 203 ? 12.617 -25.141 -10.914 1 91.12 203 PRO B O 1
ATOM 3380 N N . ILE B 1 204 ? 14.516 -24.578 -11.906 1 83.88 204 ILE B N 1
ATOM 3381 C CA . ILE B 1 204 ? 14.969 -25.938 -12.172 1 83.88 204 ILE B CA 1
ATOM 3382 C C . ILE B 1 204 ? 15.836 -26.422 -11.008 1 83.88 204 ILE B C 1
ATOM 3384 O O . ILE B 1 204 ? 16.844 -25.797 -10.664 1 83.88 204 ILE B O 1
ATOM 3388 N N . GLU B 1 205 ? 15.227 -26.906 -9.938 1 66.44 205 GLU B N 1
ATOM 3389 C CA . GLU B 1 205 ? 16 -27.406 -8.805 1 66.44 205 GLU B CA 1
ATOM 3390 C C . GLU B 1 205 ? 17.141 -28.297 -9.266 1 66.44 205 GLU B C 1
ATOM 3392 O O . GLU B 1 205 ? 17 -29.062 -10.219 1 66.44 205 GLU B O 1
ATOM 3397 N N . GLU B 1 206 ? 18.359 -27.844 -9.25 1 53.16 206 GLU B N 1
ATOM 3398 C CA . GLU B 1 206 ? 19.469 -28.75 -9.516 1 53.16 206 GLU B CA 1
ATOM 3399 C C . GLU B 1 206 ? 19.234 -30.109 -8.875 1 53.16 206 GLU B C 1
ATOM 3401 O O . GLU B 1 206 ? 18.875 -30.203 -7.707 1 53.16 206 GLU B O 1
ATOM 3406 N N . GLN B 1 207 ? 18.875 -31.156 -9.711 1 40.88 207 GLN B N 1
ATOM 3407 C CA . GLN B 1 207 ? 19.25 -32.5 -9.266 1 40.88 207 GLN B CA 1
ATOM 3408 C C . GLN B 1 207 ? 20.688 -32.531 -8.758 1 40.88 207 GLN B C 1
ATOM 3410 O O . GLN B 1 207 ? 21.562 -31.859 -9.312 1 40.88 207 GLN B O 1
#

Solvent-accessible surface area (backbone atoms only — not comparable to full-atom values): 22167 Å² total; per-residue (Å²): 139,74,63,64,65,46,52,53,48,51,51,52,51,48,49,51,49,38,52,29,38,45,54,45,29,36,73,54,20,47,86,71,51,49,68,62,59,35,29,62,65,55,71,50,53,72,69,62,54,52,73,77,34,88,46,63,68,53,46,50,53,50,33,49,52,55,54,47,56,59,52,56,60,62,68,55,74,61,93,82,52,56,63,65,57,44,51,53,49,47,53,56,50,46,52,56,51,50,68,46,37,84,75,33,54,56,56,19,47,50,51,48,57,61,25,67,69,35,65,75,38,47,83,79,41,56,60,60,59,47,50,54,48,50,54,33,49,54,49,21,49,54,48,49,50,24,41,75,71,61,39,29,58,54,78,59,55,48,61,46,53,22,49,38,51,51,21,28,52,49,10,43,44,51,48,24,66,65,64,30,50,78,75,56,36,54,69,53,33,50,52,51,49,51,52,39,47,43,69,36,31,41,61,57,71,79,126,137,72,63,63,64,46,52,54,49,51,50,52,51,49,50,52,48,38,53,28,36,44,53,45,29,36,73,52,20,46,85,71,51,48,67,63,58,34,30,62,67,54,70,50,53,72,69,62,52,51,71,76,34,87,47,63,65,53,46,49,53,51,34,50,52,55,53,47,58,60,52,57,59,62,67,55,73,61,94,83,53,56,62,64,57,42,52,54,50,48,54,55,50,46,51,56,50,48,69,45,38,83,75,33,55,57,56,20,47,50,51,46,55,60,24,67,69,36,67,75,37,46,84,80,41,57,62,61,59,48,51,54,49,50,54,33,48,53,47,21,48,54,48,48,49,24,42,76,70,60,38,29,58,53,79,58,57,50,60,46,53,22,49,40,50,52,22,28,52,49,11,42,43,50,49,24,65,66,64,30,51,78,75,56,36,53,70,54,32,49,51,51,48,50,52,41,47,43,69,36,31,41,60,56,72,81,124

InterPro domains:
  IPR001647 DNA-binding HTH domain, TetR-type [PF00440] (17-62)
  IPR001647 DNA-binding HTH domain, TetR-type [PR00455] (17-30)
  IPR001647 DNA-binding HTH domain, TetR-type [PR00455] (38-61)
  IPR001647 DNA-binding HTH domain, TetR-type [PS50977] (11-71)
  IPR009057 Homedomain-like superfamily [SSF46689] (6-66)
  IPR036271 Tetracyclin repressor-like, C-terminal domain superfamily [SSF48498] (117-202)
  IPR041612 YfiR, C-terminal [PF17922] (87-186)

Nearest PDB structures (foldseek):
  2g7s-assembly1_A-2  TM=7.715E-01  e=8.322E-06  Agrobacterium fabrum str. C58
  4yze-assembly1_C  TM=7.752E-01  e=4.303E-05  Escherichia coli K-12
  3e7q-assembly1_A  TM=6.852E-01  e=2.575E-05  Pseudomonas aeruginosa
  2gfn-assembly1_B  TM=7.277E-01  e=1.475E-04  Rhodococcus jostii RHA1
  3vib-assembly2_C  TM=6.906E-01  e=1.475E-04  Neisseria gonorrhoeae